Protein AF-A0A9N8EBB6-F1 (afdb_monomer_lite)

Organism: NCBI:txid568900

Secondary structure (DSSP, 8-state):
-HHHHHHHHHH--SEEEEEESS-TTS---EES-GGGS--SS-SSS-EEHHHHHHHHHHEETTEETTTT-BHHHHHHHHHHHHHTT-----EEEESS---TTSBP-SS-TT--S-EEEEEEE---TTSTT--SSHHHHHHHHHHHHHHTS---GGGEEEEE-SS-TTSBP--HHHHHHHHHHHHHH--TT-EEEEEEES-EEEPPPSSS--TTS--EEE--TTHHHH-PEEHHHHIIIIITTSPTT-EEEEEEESSS-SSTT--SEEEETTTT--S-EEPTT---------------------------------------------------------TT---S-PEEEEEETTTSHHHHHHHHHHHHHHTTTEEEEEEES-GGGSPP-TTEEEEE--TT-HHHHHHHHTT-SEEEEEPPTT-THHHHHHHHHHHHHS---EEEEEEETTTT-TTSHHHHHHHHHHHHHHHHSTTSEEEEEE-SBGGGGGGGHHHHHHHSEEEESS-TT--B--B-HHHHHHHHHHHHH-HHHHTTEEEE-----B-HHHHHHHHHHHTTS--EEEE--HHHHHHHHHHTT--HHHHHHHHHHHHHHHTT-TTTT-S--SHHHHHHSSPPPPHHHHHHHHGGG--

pLDDT: mean 81.13, std 21.45, range [20.55, 98.75]

Radius of gyration: 29.51 Å; chains: 1; bounding box: 85×69×76 Å

Foldseek 3Di:
DVVLLVLLCVQFQAKEKEKEQAAQPDFWDKFQALVVQVAPDFDDGIATLQLSLLCSCQPDPLEGNLQVPFQLRSQLSSVVSQVVPHPTWMKMFISHFDQSRDRDDLQDPQFDDAEAEEQEFEQLPPDPNGHDHRVRSSVSVVSSCCRYVVHDPVRYAAEYPDPDPVHHDFAPVVVLVVLLVNLVPDDARYGYEYEADDEKDWDADLPQLDPVRTFIWAQGSVCVPRNTQTLVSCLVRHRSSRHHNYHYYYYYRYHSDNCSVPGQWMDINPVPGNGIDGDPSHDSPPPDDDDDDDDDDDDDDDDDDDDDDYDDDDDDDDDYDDDDDDDDDDDDDDDDDDPPPDPQDQAEEEEAVLVDPLNVLQQQSLCVPQVVRHQAEYADCDQVPDDDDPSYHYDHADLVCLPVNLVVLLRHQEYEQEQDLQCNVSSLSNLVSNLSSVNHLAYEYEAALLLCVCVALRVVSRVVSVVSNCVSNVFHYEYEHFYAELCVCLVCLVVCQPPLEDEDQADQAQWWWHAHSNLSSQLVSLCRNCRNVRTPYYDYHTAAIDGNVVLQVLLCVQLVHRHYYDHDHLVVQLVVCVVVPRDNSSSRNVSVLRVCSNVCPCRGHPGDDCRSCVRRVDHTQDSNNVSNVCVVSND

Structure (mmCIF, N/CA/C/O backbone):
data_AF-A0A9N8EBB6-F1
#
_entry.id   AF-A0A9N8EBB6-F1
#
loop_
_atom_site.group_PDB
_atom_site.id
_atom_site.type_symbol
_atom_site.label_atom_id
_atom_site.label_alt_id
_atom_site.label_comp_id
_atom_site.label_asym_id
_atom_site.label_entity_id
_atom_site.label_seq_id
_atom_site.pdbx_PDB_ins_code
_atom_site.Cartn_x
_atom_site.Cartn_y
_atom_site.Cartn_z
_atom_site.occupancy
_atom_site.B_iso_or_equiv
_atom_site.auth_seq_id
_atom_site.auth_comp_id
_atom_site.auth_asym_id
_atom_site.auth_atom_id
_atom_site.pdbx_PDB_model_num
ATOM 1 N N . MET A 1 1 ? -6.264 -25.018 12.207 1.00 67.38 1 MET A N 1
ATOM 2 C CA . MET A 1 1 ? -7.532 -25.566 11.679 1.00 67.38 1 MET A CA 1
ATOM 3 C C . MET A 1 1 ? -8.693 -25.378 12.649 1.00 67.38 1 MET A C 1
ATOM 5 O O . MET A 1 1 ? -9.493 -24.514 12.360 1.00 67.38 1 MET A O 1
ATOM 9 N N . GLU A 1 2 ? -8.807 -26.095 13.779 1.00 69.69 2 GLU A N 1
ATOM 10 C CA . GLU A 1 2 ? -9.985 -25.969 14.680 1.00 69.69 2 GLU A CA 1
ATOM 11 C C . GLU A 1 2 ? -10.070 -24.595 15.379 1.00 69.69 2 GLU A C 1
ATOM 13 O O . GLU A 1 2 ? -11.097 -23.938 15.308 1.00 69.69 2 GLU A O 1
ATOM 18 N N . GLU A 1 3 ? -8.962 -24.091 15.930 1.00 70.25 3 GLU A N 1
ATOM 19 C CA . GLU A 1 3 ? -8.891 -22.738 16.522 1.00 70.25 3 GLU A CA 1
ATOM 20 C C . GLU A 1 3 ? -9.138 -21.622 15.487 1.00 70.25 3 GLU A C 1
ATOM 22 O O . GLU A 1 3 ? -9.873 -20.675 15.747 1.00 70.25 3 GLU A O 1
ATOM 27 N N . ALA A 1 4 ? -8.586 -21.777 14.279 1.00 66.44 4 ALA A N 1
ATOM 28 C CA . ALA A 1 4 ? -8.828 -20.866 13.158 1.00 66.44 4 ALA A CA 1
ATOM 29 C C . ALA A 1 4 ? -10.301 -20.880 12.710 1.00 66.44 4 ALA A C 1
ATOM 31 O O . ALA A 1 4 ? -10.851 -19.846 12.355 1.00 66.44 4 ALA A O 1
ATOM 32 N N . GLN A 1 5 ? -10.960 -22.042 12.754 1.00 77.75 5 GLN A N 1
ATOM 33 C CA . GLN A 1 5 ? -12.379 -22.177 12.425 1.00 77.75 5 GLN A CA 1
ATOM 34 C C . GLN A 1 5 ? -13.254 -21.426 13.435 1.00 77.75 5 GLN A C 1
ATOM 36 O O . GLN A 1 5 ? -14.114 -20.649 13.031 1.00 77.75 5 GLN A O 1
ATOM 41 N N . GLU A 1 6 ? -13.020 -21.622 14.735 1.00 77.69 6 GLU A N 1
ATOM 42 C CA . GLU A 1 6 ? -13.780 -20.943 15.795 1.00 77.69 6 GLU A CA 1
ATOM 43 C C . GLU A 1 6 ? -13.608 -19.418 15.731 1.00 77.69 6 GLU A C 1
ATOM 45 O O . GLU A 1 6 ? -14.570 -18.665 15.898 1.00 77.69 6 GLU A O 1
ATOM 50 N N . GLN A 1 7 ? -12.391 -18.945 15.449 1.00 74.19 7 GLN A N 1
ATOM 51 C CA . GLN A 1 7 ? -12.135 -17.519 15.260 1.00 74.19 7 GLN A CA 1
ATOM 52 C C . GLN A 1 7 ? -12.845 -16.997 14.001 1.00 74.19 7 GLN A C 1
ATOM 54 O O . GLN A 1 7 ? -13.557 -15.997 14.081 1.00 74.19 7 GLN A O 1
ATOM 59 N N . ALA A 1 8 ? -12.751 -17.697 12.868 1.00 76.06 8 ALA A N 1
ATOM 60 C CA . ALA A 1 8 ? -13.429 -17.314 11.628 1.00 76.06 8 ALA A CA 1
ATOM 61 C C . ALA A 1 8 ? -14.945 -17.193 11.784 1.00 76.06 8 ALA A C 1
ATOM 63 O O . ALA A 1 8 ? -15.533 -16.235 11.290 1.00 76.06 8 ALA A O 1
ATOM 64 N N . GLU A 1 9 ? -15.581 -18.115 12.503 1.00 83.00 9 GLU A N 1
ATOM 65 C CA . GLU A 1 9 ? -17.020 -18.068 12.779 1.00 83.00 9 GLU A CA 1
ATOM 66 C C . GLU A 1 9 ? -17.418 -16.864 13.644 1.00 83.00 9 GLU A C 1
ATOM 68 O O . GLU A 1 9 ? -18.507 -16.316 13.471 1.00 83.00 9 GLU A O 1
ATOM 73 N N . LYS A 1 10 ? -16.530 -16.406 14.536 1.00 82.00 10 LYS A N 1
ATOM 74 C CA . LYS A 1 10 ? -16.754 -15.210 15.358 1.00 82.00 10 LYS A CA 1
ATOM 75 C C . LYS A 1 10 ? -16.644 -13.911 14.552 1.00 82.00 10 LYS A C 1
ATOM 77 O O . LYS A 1 10 ? -17.393 -12.974 14.819 1.00 82.00 10 LYS A O 1
ATOM 82 N N . TYR A 1 11 ? -15.704 -13.836 13.607 1.00 83.81 11 TYR A N 1
ATOM 83 C CA . TYR A 1 11 ? -15.432 -12.616 12.831 1.00 83.81 11 TYR A CA 1
ATOM 84 C C . TYR A 1 11 ? -16.232 -12.518 11.525 1.00 83.81 11 TYR A C 1
ATOM 86 O O . TYR A 1 11 ? -16.528 -11.410 11.083 1.00 83.81 11 TYR A O 1
ATOM 94 N N . ILE A 1 12 ? -16.586 -13.651 10.913 1.00 91.69 12 ILE A N 1
ATOM 95 C CA . ILE A 1 12 ? -17.341 -13.744 9.659 1.00 91.69 12 ILE A CA 1
ATOM 96 C C . ILE A 1 12 ? -18.577 -14.617 9.923 1.00 91.69 12 ILE A C 1
ATOM 98 O O . ILE A 1 12 ? -18.466 -15.848 9.894 1.00 91.69 12 ILE A O 1
ATOM 102 N N . PRO A 1 13 ? -19.756 -14.019 10.187 1.00 91.62 13 PRO A N 1
ATOM 103 C CA . PRO A 1 13 ? -20.957 -14.772 10.560 1.00 91.62 13 PRO A CA 1
ATOM 104 C C . PRO A 1 13 ? -21.481 -15.695 9.448 1.00 91.62 13 PRO A C 1
ATOM 106 O O . PRO A 1 13 ? -21.939 -16.804 9.728 1.00 91.62 13 PRO A O 1
ATOM 109 N N . ALA A 1 14 ? -21.387 -15.264 8.188 1.00 94.94 14 ALA A N 1
ATOM 110 C CA . ALA A 1 14 ? -21.867 -16.007 7.022 1.00 94.94 14 ALA A CA 1
ATOM 111 C C . ALA A 1 14 ? -20.894 -17.106 6.540 1.00 94.94 14 ALA A C 1
ATOM 113 O O . ALA A 1 14 ? -19.681 -17.051 6.774 1.00 94.94 14 ALA A O 1
ATOM 114 N N . ASP A 1 15 ? -21.422 -18.091 5.807 1.00 94.88 15 ASP A N 1
ATOM 115 C CA . ASP A 1 15 ? -20.619 -19.012 4.990 1.00 94.88 15 ASP A CA 1
ATOM 116 C C . ASP A 1 15 ? -20.270 -18.300 3.678 1.00 94.88 15 ASP A C 1
ATOM 118 O O . ASP A 1 15 ? -21.136 -18.094 2.827 1.00 94.88 15 ASP A O 1
ATOM 122 N N . VAL A 1 16 ? -19.019 -17.858 3.553 1.00 96.44 16 VAL A N 1
ATOM 123 C CA . VAL A 1 16 ? -18.533 -17.053 2.430 1.00 96.44 16 VAL A CA 1
ATOM 124 C C . VAL A 1 16 ? -17.504 -17.852 1.659 1.00 96.44 16 VAL A C 1
ATOM 126 O O . VAL A 1 16 ? -16.552 -18.358 2.246 1.00 96.44 16 VAL A O 1
ATOM 129 N N . ARG A 1 17 ? -17.681 -17.939 0.342 1.00 95.75 17 ARG A N 1
ATOM 130 C CA . ARG A 1 17 ? -16.830 -18.714 -0.562 1.00 95.75 17 ARG A CA 1
ATOM 131 C C . ARG A 1 17 ? -16.427 -17.846 -1.741 1.00 95.75 17 ARG A C 1
ATOM 133 O O . ARG A 1 17 ? -17.272 -17.155 -2.300 1.00 95.75 17 ARG A O 1
ATOM 140 N N . LEU A 1 18 ? -15.169 -17.915 -2.148 1.00 94.31 18 LEU A N 1
ATOM 141 C CA . LEU A 1 18 ? -14.619 -17.191 -3.288 1.00 94.31 18 LEU A CA 1
ATOM 142 C C . LEU A 1 18 ? -13.993 -18.171 -4.268 1.00 94.31 18 LEU A C 1
ATOM 144 O O . LEU A 1 18 ? -13.132 -18.956 -3.888 1.00 94.31 18 LEU A O 1
ATOM 148 N N . ILE A 1 19 ? -14.399 -18.097 -5.531 1.00 91.56 19 ILE A N 1
ATOM 149 C CA . ILE A 1 19 ? -13.742 -18.793 -6.634 1.00 91.56 19 ILE A CA 1
ATOM 150 C C . ILE A 1 19 ? -13.000 -17.749 -7.460 1.00 91.56 19 ILE A C 1
ATOM 152 O O . ILE A 1 19 ? -13.619 -16.853 -8.039 1.00 91.56 19 ILE A O 1
ATOM 156 N N . SER A 1 20 ? -11.679 -17.892 -7.518 1.00 87.19 20 SER A N 1
ATOM 157 C CA . SER A 1 20 ? -10.785 -17.025 -8.282 1.00 87.19 20 SER A CA 1
ATOM 158 C C . SER A 1 20 ? -10.115 -17.790 -9.419 1.00 87.19 20 SER A C 1
ATOM 160 O O . SER A 1 20 ? -9.813 -18.983 -9.317 1.00 87.19 20 SER A O 1
ATOM 162 N N . GLY A 1 21 ? -9.874 -17.079 -10.521 1.00 69.31 21 GLY A N 1
ATOM 163 C CA . GLY A 1 21 ? -9.146 -17.591 -11.678 1.00 69.31 21 GLY A CA 1
ATOM 164 C C . GLY A 1 21 ? -7.635 -17.656 -11.505 1.00 69.31 21 GLY A C 1
ATOM 165 O O . GLY A 1 21 ? -6.983 -18.368 -12.263 1.00 69.31 21 GLY A O 1
ATOM 166 N N . CYS A 1 22 ? -7.076 -16.920 -10.549 1.00 66.88 22 CYS A N 1
ATOM 167 C CA . CYS A 1 22 ? -5.642 -16.697 -10.404 1.00 66.88 22 CYS A CA 1
ATOM 168 C C . CYS A 1 22 ? -5.214 -16.811 -8.946 1.00 66.88 22 CYS A C 1
ATOM 170 O O . CYS A 1 22 ? -5.909 -16.314 -8.068 1.00 66.88 22 CYS A O 1
ATOM 172 N N . ARG A 1 23 ? -4.006 -17.337 -8.717 1.00 63.84 23 ARG A N 1
ATOM 173 C CA . ARG A 1 23 ? -3.264 -17.041 -7.483 1.00 63.84 23 ARG A CA 1
ATOM 174 C C . ARG A 1 23 ? -2.829 -15.577 -7.479 1.00 63.84 23 ARG A C 1
ATOM 176 O O . ARG A 1 23 ? -2.701 -14.977 -8.552 1.00 63.84 23 ARG A O 1
ATOM 183 N N . ASP A 1 24 ? -2.483 -15.055 -6.315 1.00 51.66 24 ASP A N 1
ATOM 184 C CA . ASP A 1 24 ? -2.165 -13.638 -6.156 1.00 51.66 24 ASP A CA 1
ATOM 185 C C . ASP A 1 24 ? -0.941 -13.246 -6.984 1.00 51.66 24 ASP A C 1
ATOM 187 O O . ASP A 1 24 ? -0.964 -12.259 -7.697 1.00 51.66 24 ASP A O 1
ATOM 191 N N . GLU A 1 25 ? 0.075 -14.093 -7.136 1.00 46.03 25 GLU A N 1
ATOM 192 C CA . GLU A 1 25 ? 1.216 -13.837 -8.038 1.00 46.03 25 GLU A CA 1
ATOM 193 C C . GLU A 1 25 ? 0.896 -13.878 -9.558 1.00 46.03 25 GLU A C 1
ATOM 195 O O . GLU A 1 25 ? 1.777 -13.611 -10.381 1.00 46.03 25 GLU A O 1
ATOM 200 N N . GLN A 1 26 ? -0.334 -14.214 -9.974 1.00 47.66 26 GLN A N 1
ATOM 201 C CA . GLN A 1 26 ? -0.709 -14.421 -11.379 1.00 47.66 26 GLN A CA 1
ATOM 202 C C . GLN A 1 26 ? -1.587 -13.302 -11.957 1.00 47.66 26 GLN A C 1
ATOM 204 O O . GLN A 1 26 ? -2.461 -12.733 -11.306 1.00 47.66 26 GLN A O 1
ATOM 209 N N . THR A 1 27 ? -1.387 -13.028 -13.246 1.00 45.97 27 THR A N 1
ATOM 210 C CA . THR A 1 27 ? -2.251 -12.158 -14.047 1.00 45.97 27 THR A CA 1
ATOM 211 C C . THR A 1 27 ? -3.428 -12.938 -14.629 1.00 45.97 27 THR A C 1
ATOM 213 O O . THR A 1 27 ? -3.256 -14.046 -15.147 1.00 45.97 27 THR A O 1
ATOM 216 N N . SER A 1 28 ? -4.627 -12.349 -14.553 1.00 56.66 28 SER A N 1
ATOM 217 C CA . SER A 1 28 ? -5.797 -12.863 -15.267 1.00 56.66 28 SER A CA 1
ATOM 218 C C . SER A 1 28 ? -5.633 -12.698 -16.778 1.00 56.66 28 SER A C 1
ATOM 220 O O . SER A 1 28 ? -4.875 -11.843 -17.246 1.00 56.66 28 SER A O 1
ATOM 222 N N . ALA A 1 29 ? -6.296 -13.561 -17.543 1.00 50.38 29 ALA A N 1
ATOM 223 C CA . ALA A 1 29 ? -6.201 -13.596 -18.992 1.00 50.38 29 ALA A CA 1
ATOM 224 C C . ALA A 1 29 ? -7.581 -13.515 -19.651 1.00 50.38 29 ALA A C 1
ATOM 226 O O . ALA A 1 29 ? -8.527 -14.188 -19.244 1.00 50.38 29 ALA A O 1
ATOM 227 N N . ASP A 1 30 ? -7.651 -12.742 -20.733 1.00 55.06 30 ASP A N 1
ATOM 228 C CA . ASP A 1 30 ? -8.832 -12.663 -21.585 1.00 55.06 30 ASP A CA 1
ATOM 229 C C . ASP A 1 30 ? -8.863 -13.799 -22.611 1.00 55.06 30 ASP A C 1
ATOM 231 O O . ASP A 1 30 ? -7.848 -14.178 -23.213 1.00 55.06 30 ASP A O 1
ATOM 235 N N . VAL A 1 31 ? -10.070 -14.276 -22.910 1.00 50.22 31 VAL A N 1
ATOM 236 C CA . VAL A 1 31 ? -10.335 -15.164 -24.040 1.00 50.22 31 VAL A CA 1
ATOM 237 C C . VAL A 1 31 ? -10.842 -14.359 -25.231 1.00 50.22 31 VAL A C 1
ATOM 239 O O . VAL A 1 31 ? -11.765 -13.560 -25.131 1.00 50.22 31 VAL A O 1
ATOM 242 N N . SER A 1 32 ? -10.240 -14.579 -26.402 1.00 39.25 32 SER A N 1
ATOM 243 C CA . SER A 1 32 ? -10.612 -13.866 -27.640 1.00 39.25 32 SER A CA 1
ATOM 244 C C . SER A 1 32 ? -11.854 -14.431 -28.352 1.00 39.25 32 SER A C 1
ATOM 246 O O . SER A 1 32 ? -12.372 -13.799 -29.280 1.00 39.25 32 SER A O 1
ATOM 248 N N . ASN A 1 33 ? -12.300 -15.629 -27.951 1.00 55.31 33 ASN A N 1
ATOM 249 C CA . ASN A 1 33 ? -13.502 -16.289 -28.455 1.00 55.31 33 ASN A CA 1
ATOM 250 C C . ASN A 1 33 ? -14.160 -17.163 -27.370 1.00 55.31 33 ASN A C 1
ATOM 252 O O . ASN A 1 33 ? -13.828 -18.336 -27.235 1.00 55.31 33 ASN A O 1
ATOM 256 N N . VAL A 1 34 ? -15.140 -16.628 -26.641 1.00 54.84 34 VAL A N 1
ATOM 257 C CA . VAL A 1 34 ? -15.918 -17.374 -25.629 1.00 54.84 34 VAL A CA 1
ATOM 258 C C . VAL A 1 34 ? -16.654 -18.585 -26.206 1.00 54.84 34 VAL A C 1
ATOM 260 O O . VAL A 1 34 ? -16.919 -19.527 -25.480 1.00 54.84 34 VAL A O 1
ATOM 263 N N . ALA A 1 35 ? -16.913 -18.627 -27.519 1.00 56.75 35 ALA A N 1
ATOM 264 C CA . ALA A 1 35 ? -17.495 -19.800 -28.178 1.00 56.75 35 ALA A CA 1
ATOM 265 C C . ALA A 1 35 ? -16.535 -21.003 -28.281 1.00 56.75 35 ALA A C 1
ATOM 267 O O . ALA A 1 35 ? -16.967 -22.100 -28.643 1.00 56.75 35 ALA A O 1
ATOM 268 N N . ASP A 1 36 ? -15.239 -20.809 -28.010 1.00 62.66 36 ASP A N 1
ATOM 269 C CA . ASP A 1 36 ? -14.304 -21.926 -27.834 1.00 62.66 36 ASP A CA 1
ATOM 270 C C . ASP A 1 36 ? -14.617 -22.686 -26.530 1.00 62.66 36 ASP A C 1
ATOM 272 O O . ASP A 1 36 ? -14.405 -23.900 -26.454 1.00 62.66 36 ASP A O 1
ATOM 276 N N . PHE A 1 37 ? -15.221 -21.994 -25.556 1.00 56.03 37 PHE A N 1
ATOM 277 C CA . PHE A 1 37 ? -15.885 -22.594 -24.409 1.00 56.03 37 PHE A CA 1
ATOM 278 C C . PHE A 1 37 ? -17.285 -23.020 -24.850 1.00 56.03 37 PHE A C 1
ATOM 280 O O . PHE A 1 37 ? -18.003 -22.287 -25.528 1.00 56.03 37 PHE A O 1
ATOM 287 N N . LYS A 1 38 ? -17.677 -24.255 -24.536 1.00 66.12 38 LYS A N 1
ATOM 288 C CA . LYS A 1 38 ? -18.908 -24.883 -25.058 1.00 66.12 38 LYS A CA 1
ATOM 289 C C . LYS A 1 38 ? -20.179 -24.374 -24.362 1.00 66.12 38 LYS A C 1
ATOM 291 O O . LYS A 1 38 ? -20.986 -25.179 -23.907 1.00 66.12 38 LYS A O 1
ATOM 296 N N . LEU A 1 39 ? -20.336 -23.059 -24.270 1.00 64.38 39 LEU A N 1
ATOM 297 C CA . LEU A 1 39 ? -21.498 -22.403 -23.685 1.00 64.38 39 LEU A CA 1
ATOM 298 C C . LEU A 1 39 ? -22.713 -22.507 -24.630 1.00 64.38 39 LEU A C 1
ATOM 300 O O . LEU A 1 39 ? -22.521 -22.516 -25.852 1.00 64.38 39 LEU A O 1
ATOM 304 N N . PRO A 1 40 ? -23.952 -22.598 -24.107 1.00 54.91 40 PRO A N 1
ATOM 305 C CA . PRO A 1 40 ? -25.147 -22.795 -24.934 1.00 54.91 40 PRO A CA 1
ATOM 306 C C . PRO A 1 40 ? -25.451 -21.641 -25.910 1.00 54.91 40 PRO A C 1
ATOM 308 O O . PRO A 1 40 ? -25.701 -21.903 -27.090 1.00 54.91 40 PRO A O 1
ATOM 311 N N . ASP A 1 41 ? -25.383 -20.387 -25.445 1.00 64.31 41 ASP A N 1
ATOM 312 C CA . ASP A 1 41 ? -25.531 -19.166 -26.255 1.00 64.31 41 ASP A CA 1
ATOM 313 C C . ASP A 1 41 ? -24.607 -18.053 -25.719 1.00 64.31 41 ASP A C 1
ATOM 315 O O . ASP A 1 41 ? -25.037 -17.183 -24.968 1.00 64.31 41 ASP A O 1
ATOM 319 N N . PRO A 1 42 ? -23.296 -18.096 -26.017 1.00 68.25 42 PRO A N 1
ATOM 320 C CA . PRO A 1 42 ? -22.356 -17.161 -25.415 1.00 68.25 42 PRO A CA 1
ATOM 321 C C . PRO A 1 42 ? -22.613 -15.721 -25.875 1.00 68.25 42 PRO A C 1
ATOM 323 O O . PRO A 1 42 ? -22.614 -15.416 -27.073 1.00 68.25 42 PRO A O 1
ATOM 326 N N . SER A 1 43 ? -22.727 -14.813 -24.909 1.00 65.12 43 SER A N 1
ATOM 327 C CA . SER A 1 43 ? -22.728 -13.373 -25.144 1.00 65.12 43 SER A CA 1
ATOM 328 C C . SER A 1 43 ? -21.378 -12.930 -25.709 1.00 65.12 43 SER A C 1
ATOM 330 O O . SER A 1 43 ? -20.325 -13.175 -25.127 1.00 65.12 43 SER A O 1
ATOM 332 N N . GLY A 1 44 ? -21.398 -12.263 -26.863 1.00 64.12 44 GLY A N 1
ATOM 333 C CA . GLY A 1 44 ? -20.204 -11.670 -27.462 1.00 64.12 44 GLY A CA 1
ATOM 334 C C . GLY A 1 44 ? -19.137 -12.676 -27.917 1.00 64.12 44 GLY A C 1
ATOM 335 O O . GLY A 1 44 ? -19.410 -13.830 -28.236 1.00 64.12 44 GLY A O 1
ATOM 336 N N . LYS A 1 45 ? -17.902 -12.187 -28.073 1.00 67.50 45 LYS A N 1
ATOM 337 C CA . LYS A 1 45 ? -16.740 -13.006 -28.469 1.00 67.50 45 LYS A CA 1
ATOM 338 C C . LYS A 1 45 ? -15.613 -12.965 -27.448 1.00 67.50 45 LYS A C 1
ATOM 340 O O . LYS A 1 45 ? -14.859 -13.919 -27.392 1.00 67.50 45 LYS A O 1
ATOM 345 N N . ALA A 1 46 ? -15.485 -11.908 -26.661 1.00 68.56 46 ALA A N 1
ATOM 346 C CA . ALA A 1 46 ? -14.469 -11.827 -25.619 1.00 68.56 46 ALA A CA 1
ATOM 347 C C . ALA A 1 46 ? -15.079 -12.141 -24.248 1.00 68.56 46 ALA A C 1
ATOM 349 O O . ALA A 1 46 ? -16.280 -11.952 -24.074 1.00 68.56 46 ALA A O 1
ATOM 350 N N . GLY A 1 47 ? -14.270 -12.600 -23.302 1.00 73.81 47 GLY A N 1
ATOM 351 C CA . GLY A 1 47 ? -14.678 -12.901 -21.926 1.00 73.81 47 GLY A CA 1
ATOM 352 C C . GLY A 1 47 ? -13.459 -13.169 -21.052 1.00 73.81 47 GLY A C 1
ATOM 353 O O . GLY A 1 47 ? -12.353 -13.321 -21.578 1.00 73.81 47 GLY A O 1
ATOM 354 N N . GLY A 1 48 ? -13.654 -13.248 -19.746 1.00 78.75 48 GLY A N 1
ATOM 355 C CA . GLY A 1 48 ? -12.642 -13.681 -18.794 1.00 78.75 48 GLY A CA 1
ATOM 356 C C . GLY A 1 48 ? -12.449 -15.196 -18.857 1.00 78.75 48 GLY A C 1
ATOM 357 O O . GLY A 1 48 ? -13.407 -15.971 -19.011 1.00 78.75 48 GLY A O 1
ATOM 358 N N . ALA A 1 49 ? -11.191 -15.644 -18.806 1.00 78.19 49 ALA A N 1
ATOM 359 C CA . ALA A 1 49 ? -10.868 -17.063 -18.927 1.00 78.19 49 ALA A CA 1
ATOM 360 C C . ALA A 1 49 ? -11.462 -17.889 -17.777 1.00 78.19 49 ALA A C 1
ATOM 362 O O . ALA A 1 49 ? -11.935 -19.002 -18.018 1.00 78.19 49 ALA A O 1
ATOM 363 N N . CYS A 1 50 ? -11.482 -17.351 -16.552 1.00 83.31 50 CYS A N 1
ATOM 364 C CA . CYS A 1 50 ? -12.005 -18.055 -15.383 1.00 83.31 50 CYS A CA 1
ATOM 365 C C . CYS A 1 50 ? -13.522 -18.219 -15.454 1.00 83.31 50 CYS A C 1
ATOM 367 O O . CYS A 1 50 ? -14.020 -19.343 -15.375 1.00 83.31 50 CYS A O 1
ATOM 369 N N . THR A 1 51 ? -14.252 -17.126 -15.688 1.00 86.38 51 THR A N 1
ATOM 370 C CA . THR A 1 51 ? -15.715 -17.127 -15.793 1.00 86.38 51 THR A CA 1
ATOM 371 C C . THR A 1 51 ? -16.164 -18.066 -16.907 1.00 86.38 51 THR A C 1
ATOM 373 O O . THR A 1 51 ? -17.040 -18.908 -16.704 1.00 86.38 51 THR A O 1
ATOM 376 N N . SER A 1 52 ? -15.505 -17.996 -18.067 1.00 85.50 52 SER A N 1
ATOM 377 C CA . SER A 1 52 ? -15.804 -18.867 -19.207 1.00 85.50 52 SER A CA 1
ATOM 378 C C . SER A 1 52 ? -15.516 -20.343 -18.903 1.00 85.50 52 SER A C 1
ATOM 380 O O . SER A 1 52 ? -16.329 -21.215 -19.222 1.00 85.50 52 SER A O 1
ATOM 382 N N . ALA A 1 53 ? -14.383 -20.643 -18.258 1.00 85.81 53 ALA A N 1
ATOM 383 C CA . ALA A 1 53 ? -14.014 -22.003 -17.873 1.00 85.81 53 ALA A CA 1
ATOM 384 C C . ALA A 1 53 ? -14.963 -22.584 -16.816 1.00 85.81 53 ALA A C 1
ATOM 386 O O . ALA A 1 53 ? -15.344 -23.749 -16.932 1.00 85.81 53 ALA A O 1
ATOM 387 N N . MET A 1 54 ? -15.366 -21.783 -15.826 1.00 87.88 54 MET A N 1
ATOM 388 C CA . MET A 1 54 ? -16.332 -22.154 -14.792 1.00 87.88 54 MET A CA 1
ATOM 389 C C . MET A 1 54 ? -17.702 -22.430 -15.400 1.00 87.88 54 MET A C 1
ATOM 391 O O . MET A 1 54 ? -18.245 -23.514 -15.198 1.00 87.88 54 MET A O 1
ATOM 395 N N . LEU A 1 55 ? -18.230 -21.519 -16.218 1.00 86.69 55 LEU A N 1
ATOM 396 C CA . LEU A 1 55 ? -19.507 -21.733 -16.894 1.00 86.69 55 LEU A CA 1
ATOM 397 C C . LEU A 1 55 ? -19.464 -22.955 -17.819 1.00 86.69 55 LEU A C 1
ATOM 399 O O . LEU A 1 55 ? -20.424 -23.707 -17.864 1.00 86.69 55 LEU A O 1
ATOM 403 N N . GLN A 1 56 ? -18.343 -23.259 -18.478 1.00 85.69 56 GLN A N 1
ATOM 404 C CA . GLN A 1 56 ? -18.227 -24.506 -19.245 1.00 85.69 56 GLN A CA 1
ATOM 405 C C . GLN A 1 56 ? -18.346 -25.773 -18.372 1.00 85.69 56 GLN A C 1
ATOM 407 O O . GLN A 1 56 ? -18.781 -26.816 -18.865 1.00 85.69 56 GLN A O 1
ATOM 412 N N . VAL A 1 57 ? -17.920 -25.721 -17.107 1.00 85.31 57 VAL A N 1
ATOM 413 C CA . VAL A 1 57 ? -18.016 -26.850 -16.164 1.00 85.31 57 VAL A CA 1
ATOM 414 C C . VAL A 1 57 ? -19.405 -26.949 -15.545 1.00 85.31 57 VAL A C 1
ATOM 416 O O . VAL A 1 57 ? -19.913 -28.058 -15.369 1.00 85.31 57 VAL A O 1
ATOM 419 N N . LEU A 1 58 ? -19.996 -25.807 -15.202 1.00 83.00 58 LEU A N 1
ATOM 420 C CA . LEU A 1 58 ? -21.251 -25.725 -14.462 1.00 83.00 58 LEU A CA 1
ATOM 421 C C . LEU A 1 58 ? -22.488 -25.715 -15.365 1.00 83.00 58 LEU A C 1
ATOM 423 O O . LEU A 1 58 ? -23.552 -26.159 -14.947 1.00 83.00 58 LEU A O 1
ATOM 427 N N . TYR A 1 59 ? -22.347 -25.219 -16.593 1.00 75.06 59 TYR A N 1
ATOM 428 C CA . TYR A 1 59 ? -23.455 -24.877 -17.471 1.00 75.06 59 TYR A CA 1
ATOM 429 C C . TYR A 1 59 ? -23.316 -25.512 -18.857 1.00 75.06 59 TYR A C 1
ATOM 431 O O . TYR A 1 59 ? -22.897 -24.879 -19.829 1.00 75.06 59 TYR A O 1
ATOM 439 N N . ALA A 1 60 ? -23.719 -26.781 -18.967 1.00 63.66 60 ALA A N 1
ATOM 440 C CA . ALA A 1 60 ? -23.916 -27.435 -20.260 1.00 63.66 60 ALA A CA 1
ATOM 441 C C . ALA A 1 60 ? -25.410 -27.659 -20.540 1.00 63.66 60 ALA A C 1
ATOM 443 O O . ALA A 1 60 ? -26.167 -28.063 -19.657 1.00 63.66 60 ALA A O 1
ATOM 444 N N . ASP A 1 61 ? -25.832 -27.424 -21.787 1.00 59.12 61 ASP A N 1
ATOM 445 C CA . ASP A 1 61 ? -27.204 -27.657 -22.271 1.00 59.12 61 ASP A CA 1
ATOM 446 C C . ASP A 1 61 ? -28.318 -27.034 -21.393 1.00 59.12 61 ASP A C 1
ATOM 448 O O . ASP A 1 61 ? -29.404 -27.598 -21.262 1.00 59.12 61 ASP A O 1
ATOM 452 N N . HIS A 1 62 ? -28.066 -25.858 -20.810 1.00 58.88 62 HIS A N 1
ATOM 453 C CA . HIS A 1 62 ? -28.976 -25.157 -19.894 1.00 58.88 62 HIS A CA 1
ATOM 454 C C . HIS A 1 62 ? -29.320 -25.918 -18.596 1.00 58.88 62 HIS A C 1
ATOM 456 O O . HIS A 1 62 ? -30.400 -25.753 -18.029 1.00 58.88 62 HIS A O 1
ATOM 462 N N . THR A 1 63 ? -28.425 -26.790 -18.128 1.00 59.81 63 THR A N 1
ATOM 463 C CA . THR A 1 63 ? -28.595 -27.562 -16.887 1.00 59.81 63 THR A CA 1
ATOM 464 C C . THR A 1 63 ? -27.391 -27.394 -15.973 1.00 59.81 63 THR A C 1
ATOM 466 O O . THR A 1 63 ? -26.282 -27.192 -16.469 1.00 59.81 63 THR A O 1
ATOM 469 N N . ASP A 1 64 ? -27.606 -27.497 -14.656 1.00 63.28 64 ASP A N 1
ATOM 470 C CA . ASP A 1 64 ? -26.504 -27.575 -13.698 1.00 63.28 64 ASP A CA 1
ATOM 471 C C . ASP A 1 64 ? -25.780 -28.914 -13.882 1.00 63.28 64 ASP A C 1
ATOM 473 O O . ASP A 1 64 ? -26.257 -29.972 -13.464 1.00 63.28 64 ASP A O 1
ATOM 477 N N . THR A 1 65 ? -24.623 -28.895 -14.540 1.00 66.38 65 THR A N 1
ATOM 478 C CA . THR A 1 65 ? -23.811 -30.104 -14.718 1.00 66.38 65 THR A CA 1
ATOM 479 C C . THR A 1 65 ? -22.930 -30.421 -13.519 1.00 66.38 65 THR A C 1
ATOM 481 O O . THR A 1 65 ? -22.259 -31.457 -13.517 1.00 66.38 65 THR A O 1
ATOM 484 N N . SER A 1 66 ? -22.947 -29.571 -12.490 1.00 65.19 66 SER A N 1
ATOM 485 C CA . SER A 1 66 ? -22.253 -29.808 -11.227 1.00 65.19 66 SER A CA 1
ATOM 486 C C . SER A 1 66 ? -23.055 -30.641 -10.230 1.00 65.19 66 SER A C 1
ATOM 488 O O . SER A 1 66 ? -22.518 -30.999 -9.187 1.00 65.19 66 SER A O 1
ATOM 490 N N . GLU A 1 67 ? -24.290 -31.047 -10.559 1.00 66.00 67 GLU A N 1
ATOM 491 C CA . GLU A 1 67 ? -25.141 -31.842 -9.660 1.00 66.00 67 GLU A CA 1
ATOM 492 C C . GLU A 1 67 ? -24.489 -33.139 -9.139 1.00 66.00 67 GLU A C 1
ATOM 494 O O . GLU A 1 67 ? -24.885 -33.633 -8.081 1.00 66.00 67 GLU A O 1
ATOM 499 N N . ASP A 1 68 ? -23.500 -33.675 -9.854 1.00 77.50 68 ASP A N 1
ATOM 500 C CA . ASP A 1 68 ? -22.740 -34.868 -9.470 1.00 77.50 68 ASP A CA 1
ATOM 501 C C . ASP A 1 68 ? -21.256 -34.574 -9.175 1.00 77.50 68 ASP A C 1
ATOM 503 O O . ASP A 1 68 ? -20.493 -35.514 -8.953 1.00 77.50 68 ASP A O 1
ATOM 507 N N . LEU A 1 69 ? -20.833 -33.305 -9.207 1.00 89.12 69 LEU A N 1
ATOM 508 C CA . LEU A 1 69 ? -19.442 -32.906 -9.008 1.00 89.12 69 LEU A CA 1
ATOM 509 C C . LEU A 1 69 ? -19.190 -32.428 -7.582 1.00 89.12 69 LEU A C 1
ATOM 511 O O . LEU A 1 69 ? -20.028 -31.767 -6.965 1.00 89.12 69 LEU A O 1
ATOM 515 N N . THR A 1 70 ? -18.002 -32.721 -7.071 1.00 92.31 70 THR A N 1
ATOM 516 C CA . THR A 1 70 ? -17.511 -32.120 -5.827 1.00 92.31 70 THR A CA 1
ATOM 517 C C . THR A 1 70 ? -16.916 -30.728 -6.065 1.00 92.31 70 THR A C 1
ATOM 519 O O . THR A 1 70 ? -16.621 -30.359 -7.206 1.00 92.31 70 THR A O 1
ATOM 522 N N . PHE A 1 71 ? -16.706 -29.944 -5.001 1.00 91.81 71 PHE A N 1
ATOM 523 C CA . PHE A 1 71 ? -15.966 -28.675 -5.101 1.00 91.81 71 PHE A CA 1
ATOM 524 C C . PHE A 1 71 ? -14.572 -28.880 -5.710 1.00 91.81 71 PHE A C 1
ATOM 526 O O . PHE A 1 71 ? -14.193 -28.158 -6.630 1.00 91.81 71 PHE A O 1
ATOM 533 N N . GLU A 1 72 ? -13.847 -29.904 -5.259 1.00 92.81 72 GLU A N 1
ATOM 534 C CA . GLU A 1 72 ? -12.551 -30.303 -5.813 1.00 92.81 72 GLU A CA 1
ATOM 535 C C . GLU A 1 72 ? -12.645 -30.579 -7.320 1.00 92.81 72 GLU A C 1
ATOM 537 O O . GLU A 1 72 ? -11.881 -30.023 -8.109 1.00 92.81 72 GLU A O 1
ATOM 542 N N . GLU A 1 73 ? -13.614 -31.392 -7.749 1.00 90.94 73 GLU A N 1
ATOM 543 C CA . GLU A 1 73 ? -13.775 -31.746 -9.159 1.00 90.94 73 GLU A CA 1
ATOM 544 C C . GLU A 1 73 ? -14.117 -30.535 -10.030 1.00 90.94 73 GLU A C 1
ATOM 546 O O . GLU A 1 73 ? -13.628 -30.447 -11.158 1.00 90.94 73 GLU A O 1
ATOM 551 N N . VAL A 1 74 ? -14.933 -29.600 -9.532 1.00 91.25 74 VAL A N 1
ATOM 552 C CA . VAL A 1 74 ? -15.237 -28.351 -10.243 1.00 91.25 74 VAL A CA 1
ATOM 553 C C . VAL A 1 74 ? -13.965 -27.530 -10.440 1.00 91.25 74 VAL A C 1
ATOM 555 O O . VAL A 1 74 ? -13.644 -27.187 -11.579 1.00 91.25 74 VAL A O 1
ATOM 558 N N . ILE A 1 75 ? -13.204 -27.274 -9.374 1.00 90.81 75 ILE A N 1
ATOM 559 C CA . ILE A 1 75 ? -11.974 -26.473 -9.437 1.00 90.81 75 ILE A CA 1
ATOM 560 C C . ILE A 1 75 ? -10.922 -27.133 -10.348 1.00 90.81 75 ILE A C 1
ATOM 562 O O . ILE A 1 75 ? -10.324 -26.461 -11.192 1.00 90.81 75 ILE A O 1
ATOM 566 N N . LEU A 1 76 ? -10.742 -28.456 -10.270 1.00 88.62 76 LEU A N 1
ATOM 567 C CA . LEU A 1 76 ? -9.810 -29.185 -11.140 1.00 88.62 76 LEU A CA 1
ATOM 568 C C . LEU A 1 76 ? -10.252 -29.190 -12.611 1.00 88.62 76 LEU A C 1
ATOM 570 O O . LEU A 1 76 ? -9.418 -29.056 -13.503 1.00 88.62 76 LEU A O 1
ATOM 574 N N . LYS A 1 77 ? -11.556 -29.274 -12.902 1.00 89.12 77 LYS A N 1
ATOM 575 C CA . LYS A 1 77 ? -12.060 -29.161 -14.283 1.00 89.12 77 LYS A CA 1
ATOM 576 C C . LYS A 1 77 ? -11.905 -27.750 -14.845 1.00 89.12 77 LYS A C 1
ATOM 578 O O . LYS A 1 77 ? -11.640 -27.605 -16.039 1.00 89.12 77 LYS A O 1
ATOM 583 N N . ILE A 1 78 ? -12.053 -26.720 -14.009 1.00 88.31 78 ILE A N 1
ATOM 584 C CA . ILE A 1 78 ? -11.725 -25.339 -14.389 1.00 88.31 78 ILE A CA 1
ATOM 585 C C . ILE A 1 78 ? -10.240 -25.266 -14.749 1.00 88.31 78 ILE A C 1
ATOM 587 O O . ILE A 1 78 ? -9.901 -24.767 -15.822 1.00 88.31 78 ILE A O 1
ATOM 591 N N . ARG A 1 79 ? -9.357 -25.844 -13.920 1.00 87.81 79 ARG A N 1
ATOM 592 C CA . ARG A 1 79 ? -7.920 -25.910 -14.211 1.00 87.81 79 ARG A CA 1
ATOM 593 C C . ARG A 1 79 ? -7.636 -26.625 -15.527 1.00 87.81 79 ARG A C 1
ATOM 595 O O . ARG A 1 79 ? -6.850 -26.108 -16.317 1.00 87.81 79 ARG A O 1
ATOM 602 N N . ASP A 1 80 ? -8.266 -27.766 -15.782 1.00 85.00 80 ASP A N 1
ATOM 603 C CA . ASP A 1 80 ? -8.101 -28.509 -17.033 1.00 85.00 80 ASP A CA 1
ATOM 604 C C . ASP A 1 80 ? -8.472 -27.637 -18.242 1.00 85.00 80 ASP A C 1
ATOM 606 O O . ASP A 1 80 ? -7.670 -27.516 -19.171 1.00 85.00 80 ASP A O 1
ATOM 610 N N . ASN A 1 81 ? -9.630 -26.963 -18.191 1.00 82.75 81 ASN A N 1
ATOM 611 C CA . ASN A 1 81 ? -10.092 -26.057 -19.249 1.00 82.75 81 ASN A CA 1
ATOM 612 C C . ASN A 1 81 ? -9.134 -24.871 -19.465 1.00 82.75 81 ASN A C 1
ATOM 614 O O . ASN A 1 81 ? -8.897 -24.470 -20.604 1.00 82.75 81 ASN A O 1
ATOM 618 N N . LEU A 1 82 ? -8.561 -24.319 -18.391 1.00 80.50 82 LEU A N 1
ATOM 619 C CA . LEU A 1 82 ? -7.595 -23.222 -18.472 1.00 80.50 82 LEU A CA 1
ATOM 620 C C . LEU A 1 82 ? -6.236 -23.693 -19.006 1.00 80.50 82 LEU A C 1
ATOM 622 O O . LEU A 1 82 ? -5.645 -23.027 -19.853 1.00 80.50 82 LEU A O 1
ATOM 626 N N . SER A 1 83 ? -5.746 -24.850 -18.555 1.00 78.06 83 SER A N 1
ATOM 627 C CA . SER A 1 83 ? -4.377 -25.336 -18.791 1.00 78.06 83 SER A CA 1
ATOM 628 C C . SER A 1 83 ? -4.011 -25.545 -20.263 1.00 78.06 83 SER A C 1
ATOM 630 O O . SER A 1 83 ? -2.826 -25.555 -20.606 1.00 78.06 83 SER A O 1
ATOM 632 N N . GLU A 1 84 ? -5.006 -25.681 -21.147 1.00 69.75 84 GLU A N 1
ATOM 633 C CA . GLU A 1 84 ? -4.777 -25.785 -22.588 1.00 69.75 84 GLU A CA 1
ATOM 634 C C . GLU A 1 84 ? -4.167 -24.501 -23.174 1.00 69.75 84 GLU A C 1
ATOM 636 O O . GLU A 1 84 ? -3.374 -24.584 -24.115 1.00 69.75 84 GLU A O 1
ATOM 641 N N . ASN A 1 85 ? -4.504 -23.329 -22.618 1.00 70.25 85 ASN A N 1
ATOM 642 C CA . ASN A 1 85 ? -4.120 -22.024 -23.173 1.00 70.25 85 ASN A CA 1
ATOM 643 C C . ASN A 1 85 ? -3.595 -21.011 -22.135 1.00 70.25 85 ASN A C 1
ATOM 645 O O . ASN A 1 85 ? -3.005 -20.006 -22.531 1.00 70.25 85 ASN A O 1
ATOM 649 N N . PHE A 1 86 ? -3.756 -21.273 -20.835 1.00 76.00 86 PHE A N 1
ATOM 650 C CA . PHE A 1 86 ? -3.487 -20.329 -19.750 1.00 76.00 86 PHE A CA 1
ATOM 651 C C . PHE A 1 86 ? -2.686 -20.968 -18.605 1.00 76.00 86 PHE A C 1
ATOM 653 O O . PHE A 1 86 ? -2.883 -22.121 -18.213 1.00 76.00 86 PHE A O 1
ATOM 660 N N . SER A 1 87 ? -1.761 -20.198 -18.028 1.00 74.94 87 SER A N 1
ATOM 661 C CA . SER A 1 87 ? -0.950 -20.619 -16.872 1.00 74.94 87 SER A CA 1
ATOM 662 C C . SER A 1 87 ? -1.680 -20.502 -15.530 1.00 74.94 87 SER A C 1
ATOM 664 O O . SER A 1 87 ? -1.172 -21.003 -14.529 1.00 74.94 87 SER A O 1
ATOM 666 N N . GLN A 1 88 ? -2.846 -19.859 -15.522 1.00 76.50 88 GLN A N 1
ATOM 667 C CA . GLN A 1 88 ? -3.677 -19.558 -14.358 1.00 76.50 88 GLN A CA 1
ATOM 668 C C . GLN A 1 88 ? -4.100 -20.811 -13.580 1.00 76.50 88 GLN A C 1
ATOM 670 O O . GLN A 1 88 ? -4.604 -21.771 -14.171 1.00 76.50 88 GLN A O 1
ATOM 675 N N . ILE A 1 89 ? -3.894 -20.808 -12.265 1.00 83.12 89 ILE A N 1
ATOM 676 C CA . ILE A 1 89 ? -4.323 -21.884 -11.368 1.00 83.12 89 ILE A CA 1
ATOM 677 C C . ILE A 1 89 ? -5.524 -21.369 -10.565 1.00 83.12 89 ILE A C 1
ATOM 679 O O . ILE A 1 89 ? -5.343 -20.418 -9.807 1.00 83.12 89 ILE A O 1
ATOM 683 N N . PRO A 1 90 ? -6.719 -21.973 -10.714 1.00 87.06 90 PRO A N 1
ATOM 684 C CA . PRO A 1 90 ? -7.896 -21.543 -9.980 1.00 87.06 90 PRO A CA 1
ATOM 685 C C . PRO A 1 90 ? -7.785 -21.906 -8.499 1.00 87.06 90 PRO A C 1
ATOM 687 O O . PRO A 1 90 ? -7.127 -22.884 -8.121 1.00 87.06 90 PRO A O 1
ATOM 690 N N . GLN A 1 91 ? -8.475 -21.130 -7.677 1.00 89.19 91 GLN A N 1
ATOM 691 C CA . GLN A 1 91 ? -8.437 -21.224 -6.224 1.00 89.19 91 GLN A CA 1
ATOM 692 C C . GLN A 1 91 ? -9.849 -21.097 -5.655 1.00 89.19 91 GLN A C 1
ATOM 694 O O . GLN A 1 91 ? -10.687 -20.378 -6.205 1.00 89.19 91 GLN A O 1
ATOM 699 N N . LEU A 1 92 ? -10.102 -21.822 -4.567 1.00 92.69 92 LEU A N 1
ATOM 700 C CA . LEU A 1 92 ? -11.310 -21.718 -3.758 1.00 92.69 92 LEU A CA 1
ATOM 701 C C . LEU A 1 92 ? -10.913 -21.255 -2.358 1.00 92.69 92 LEU A C 1
ATOM 703 O O . LEU A 1 92 ? -10.271 -22.013 -1.636 1.00 92.69 92 LEU A O 1
ATOM 707 N N . SER A 1 93 ? -11.329 -20.057 -1.971 1.00 92.56 93 SER A N 1
ATOM 708 C CA . SER A 1 93 ? -11.131 -19.520 -0.623 1.00 92.56 93 SER A CA 1
ATOM 709 C C . SER A 1 93 ? -12.462 -19.533 0.141 1.00 92.56 93 SER A C 1
ATOM 711 O O . SER A 1 93 ? -13.529 -19.442 -0.469 1.00 92.56 93 SER A O 1
ATOM 713 N N . SER A 1 94 ? -12.446 -19.710 1.463 1.00 94.06 94 SER A N 1
ATOM 714 C CA . SER A 1 94 ? -13.665 -19.871 2.268 1.00 94.06 94 SER A CA 1
ATOM 715 C C . SER A 1 94 ? -13.528 -19.356 3.699 1.00 94.06 94 SER A C 1
ATOM 717 O O . SER A 1 94 ? -12.469 -19.468 4.315 1.00 94.06 94 SER A O 1
ATOM 719 N N . SER A 1 95 ? -14.635 -18.865 4.267 1.00 93.25 95 SER A N 1
ATOM 720 C CA . SER A 1 95 ? -14.759 -18.537 5.694 1.00 93.25 95 SER A CA 1
ATOM 721 C C . SER A 1 95 ? -14.851 -19.773 6.593 1.00 93.25 95 SER A C 1
ATOM 723 O O . SER A 1 95 ? -14.814 -19.647 7.820 1.00 93.25 95 SER A O 1
ATOM 725 N N . ARG A 1 96 ? -14.988 -20.969 6.006 1.00 91.69 96 ARG A N 1
ATOM 726 C CA . ARG A 1 96 ? -15.099 -22.253 6.708 1.00 91.69 96 ARG A CA 1
ATOM 727 C C . ARG A 1 96 ? -14.108 -23.267 6.137 1.00 91.69 96 ARG A C 1
ATOM 729 O O . ARG A 1 96 ? -13.936 -23.376 4.924 1.00 91.69 96 ARG A O 1
ATOM 736 N N . ASN A 1 97 ? -13.523 -24.083 7.008 1.00 91.56 97 ASN A N 1
ATOM 737 C CA . ASN A 1 97 ? -12.745 -25.261 6.642 1.00 91.56 97 ASN A CA 1
ATOM 738 C C . ASN A 1 97 ? -13.677 -26.352 6.090 1.00 91.56 97 ASN A C 1
ATOM 740 O O . ASN A 1 97 ? -14.072 -27.282 6.797 1.00 91.56 97 ASN A O 1
ATOM 744 N N . MET A 1 98 ? -14.080 -26.188 4.834 1.00 91.12 98 MET A N 1
ATOM 745 C CA . MET A 1 98 ? -15.025 -27.071 4.164 1.00 91.12 98 MET A CA 1
ATOM 746 C C . MET A 1 98 ? -14.356 -28.340 3.634 1.00 91.12 98 MET A C 1
ATOM 748 O O . MET A 1 98 ? -13.183 -28.364 3.256 1.00 91.12 98 MET A O 1
ATOM 752 N N . ASN A 1 99 ? -15.141 -29.407 3.542 1.00 91.94 99 ASN A N 1
ATOM 753 C CA . ASN A 1 99 ? -14.713 -30.614 2.862 1.00 91.94 99 ASN A CA 1
ATOM 754 C C . ASN A 1 99 ? -14.883 -30.440 1.346 1.00 91.94 99 ASN A C 1
ATOM 756 O O . ASN A 1 99 ? -15.993 -30.504 0.828 1.00 91.94 99 ASN A O 1
ATOM 760 N N . VAL A 1 100 ? -13.776 -30.283 0.620 1.00 92.06 100 VAL A N 1
ATOM 761 C CA . VAL A 1 100 ? -13.781 -30.090 -0.845 1.00 92.06 100 VAL A CA 1
ATOM 762 C C . VAL A 1 100 ? -14.342 -31.285 -1.630 1.00 92.06 100 VAL A C 1
ATOM 764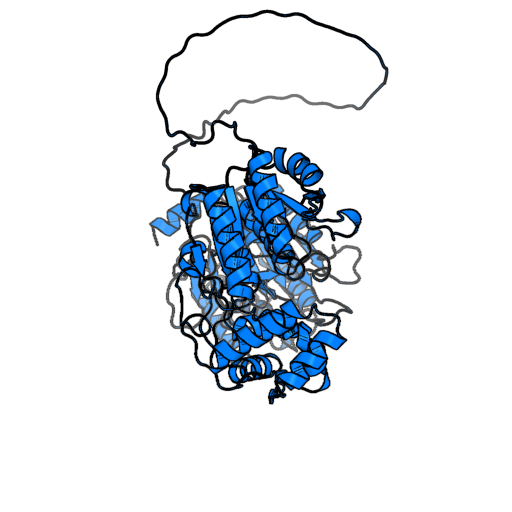 O O . VAL A 1 100 ? -14.694 -31.146 -2.798 1.00 92.06 100 VAL A O 1
ATOM 767 N N . ASN A 1 101 ? -14.494 -32.449 -0.988 1.00 92.12 101 ASN A N 1
ATOM 768 C CA . ASN A 1 101 ? -15.159 -33.621 -1.561 1.00 92.12 101 ASN A CA 1
ATOM 769 C C . ASN A 1 101 ? -16.691 -33.593 -1.408 1.00 92.12 101 ASN A C 1
ATOM 771 O O . ASN A 1 101 ? -17.373 -34.536 -1.815 1.00 92.12 101 ASN A O 1
ATOM 775 N N . GLU A 1 102 ? -17.254 -32.556 -0.791 1.00 91.19 102 GLU A N 1
ATOM 776 C CA . GLU A 1 102 ? -18.698 -32.339 -0.783 1.00 91.19 102 GLU A CA 1
ATOM 777 C C . GLU A 1 102 ? -19.191 -31.865 -2.143 1.00 91.19 102 GLU A C 1
ATOM 779 O O . GLU A 1 102 ? -18.443 -31.298 -2.942 1.00 91.19 102 GLU A O 1
ATOM 784 N N . LYS A 1 103 ? -20.475 -32.120 -2.401 1.00 91.44 103 LYS A N 1
ATOM 785 C CA . LYS A 1 103 ? -21.133 -31.737 -3.644 1.00 91.44 103 LYS A CA 1
ATOM 786 C C . LYS A 1 103 ? -21.086 -30.217 -3.814 1.00 91.44 103 LYS A C 1
ATOM 788 O O . LYS A 1 103 ? -21.504 -29.479 -2.917 1.00 91.44 103 LYS A O 1
ATOM 793 N N . PHE A 1 104 ? -20.621 -29.778 -4.981 1.00 90.88 104 PHE A N 1
ATOM 794 C CA . PHE A 1 104 ? -20.620 -28.373 -5.352 1.00 90.88 104 PHE A CA 1
ATOM 795 C C . PHE A 1 104 ? -22.052 -27.840 -5.401 1.00 90.88 104 PHE A C 1
ATOM 797 O O . PHE A 1 104 ? -22.962 -28.495 -5.911 1.00 90.88 104 PHE A O 1
ATOM 804 N N . HIS A 1 105 ? -22.247 -26.641 -4.867 1.00 89.44 105 HIS A N 1
ATOM 805 C CA . HIS A 1 105 ? -23.520 -25.944 -4.932 1.00 89.44 105 HIS A CA 1
ATOM 806 C C . HIS A 1 105 ? -23.300 -24.436 -4.815 1.00 89.44 105 HIS A C 1
ATOM 808 O O . HIS A 1 105 ? -22.549 -23.975 -3.955 1.00 89.44 105 HIS A O 1
ATOM 814 N N . ILE A 1 106 ? -23.996 -23.674 -5.662 1.00 90.06 106 ILE A N 1
ATOM 815 C CA . ILE A 1 106 ? -24.166 -22.221 -5.495 1.00 90.06 106 ILE A CA 1
ATOM 816 C C . ILE A 1 106 ? -25.340 -21.947 -4.552 1.00 90.06 106 ILE A C 1
ATOM 818 O O . ILE A 1 106 ? -25.256 -21.095 -3.675 1.00 90.06 106 ILE A O 1
ATOM 822 N N . VAL A 1 107 ? -26.424 -22.710 -4.711 1.00 91.69 107 VAL A N 1
ATOM 823 C CA . VAL A 1 107 ? -27.596 -22.695 -3.834 1.00 91.69 107 VAL A CA 1
ATOM 824 C C . VAL A 1 107 ? -27.607 -24.007 -3.043 1.00 91.69 107 VAL A C 1
ATOM 826 O O . VAL A 1 107 ? -27.755 -25.061 -3.663 1.00 91.69 107 VAL A O 1
ATOM 829 N N . PRO A 1 108 ? -27.442 -23.986 -1.708 1.00 88.75 108 PRO A N 1
ATOM 830 C CA . PRO A 1 108 ? -27.542 -25.190 -0.886 1.00 88.75 108 PRO A CA 1
ATOM 831 C C . PRO A 1 108 ? -28.916 -25.865 -1.002 1.00 88.75 108 PRO A C 1
ATOM 833 O O . PRO A 1 108 ? -29.936 -25.192 -1.157 1.00 88.75 108 PRO A O 1
ATOM 836 N N . ASP A 1 109 ? -28.958 -27.192 -0.848 1.00 85.75 109 ASP A N 1
ATOM 837 C CA . ASP A 1 109 ? -30.209 -27.971 -0.893 1.00 85.75 109 ASP A CA 1
ATOM 838 C C . ASP A 1 109 ? -31.223 -27.537 0.189 1.00 85.75 109 ASP A C 1
ATOM 840 O O . ASP A 1 109 ? -32.433 -27.661 -0.005 1.00 85.75 109 ASP A O 1
ATOM 844 N N . GLU A 1 110 ? -30.734 -27.028 1.325 1.00 84.44 110 GLU A N 1
ATOM 845 C CA . GLU A 1 110 ? -31.530 -26.587 2.483 1.00 84.44 110 GLU A CA 1
ATOM 846 C C . GLU A 1 110 ? -31.881 -25.084 2.446 1.00 84.44 110 GLU A C 1
ATOM 848 O O . GLU A 1 110 ? -32.224 -24.502 3.467 1.00 84.44 110 GLU A O 1
ATOM 853 N N . PHE A 1 111 ? -31.801 -24.436 1.280 1.00 89.00 111 PHE A N 1
ATOM 854 C CA . PHE A 1 111 ? -32.145 -23.021 1.107 1.00 89.00 111 PHE A CA 1
ATOM 855 C C . PHE A 1 111 ? -33.628 -22.711 1.407 1.00 89.00 111 PHE A C 1
ATOM 857 O O . PHE A 1 111 ? -34.527 -23.363 0.866 1.00 89.00 111 PHE A O 1
ATOM 864 N N . GLU A 1 112 ? -33.886 -21.661 2.200 1.00 89.88 112 GLU A N 1
ATOM 865 C CA . GLU A 1 112 ? -35.243 -21.265 2.629 1.00 89.88 112 GLU A CA 1
ATOM 866 C C . GLU A 1 112 ? -35.629 -19.804 2.307 1.00 89.88 112 GLU A C 1
ATOM 868 O O . GLU A 1 112 ? -36.818 -19.476 2.359 1.00 89.88 112 GLU A O 1
ATOM 873 N N . GLY A 1 113 ? -34.667 -18.937 1.965 1.00 94.69 113 GLY A N 1
ATOM 874 C CA . GLY A 1 113 ? -34.868 -17.491 1.811 1.00 94.69 113 GLY A CA 1
ATOM 875 C C . GLY A 1 113 ? -34.995 -16.988 0.367 1.00 94.69 113 GLY A C 1
ATOM 876 O O . GLY A 1 113 ? -35.708 -17.548 -0.471 1.00 94.69 113 GLY A O 1
ATOM 877 N N . THR A 1 114 ? -34.302 -15.887 0.083 1.00 97.19 114 THR A N 1
ATOM 878 C CA . THR A 1 114 ? -34.235 -15.172 -1.199 1.00 97.19 114 THR A CA 1
ATOM 879 C C . THR A 1 114 ? -32.867 -15.356 -1.854 1.00 97.19 114 THR A C 1
ATOM 881 O O . THR A 1 114 ? -31.836 -15.390 -1.188 1.00 97.19 114 THR A O 1
ATOM 884 N N . LYS A 1 115 ? -32.853 -15.473 -3.186 1.00 98.12 115 LYS A N 1
ATOM 885 C CA . LYS A 1 115 ? -31.627 -15.535 -3.992 1.00 98.12 115 LYS A CA 1
ATOM 886 C C . LYS A 1 115 ? -31.296 -14.138 -4.491 1.00 98.12 115 LYS A C 1
ATOM 888 O O . LYS A 1 115 ? -32.060 -13.587 -5.285 1.00 98.12 115 LYS A O 1
ATOM 893 N N . ARG A 1 116 ? -30.196 -13.566 -4.013 1.00 98.06 116 ARG A N 1
ATOM 894 C CA . ARG A 1 116 ? -29.786 -12.185 -4.296 1.00 98.06 116 ARG A CA 1
ATOM 895 C C . ARG A 1 116 ? -28.451 -12.167 -5.008 1.00 98.06 116 ARG A C 1
ATOM 897 O O . ARG A 1 116 ? -27.587 -12.982 -4.695 1.00 98.06 116 ARG A O 1
ATOM 904 N N . ALA A 1 117 ? -28.263 -11.236 -5.935 1.00 97.88 117 ALA A N 1
ATOM 905 C CA . ALA A 1 117 ? -26.976 -11.091 -6.595 1.00 97.88 117 ALA A CA 1
ATOM 906 C C . ALA A 1 117 ? -26.557 -9.641 -6.829 1.00 97.88 117 ALA A C 1
ATOM 908 O O . ALA A 1 117 ? -27.387 -8.763 -7.069 1.00 97.88 117 ALA A O 1
ATOM 909 N N . VAL A 1 118 ? -25.247 -9.415 -6.808 1.00 98.12 118 VAL A N 1
ATOM 910 C CA . VAL A 1 118 ? -24.603 -8.196 -7.311 1.00 98.12 118 VAL A CA 1
ATOM 911 C C . VAL A 1 118 ? -23.637 -8.620 -8.412 1.00 98.12 118 VAL A C 1
ATOM 913 O O . VAL A 1 118 ? -22.743 -9.428 -8.170 1.00 98.12 118 VAL A O 1
ATOM 916 N N . MET A 1 119 ? -23.830 -8.093 -9.620 1.00 96.94 119 MET A N 1
ATOM 917 C CA . MET A 1 119 ? -23.018 -8.425 -10.792 1.00 96.94 119 MET A CA 1
ATOM 918 C C . MET A 1 119 ? -22.347 -7.163 -11.325 1.00 96.94 119 MET A C 1
ATOM 920 O O . MET A 1 119 ? -23.027 -6.180 -11.632 1.00 96.94 119 MET A O 1
ATOM 924 N N . ILE A 1 120 ? -21.022 -7.192 -11.435 1.00 97.50 120 ILE A N 1
ATOM 925 C CA . ILE A 1 120 ? -20.204 -6.040 -11.811 1.00 97.50 120 ILE A CA 1
ATOM 926 C C . ILE A 1 120 ? -19.329 -6.416 -13.005 1.00 97.50 120 ILE A C 1
ATOM 928 O O . ILE A 1 120 ? -18.544 -7.359 -12.929 1.00 97.50 120 ILE A O 1
ATOM 932 N N . GLY A 1 121 ? -19.443 -5.665 -14.100 1.00 95.94 121 GLY A N 1
ATOM 933 C CA . GLY A 1 121 ? -18.662 -5.880 -15.318 1.00 95.94 121 GLY A CA 1
ATOM 934 C C . GLY A 1 121 ? -18.120 -4.564 -15.851 1.00 95.94 121 GLY A C 1
ATOM 935 O O . GLY A 1 121 ? -18.905 -3.702 -16.238 1.00 95.94 121 GLY A O 1
ATOM 936 N N . ILE A 1 122 ? -16.797 -4.401 -15.890 1.00 94.75 122 ILE A N 1
ATOM 937 C CA . ILE A 1 122 ? -16.167 -3.131 -16.281 1.00 94.75 122 ILE A CA 1
ATOM 938 C C . ILE A 1 122 ? -15.255 -3.334 -17.491 1.00 94.75 122 ILE A C 1
ATOM 940 O O . ILE A 1 122 ? -14.235 -4.011 -17.404 1.00 94.75 122 ILE A O 1
ATOM 944 N N . ASN A 1 123 ? -15.605 -2.721 -18.620 1.00 90.25 123 ASN A N 1
ATOM 945 C CA . ASN A 1 123 ? -14.801 -2.712 -19.840 1.00 90.25 123 ASN A CA 1
ATOM 946 C C . ASN A 1 123 ? -13.872 -1.489 -19.940 1.00 90.25 123 ASN A C 1
ATOM 948 O O . ASN A 1 123 ? -12.996 -1.464 -20.796 1.00 90.25 123 ASN A O 1
ATOM 952 N N . TYR A 1 124 ? -14.009 -0.492 -19.067 1.00 88.81 124 TYR A N 1
ATOM 953 C CA . TYR A 1 124 ? -13.232 0.753 -19.063 1.00 88.81 124 TYR A CA 1
ATOM 954 C C . TYR A 1 124 ? -13.309 1.491 -20.407 1.00 88.81 124 TYR A C 1
ATOM 956 O O . TYR A 1 124 ? -12.298 1.975 -20.926 1.00 88.81 124 TYR A O 1
ATOM 964 N N . VAL A 1 125 ? -14.513 1.562 -20.985 1.00 84.38 125 VAL A N 1
ATOM 965 C CA . VAL A 1 125 ? -14.735 2.061 -22.352 1.00 84.38 125 VAL A CA 1
ATOM 966 C C . VAL A 1 125 ? -14.152 3.467 -22.525 1.00 84.38 125 VAL A C 1
ATOM 968 O O . VAL A 1 125 ? -14.524 4.418 -21.834 1.00 84.38 125 VAL A O 1
ATOM 971 N N . GLY A 1 126 ? -13.230 3.623 -23.477 1.00 78.12 126 GLY A N 1
ATOM 972 C CA . GLY A 1 126 ? -12.580 4.897 -23.776 1.00 78.12 126 GLY A CA 1
ATOM 973 C C . GLY A 1 126 ? -11.472 5.318 -22.802 1.00 78.12 126 GLY A C 1
ATOM 974 O O . GLY A 1 126 ? -11.006 6.458 -22.902 1.00 78.12 126 GLY A O 1
ATOM 975 N N . GLN A 1 127 ? -11.038 4.439 -21.893 1.00 82.38 127 GLN A N 1
ATOM 976 C CA . GLN A 1 127 ? -9.883 4.640 -21.011 1.00 82.38 127 GLN A CA 1
ATOM 977 C C . GLN A 1 127 ? -8.670 3.802 -21.465 1.00 82.38 127 GLN A C 1
ATOM 979 O O . GLN A 1 127 ? -8.790 2.868 -22.260 1.00 82.38 127 GLN A O 1
ATOM 984 N N . ASP A 1 128 ? -7.473 4.135 -20.971 1.00 68.38 128 ASP A N 1
ATOM 985 C CA . ASP A 1 128 ? -6.296 3.280 -21.165 1.00 68.38 128 ASP A CA 1
ATOM 986 C C . ASP A 1 128 ? -6.492 1.968 -20.383 1.00 68.38 128 ASP A C 1
ATOM 988 O O . ASP A 1 128 ? -6.781 2.001 -19.189 1.00 68.38 128 ASP A O 1
ATOM 992 N N . GLY A 1 129 ? -6.328 0.819 -21.047 1.00 68.00 129 GLY A N 1
ATOM 993 C CA . GLY A 1 129 ? -6.615 -0.496 -20.457 1.00 68.00 129 GLY A CA 1
ATOM 994 C C . GLY A 1 129 ? -8.014 -1.044 -20.759 1.00 68.00 129 GLY A C 1
ATOM 995 O O . GLY A 1 129 ? -8.424 -1.991 -20.104 1.00 68.00 129 GLY A O 1
ATOM 996 N N . GLU A 1 130 ? -8.734 -0.489 -21.738 1.00 81.19 130 GLU A N 1
ATOM 997 C CA . GLU A 1 130 ? -10.048 -0.986 -22.179 1.00 81.19 130 GLU A CA 1
ATOM 998 C C . GLU A 1 130 ? -10.075 -2.516 -22.407 1.00 81.19 130 GLU A C 1
ATOM 1000 O O . GLU A 1 130 ? -9.251 -3.071 -23.144 1.00 81.19 130 GLU A O 1
ATOM 1005 N N . LEU A 1 131 ? -11.049 -3.179 -21.781 1.00 82.06 131 LEU A N 1
ATOM 1006 C CA . LEU A 1 131 ? -11.389 -4.592 -21.929 1.00 82.06 131 LEU A CA 1
ATOM 1007 C C . LEU A 1 131 ? -12.632 -4.739 -22.819 1.00 82.06 131 LEU A C 1
ATOM 1009 O O . LEU A 1 131 ? -13.322 -3.777 -23.144 1.00 82.06 131 LEU A O 1
ATOM 1013 N N . SER A 1 132 ? -12.919 -5.964 -23.260 1.00 80.88 132 SER A N 1
ATOM 1014 C CA . SER A 1 132 ? -14.083 -6.231 -24.129 1.00 80.88 132 SER A CA 1
ATOM 1015 C C . SER A 1 132 ? -14.917 -7.443 -23.715 1.00 80.88 132 SER A C 1
ATOM 1017 O O . SER A 1 132 ? -15.881 -7.794 -24.403 1.00 80.88 132 SER A O 1
ATOM 1019 N N . GLY A 1 133 ? -14.534 -8.098 -22.616 1.00 83.00 133 GLY A N 1
ATOM 1020 C CA . GLY A 1 133 ? -15.119 -9.351 -22.150 1.00 83.00 133 GLY A CA 1
ATOM 1021 C C . GLY A 1 133 ? -16.030 -9.221 -20.934 1.00 83.00 133 GLY A C 1
ATOM 1022 O O . GLY A 1 133 ? -16.948 -10.021 -20.792 1.00 83.00 133 GLY A O 1
ATOM 1023 N N . CYS A 1 134 ? -15.858 -8.190 -20.109 1.00 88.81 134 CYS A N 1
ATOM 1024 C CA . CYS A 1 134 ? -16.435 -8.162 -18.767 1.00 88.81 134 CYS A CA 1
ATOM 1025 C C . CYS A 1 134 ? -17.963 -8.059 -18.765 1.00 88.81 134 CYS A C 1
ATOM 1027 O O . CYS A 1 134 ? -18.639 -8.738 -17.995 1.00 88.81 134 CYS A O 1
ATOM 1029 N N . HIS A 1 135 ? -18.533 -7.283 -19.693 1.00 88.50 135 HIS A N 1
ATOM 1030 C CA . HIS A 1 135 ? -19.988 -7.255 -19.899 1.00 88.50 135 HIS A CA 1
ATOM 1031 C C . HIS A 1 135 ? -20.527 -8.616 -20.359 1.00 88.50 135 HIS A C 1
ATOM 1033 O O . HIS A 1 135 ? -21.620 -9.018 -19.971 1.00 88.50 135 HIS A O 1
ATOM 1039 N N . ASN A 1 136 ? -19.776 -9.350 -21.186 1.00 84.81 136 ASN A N 1
ATOM 1040 C CA . ASN A 1 136 ? -20.201 -10.674 -21.643 1.00 84.81 136 ASN A CA 1
ATOM 1041 C C . ASN A 1 136 ? -20.177 -11.684 -20.492 1.00 84.81 136 ASN A C 1
ATOM 1043 O O . ASN A 1 136 ? -21.099 -12.487 -20.385 1.00 84.81 136 ASN A O 1
ATOM 1047 N N . ASP A 1 137 ? -19.169 -11.618 -19.620 1.00 89.00 137 ASP A N 1
ATOM 1048 C CA . ASP A 1 137 ? -19.071 -12.466 -18.430 1.00 89.00 137 ASP A CA 1
ATOM 1049 C C . ASP A 1 137 ? -20.269 -12.267 -17.497 1.00 89.00 137 ASP A C 1
ATOM 1051 O O . ASP A 1 137 ? -20.907 -13.247 -17.109 1.00 89.00 137 ASP A O 1
ATOM 1055 N N . VAL A 1 138 ? -20.616 -11.006 -17.202 1.00 91.62 138 VAL A N 1
ATOM 1056 C CA . VAL A 1 138 ? -21.796 -10.660 -16.393 1.00 91.62 138 VAL A CA 1
ATOM 1057 C C . VAL A 1 138 ? -23.069 -11.216 -17.019 1.00 91.62 138 VAL A C 1
ATOM 1059 O O . VAL A 1 138 ? -23.856 -11.863 -16.330 1.00 91.62 138 VAL A O 1
ATOM 1062 N N . ASN A 1 139 ? -23.260 -11.016 -18.325 1.00 86.88 139 ASN A N 1
ATOM 1063 C CA . ASN A 1 139 ? -24.451 -11.493 -19.025 1.00 86.88 139 ASN A CA 1
ATOM 1064 C C . ASN A 1 139 ? -24.558 -13.026 -19.009 1.00 86.88 139 ASN A C 1
ATOM 1066 O O . ASN A 1 139 ? -25.616 -13.557 -18.678 1.00 86.88 139 ASN A O 1
ATOM 1070 N N . ASN A 1 140 ? -23.464 -13.739 -19.298 1.00 86.38 140 ASN A N 1
ATOM 1071 C CA . ASN A 1 140 ? -23.442 -15.204 -19.309 1.00 86.38 140 ASN A CA 1
ATOM 1072 C C . ASN A 1 140 ? -23.679 -15.793 -17.906 1.00 86.38 140 ASN A C 1
ATOM 1074 O O . ASN A 1 140 ? -24.415 -16.769 -17.757 1.00 86.38 140 ASN A O 1
ATOM 1078 N N . MET A 1 141 ? -23.079 -15.204 -16.866 1.00 90.69 141 MET A N 1
ATOM 1079 C CA . MET A 1 141 ? -23.281 -15.646 -15.485 1.00 90.69 141 MET A CA 1
ATOM 1080 C C . MET A 1 141 ? -24.697 -15.320 -14.994 1.00 90.69 141 MET A C 1
ATOM 1082 O O . MET A 1 141 ? -25.330 -16.152 -14.349 1.00 90.69 141 MET A O 1
ATOM 1086 N N . MET A 1 142 ? -25.235 -14.148 -15.340 1.00 89.62 142 MET A N 1
ATOM 1087 C CA . MET A 1 142 ? -26.616 -13.784 -15.021 1.00 89.62 142 MET A CA 1
ATOM 1088 C C . MET A 1 142 ? -27.607 -14.760 -15.664 1.00 89.62 142 MET A C 1
ATOM 1090 O O . MET A 1 142 ? -28.506 -15.242 -14.980 1.00 89.62 142 MET A O 1
ATOM 1094 N N . GLU A 1 143 ? -27.434 -15.093 -16.946 1.00 85.88 143 GLU A N 1
ATOM 1095 C CA . GLU A 1 143 ? -28.269 -16.087 -17.630 1.00 85.88 143 GLU A CA 1
ATOM 1096 C C . GLU A 1 143 ? -28.227 -17.438 -16.906 1.00 85.88 143 GLU A C 1
ATOM 1098 O O . GLU A 1 143 ? -29.274 -18.004 -16.601 1.00 85.88 143 GLU A O 1
ATOM 1103 N N . TYR A 1 144 ? -27.035 -17.910 -16.533 1.00 87.88 144 TYR A N 1
ATOM 1104 C CA . TYR A 1 144 ? -26.879 -19.142 -15.763 1.00 87.88 144 TYR A CA 1
ATOM 1105 C C . TYR A 1 144 ? -27.644 -19.112 -14.427 1.00 87.88 144 TYR A C 1
ATOM 1107 O O . TYR A 1 144 ? -28.392 -20.043 -14.118 1.00 87.88 144 TYR A O 1
ATOM 1115 N N . LEU A 1 145 ? -27.522 -18.038 -13.642 1.00 91.25 145 LEU A N 1
ATOM 1116 C CA . LEU A 1 145 ? -28.224 -17.913 -12.357 1.00 91.25 145 LEU A CA 1
ATOM 1117 C C . LEU A 1 145 ? -29.749 -17.878 -12.518 1.00 91.25 145 LEU A C 1
ATOM 1119 O O . LEU A 1 145 ? -30.471 -18.469 -11.712 1.00 91.25 145 LEU A O 1
ATOM 1123 N N . LEU A 1 146 ? -30.246 -17.195 -13.549 1.00 87.44 146 LEU A N 1
ATOM 1124 C CA . LEU A 1 146 ? -31.676 -17.086 -13.834 1.00 87.44 146 LEU A CA 1
ATOM 1125 C C . LEU A 1 146 ? -32.253 -18.417 -14.329 1.00 87.44 146 LEU A C 1
ATOM 1127 O O . LEU A 1 146 ? -33.287 -18.865 -13.835 1.00 87.44 146 LEU A O 1
ATOM 1131 N N . GLU A 1 147 ? -31.597 -19.055 -15.299 1.00 85.56 147 GLU A N 1
ATOM 1132 C CA . GLU A 1 147 ? -32.132 -20.238 -15.976 1.00 85.56 147 GLU A CA 1
ATOM 1133 C C . GLU A 1 147 ? -31.950 -21.525 -15.169 1.00 85.56 147 GLU A C 1
ATOM 1135 O O . GLU A 1 147 ? -32.842 -22.376 -15.164 1.00 85.56 147 GLU A O 1
ATOM 1140 N N . VAL A 1 148 ? -30.823 -21.661 -14.467 1.00 86.62 148 VAL A N 1
ATOM 1141 C CA . VAL A 1 148 ? -30.472 -22.886 -13.735 1.00 86.62 148 VAL A CA 1
ATOM 1142 C C . VAL A 1 148 ? -30.843 -22.783 -12.270 1.00 86.62 148 VAL A C 1
ATOM 1144 O O . VAL A 1 148 ? -31.511 -23.664 -11.729 1.00 86.62 148 VAL A O 1
ATOM 1147 N N . HIS A 1 149 ? -30.438 -21.688 -11.630 1.00 88.56 149 HIS A N 1
ATOM 1148 C CA . HIS A 1 149 ? -30.632 -21.506 -10.194 1.00 88.56 149 HIS A CA 1
ATOM 1149 C C . HIS A 1 149 ? -31.912 -20.747 -9.857 1.00 88.56 149 HIS A C 1
ATOM 1151 O O . HIS A 1 149 ? -32.254 -20.649 -8.681 1.00 88.56 149 HIS A O 1
ATOM 1157 N N . GLY A 1 150 ? -32.668 -20.262 -10.845 1.00 90.12 150 GLY A N 1
ATOM 1158 C CA . GLY A 1 150 ? -33.961 -19.613 -10.630 1.00 90.12 150 GLY A CA 1
ATOM 1159 C C . GLY A 1 150 ? -33.869 -18.345 -9.784 1.00 90.12 150 GLY A C 1
ATOM 1160 O O . GLY A 1 150 ? -34.751 -18.106 -8.959 1.00 90.12 150 GLY A O 1
ATOM 1161 N N . PHE A 1 151 ? -32.790 -17.573 -9.932 1.00 93.81 151 PHE A N 1
ATOM 1162 C CA . PHE A 1 151 ? -32.730 -16.216 -9.394 1.00 93.81 151 PHE A CA 1
ATOM 1163 C C . PHE A 1 151 ? -33.814 -15.357 -10.063 1.00 93.81 151 PHE A C 1
ATOM 1165 O O . PHE A 1 151 ? -34.220 -15.607 -11.199 1.00 93.81 151 PHE A O 1
ATOM 1172 N N . GLU A 1 152 ? -34.296 -14.335 -9.363 1.00 91.75 152 GLU A N 1
ATOM 1173 C CA . GLU A 1 152 ? -35.270 -13.393 -9.915 1.00 91.75 152 GLU A CA 1
ATOM 1174 C C . GLU A 1 152 ? -34.566 -12.085 -10.263 1.00 91.75 152 GLU A C 1
ATOM 1176 O O . GLU A 1 152 ? -33.820 -11.554 -9.445 1.00 91.75 152 GLU A O 1
ATOM 1181 N N . HIS A 1 153 ? -34.835 -11.533 -11.451 1.00 86.88 153 HIS A N 1
ATOM 1182 C CA . HIS A 1 153 ? -34.218 -10.281 -11.910 1.00 86.88 153 HIS A CA 1
ATOM 1183 C C . HIS A 1 153 ? -34.334 -9.130 -10.901 1.00 86.88 153 HIS A C 1
ATOM 1185 O O . HIS A 1 153 ? -33.426 -8.315 -10.807 1.00 86.88 153 HIS A O 1
ATOM 1191 N N . GLU A 1 154 ? -35.435 -9.049 -10.145 1.00 91.44 154 GLU A N 1
ATOM 1192 C CA . GLU A 1 154 ? -35.647 -7.985 -9.154 1.00 91.44 154 GLU A CA 1
ATOM 1193 C C . GLU A 1 154 ? -34.695 -8.053 -7.952 1.00 91.44 154 GLU A C 1
ATOM 1195 O O . GLU A 1 154 ? -34.499 -7.045 -7.278 1.00 91.44 154 GLU A O 1
ATOM 1200 N N . ASN A 1 155 ? -34.066 -9.210 -7.735 1.00 94.62 155 ASN A N 1
ATOM 1201 C CA . ASN A 1 155 ? -33.088 -9.448 -6.678 1.00 94.62 155 ASN A CA 1
ATOM 1202 C C . ASN A 1 155 ? -31.640 -9.418 -7.204 1.00 94.62 155 ASN A C 1
ATOM 1204 O O . ASN A 1 155 ? -30.717 -9.775 -6.472 1.00 94.62 155 ASN A O 1
ATOM 1208 N N . ILE A 1 156 ? -31.430 -9.004 -8.461 1.00 93.75 156 ILE A N 1
ATOM 1209 C CA . ILE A 1 156 ? -30.108 -8.848 -9.075 1.00 93.75 156 ILE A CA 1
ATOM 1210 C C . ILE A 1 156 ? -29.822 -7.357 -9.274 1.00 93.75 156 ILE A C 1
ATOM 1212 O O . ILE A 1 156 ? -30.555 -6.655 -9.967 1.00 93.75 156 ILE A O 1
ATOM 1216 N N . THR A 1 157 ? -28.728 -6.873 -8.690 1.00 95.81 157 THR A N 1
ATOM 1217 C CA . THR A 1 157 ? -28.201 -5.526 -8.941 1.00 95.81 157 THR A CA 1
ATOM 1218 C C . THR A 1 157 ? -27.087 -5.607 -9.982 1.00 95.81 157 THR A C 1
ATOM 1220 O O . THR A 1 157 ? -26.133 -6.362 -9.800 1.00 95.81 157 THR A O 1
ATOM 1223 N N . LEU A 1 158 ? -27.203 -4.830 -11.063 1.00 95.25 158 LEU A N 1
ATOM 1224 C CA . LEU A 1 158 ? -26.245 -4.807 -12.173 1.00 95.25 158 LEU A CA 1
ATOM 1225 C C . LEU A 1 158 ? -25.471 -3.488 -12.203 1.00 95.25 158 LEU A C 1
ATOM 1227 O O . LEU A 1 158 ? -26.074 -2.410 -12.175 1.00 95.25 158 LEU A O 1
ATOM 1231 N N . LEU A 1 159 ? -24.144 -3.584 -12.291 1.00 97.38 159 LEU A N 1
ATOM 1232 C CA . LEU A 1 159 ? -23.257 -2.445 -12.489 1.00 97.38 159 LEU A CA 1
ATOM 1233 C C . LEU A 1 159 ? -22.360 -2.686 -13.708 1.00 97.38 159 LEU A C 1
ATOM 1235 O O . LEU A 1 159 ? -21.503 -3.571 -13.681 1.00 97.38 159 LEU A O 1
ATOM 1239 N N . MET A 1 160 ? -22.543 -1.902 -14.770 1.00 94.38 160 MET A N 1
ATOM 1240 C CA . MET A 1 160 ? -21.759 -1.997 -16.006 1.00 94.38 160 MET A CA 1
ATOM 1241 C C . MET A 1 160 ? -21.497 -0.608 -16.590 1.00 94.38 160 MET A C 1
ATOM 1243 O O . MET A 1 160 ? -22.310 0.298 -16.442 1.00 94.38 160 MET A O 1
ATOM 1247 N N . ASP A 1 161 ? -20.334 -0.420 -17.215 1.00 93.25 161 ASP A N 1
ATOM 1248 C CA . ASP A 1 161 ? -19.972 0.802 -17.950 1.00 93.25 161 ASP A CA 1
ATOM 1249 C C . ASP A 1 161 ? -20.385 0.717 -19.431 1.00 93.25 161 ASP A C 1
ATOM 1251 O O . ASP A 1 161 ? -19.596 0.983 -20.341 1.00 93.25 161 ASP A O 1
ATOM 1255 N N . ASP A 1 162 ? -21.622 0.286 -19.677 1.00 85.06 162 ASP A N 1
ATOM 1256 C CA . ASP A 1 162 ? -22.238 0.295 -21.000 1.00 85.06 162 ASP A CA 1
ATOM 1257 C C . ASP A 1 162 ? -23.119 1.538 -21.214 1.00 85.06 162 ASP A C 1
ATOM 1259 O O . ASP A 1 162 ? -23.313 2.371 -20.332 1.00 85.06 162 ASP A O 1
ATOM 1263 N N . ASP A 1 163 ? -23.616 1.706 -22.440 1.00 76.75 163 ASP A N 1
ATOM 1264 C CA . ASP A 1 163 ? -24.500 2.821 -22.802 1.00 76.75 163 ASP A CA 1
ATOM 1265 C C . ASP A 1 163 ? -25.976 2.558 -22.392 1.00 76.75 163 ASP A C 1
ATOM 1267 O O . ASP A 1 163 ? -26.883 3.195 -22.943 1.00 76.75 163 ASP A O 1
ATOM 1271 N N . ASP A 1 164 ? -26.252 1.594 -21.502 1.00 78.06 164 ASP A N 1
ATOM 1272 C CA . ASP A 1 164 ? -27.612 1.263 -21.061 1.00 78.06 164 ASP A CA 1
ATOM 1273 C C . ASP A 1 164 ? -28.006 2.078 -19.816 1.00 78.06 164 ASP A C 1
ATOM 1275 O O . ASP A 1 164 ? -27.433 1.933 -18.739 1.00 78.06 164 ASP A O 1
ATOM 1279 N N . ASP A 1 165 ? -29.023 2.934 -19.959 1.00 72.94 165 ASP A N 1
ATOM 1280 C CA . ASP A 1 165 ? -29.521 3.806 -18.885 1.00 72.94 165 ASP A CA 1
ATOM 1281 C C . ASP A 1 165 ? -30.101 3.019 -17.684 1.00 72.94 165 ASP A C 1
ATOM 1283 O O . ASP A 1 165 ? -30.313 3.607 -16.617 1.00 72.94 165 ASP A O 1
ATOM 1287 N N . ASP A 1 166 ? -30.405 1.724 -17.849 1.00 75.69 166 ASP A N 1
ATOM 1288 C CA . ASP A 1 166 ? -30.917 0.860 -16.779 1.00 75.69 166 ASP A CA 1
ATOM 1289 C C . ASP A 1 166 ? -29.794 0.283 -15.886 1.00 75.69 166 ASP A C 1
ATOM 1291 O O . ASP A 1 166 ? -30.081 -0.208 -14.787 1.00 75.69 166 ASP A O 1
ATOM 1295 N N . HIS A 1 167 ? -28.524 0.371 -16.302 1.00 84.88 167 HIS A N 1
ATOM 1296 C CA . HIS A 1 167 ? -27.378 -0.074 -15.507 1.00 84.88 167 HIS A CA 1
ATOM 1297 C C . HIS A 1 167 ? -26.767 1.055 -14.674 1.00 84.88 167 HIS A C 1
ATOM 1299 O O . HIS A 1 167 ? -26.780 2.235 -15.024 1.00 84.88 167 HIS A O 1
ATOM 1305 N N . ILE A 1 168 ? -26.223 0.683 -13.515 1.00 93.25 168 ILE A N 1
ATOM 1306 C CA . ILE A 1 168 ? -25.537 1.619 -12.625 1.00 93.25 168 ILE A CA 1
ATOM 1307 C C . ILE A 1 168 ? -24.060 1.672 -13.025 1.00 93.25 168 ILE A C 1
ATOM 1309 O O . ILE A 1 168 ? -23.397 0.640 -13.084 1.00 93.25 168 ILE A O 1
ATOM 1313 N N . GLU A 1 169 ? -23.510 2.870 -13.231 1.00 94.31 169 GLU A N 1
ATOM 1314 C CA . GLU A 1 169 ? -22.079 3.010 -13.528 1.00 94.31 169 GLU A CA 1
ATOM 1315 C C . GLU A 1 169 ? -21.214 2.439 -12.379 1.00 94.31 169 GLU A C 1
ATOM 1317 O O . GLU A 1 169 ? -21.415 2.822 -11.219 1.00 94.31 169 GLU A O 1
ATOM 1322 N N . PRO A 1 170 ? -20.217 1.580 -12.662 1.00 96.25 170 PRO A N 1
ATOM 1323 C CA . PRO A 1 170 ? -19.424 0.882 -11.648 1.00 96.25 170 PRO A CA 1
ATOM 1324 C C . PRO A 1 170 ? -18.306 1.764 -11.056 1.00 96.25 170 PRO A C 1
ATOM 1326 O O . PRO A 1 170 ? -17.117 1.457 -11.145 1.00 96.25 170 PRO A O 1
ATOM 1329 N N . THR A 1 171 ? -18.679 2.892 -10.450 1.00 95.94 171 THR A N 1
ATOM 1330 C CA . THR A 1 171 ? -17.766 3.742 -9.663 1.00 95.94 171 THR A CA 1
ATOM 1331 C C . THR A 1 171 ? -17.493 3.136 -8.285 1.00 95.94 171 THR A C 1
ATOM 1333 O O . THR A 1 171 ? -18.283 2.323 -7.799 1.00 95.94 171 THR A O 1
ATOM 1336 N N . LYS A 1 172 ? -16.415 3.559 -7.604 1.00 94.44 172 LYS A N 1
ATOM 1337 C CA . LYS A 1 172 ? -16.094 3.101 -6.240 1.00 94.44 172 LYS A CA 1
ATOM 1338 C C . LYS A 1 172 ? -17.280 3.288 -5.294 1.00 94.44 172 LYS A C 1
ATOM 1340 O O . LYS A 1 172 ? -17.625 2.384 -4.540 1.00 94.44 172 LYS A O 1
ATOM 1345 N N . GLU A 1 173 ? -17.902 4.465 -5.343 1.00 96.00 173 GLU A N 1
ATOM 1346 C CA . GLU A 1 173 ? -19.059 4.806 -4.511 1.00 96.00 173 GLU A CA 1
ATOM 1347 C C . GLU A 1 173 ? -20.254 3.894 -4.808 1.00 96.00 173 GLU A C 1
ATOM 1349 O O . GLU A 1 173 ? -20.855 3.359 -3.879 1.00 96.00 173 GLU A O 1
ATOM 1354 N N . ASN A 1 174 ? -20.565 3.662 -6.087 1.00 97.19 174 ASN A N 1
ATOM 1355 C CA . ASN A 1 174 ? -21.713 2.845 -6.480 1.00 97.19 174 ASN A CA 1
ATOM 1356 C C . ASN A 1 174 ? -21.520 1.359 -6.160 1.00 97.19 174 ASN A C 1
ATOM 1358 O O . ASN A 1 174 ? -22.469 0.715 -5.721 1.00 97.19 174 ASN A O 1
ATOM 1362 N N . ILE A 1 175 ? -20.310 0.819 -6.341 1.00 97.69 175 ILE A N 1
ATOM 1363 C CA . ILE A 1 175 ? -20.002 -0.576 -5.995 1.00 97.69 175 ILE A CA 1
ATOM 1364 C C . ILE A 1 175 ? -20.153 -0.793 -4.485 1.00 97.69 175 ILE A C 1
ATOM 1366 O O . ILE A 1 175 ? -20.853 -1.712 -4.065 1.00 97.69 175 ILE A O 1
ATOM 1370 N N . LEU A 1 176 ? -19.562 0.078 -3.660 1.00 95.75 176 LEU A N 1
ATOM 1371 C CA . LEU A 1 176 ? -19.681 -0.035 -2.203 1.00 95.75 176 LEU A CA 1
ATOM 1372 C C . LEU A 1 176 ? -21.130 0.150 -1.730 1.00 95.75 176 LEU A C 1
ATOM 1374 O O . LEU A 1 176 ? -21.577 -0.584 -0.854 1.00 95.75 176 LEU A O 1
ATOM 1378 N N . ALA A 1 177 ? -21.884 1.066 -2.343 1.00 96.19 177 ALA A N 1
ATOM 1379 C CA . ALA A 1 177 ? -23.304 1.242 -2.049 1.00 96.19 177 ALA A CA 1
ATOM 1380 C C . ALA A 1 177 ? -24.148 0.019 -2.453 1.00 96.19 177 ALA A C 1
ATOM 1382 O O . ALA A 1 177 ? -25.113 -0.313 -1.765 1.00 96.19 177 ALA A O 1
ATOM 1383 N N . ALA A 1 178 ? -23.799 -0.665 -3.547 1.00 97.25 178 ALA A N 1
ATOM 1384 C CA . ALA A 1 178 ? -24.467 -1.897 -3.957 1.00 97.25 178 ALA A CA 1
ATOM 1385 C C . ALA A 1 178 ? -24.220 -3.034 -2.954 1.00 97.25 178 ALA A C 1
ATOM 1387 O O . ALA A 1 178 ? -25.167 -3.734 -2.600 1.00 97.25 178 ALA A O 1
ATOM 1388 N N . TYR A 1 179 ? -22.990 -3.182 -2.450 1.00 97.44 179 TYR A N 1
ATOM 1389 C CA . TYR A 1 179 ? -22.683 -4.153 -1.395 1.00 97.44 179 TYR A CA 1
ATOM 1390 C C . TYR A 1 179 ? -23.349 -3.812 -0.062 1.00 97.44 179 TYR A C 1
ATOM 1392 O O . TYR A 1 179 ? -23.912 -4.699 0.573 1.00 97.44 179 TYR A O 1
ATOM 1400 N N . GLU A 1 180 ? -23.351 -2.541 0.343 1.00 95.75 180 GLU A N 1
ATOM 1401 C CA . GLU A 1 180 ? -24.042 -2.103 1.560 1.00 95.75 180 GLU A CA 1
ATOM 1402 C C . GLU A 1 180 ? -25.543 -2.405 1.475 1.00 95.75 180 GLU A C 1
ATOM 1404 O O . GLU A 1 180 ? -26.096 -3.036 2.372 1.00 95.75 180 GLU A O 1
ATOM 1409 N N . LYS A 1 181 ? -26.184 -2.059 0.353 1.00 96.69 181 LYS A N 1
ATOM 1410 C CA . LYS A 1 181 ? -27.593 -2.381 0.106 1.00 96.69 181 LYS A CA 1
ATOM 1411 C C . LYS A 1 181 ? -27.848 -3.892 0.115 1.00 96.69 181 LYS A C 1
ATOM 1413 O O . LYS A 1 181 ? -28.830 -4.334 0.700 1.00 96.69 181 LYS A O 1
ATOM 1418 N N . LEU A 1 182 ? -26.984 -4.677 -0.532 1.00 97.75 182 LEU A N 1
ATOM 1419 C CA . LEU A 1 182 ? -27.092 -6.136 -0.550 1.00 97.75 182 LEU A CA 1
ATOM 1420 C C . LEU A 1 182 ? -27.093 -6.691 0.879 1.00 97.75 182 LEU A C 1
ATOM 1422 O O . LEU A 1 182 ? -27.982 -7.461 1.225 1.00 97.75 182 LEU A O 1
ATOM 1426 N N . VAL A 1 183 ? -26.142 -6.267 1.711 1.00 96.81 183 VAL A N 1
ATOM 1427 C CA . VAL A 1 183 ? -26.052 -6.671 3.120 1.00 96.81 183 VAL A CA 1
ATOM 1428 C C . VAL A 1 183 ? -27.289 -6.240 3.912 1.00 96.81 183 VAL A C 1
ATOM 1430 O O . VAL A 1 183 ? -27.827 -7.041 4.668 1.00 96.81 183 VAL A O 1
ATOM 1433 N N . GLU A 1 184 ? -27.765 -5.004 3.732 1.00 96.12 184 GLU A N 1
ATOM 1434 C CA . GLU A 1 184 ? -28.954 -4.484 4.424 1.00 96.12 184 GLU A CA 1
ATOM 1435 C C . GLU A 1 184 ? -30.244 -5.240 4.073 1.00 96.12 184 GLU A C 1
ATOM 1437 O O . GLU A 1 184 ? -31.146 -5.339 4.905 1.00 96.12 184 GLU A O 1
ATOM 1442 N N . GLU A 1 185 ? -30.355 -5.737 2.841 1.00 96.31 185 GLU A N 1
ATOM 1443 C CA . GLU A 1 185 ? -31.538 -6.450 2.353 1.00 96.31 185 GLU A CA 1
ATOM 1444 C C . GLU A 1 185 ? -31.481 -7.965 2.589 1.00 96.31 185 GLU A C 1
ATOM 1446 O O . GLU A 1 185 ? -32.505 -8.630 2.427 1.00 96.31 185 GLU A O 1
ATOM 1451 N N . THR A 1 186 ? -30.312 -8.511 2.929 1.00 97.62 186 THR A N 1
ATOM 1452 C CA . THR A 1 186 ? -30.113 -9.953 3.118 1.00 97.62 186 THR A CA 1
ATOM 1453 C C . THR A 1 186 ? -30.545 -10.380 4.520 1.00 97.62 186 THR A C 1
ATOM 1455 O O . THR A 1 186 ? -30.229 -9.723 5.510 1.00 97.62 186 THR A O 1
ATOM 1458 N N . GLU A 1 187 ? -31.253 -11.504 4.613 1.00 95.75 187 GLU A N 1
ATOM 1459 C CA . GLU A 1 187 ? -31.712 -12.099 5.875 1.00 95.75 187 GLU A CA 1
ATOM 1460 C C . GLU A 1 187 ? -31.184 -13.538 6.046 1.00 95.75 187 GLU A C 1
ATOM 1462 O O . GLU A 1 187 ? -30.673 -14.149 5.108 1.00 95.75 187 GLU A O 1
ATOM 1467 N N . GLU A 1 188 ? -31.293 -14.096 7.255 1.00 95.44 188 GLU A N 1
ATOM 1468 C CA . GLU A 1 188 ? -30.946 -15.500 7.528 1.00 95.44 188 GLU A CA 1
ATOM 1469 C C . GLU A 1 188 ? -31.693 -16.452 6.571 1.00 95.44 188 GLU A C 1
ATOM 1471 O O . GLU A 1 188 ? -32.902 -16.326 6.371 1.00 95.44 188 GLU A O 1
ATOM 1476 N N . GLY A 1 189 ? -30.977 -17.418 5.984 1.00 93.69 189 GLY A N 1
ATOM 1477 C CA . GLY A 1 189 ? -31.523 -18.365 5.006 1.00 93.69 189 GLY A CA 1
ATOM 1478 C C . GLY A 1 189 ? -31.490 -17.883 3.551 1.00 93.69 189 GLY A C 1
ATOM 1479 O O . GLY A 1 189 ? -31.787 -18.679 2.652 1.00 93.69 189 GLY A O 1
ATOM 1480 N N . ASP A 1 190 ? -31.113 -16.624 3.296 1.00 97.19 190 ASP A N 1
ATOM 1481 C CA . ASP A 1 190 ? -30.848 -16.119 1.947 1.00 97.19 190 ASP A CA 1
ATOM 1482 C C . ASP A 1 190 ? -29.573 -16.745 1.343 1.00 97.19 190 ASP A C 1
ATOM 1484 O O . ASP A 1 190 ? -28.655 -17.196 2.036 1.00 97.19 190 ASP A O 1
ATOM 1488 N N . VAL A 1 191 ? -29.506 -16.738 0.010 1.00 97.69 191 VAL A N 1
ATOM 1489 C CA . VAL A 1 191 ? -28.311 -17.094 -0.765 1.00 97.69 191 VAL A CA 1
ATOM 1490 C C . VAL A 1 191 ? -27.886 -15.883 -1.567 1.00 97.69 191 VAL A C 1
ATOM 1492 O O . VAL A 1 191 ? -28.689 -15.282 -2.285 1.00 97.69 191 VAL A O 1
ATOM 1495 N N . VAL A 1 192 ? -26.606 -15.554 -1.465 1.00 98.19 192 VAL A N 1
ATOM 1496 C CA . VAL A 1 192 ? -26.009 -14.389 -2.105 1.00 98.19 192 VAL A CA 1
ATOM 1497 C C . VAL A 1 192 ? -24.995 -14.839 -3.150 1.00 98.19 192 VAL A C 1
ATOM 1499 O O . VAL A 1 192 ? -24.159 -15.704 -2.891 1.00 98.19 192 VAL A O 1
ATOM 1502 N N . PHE A 1 193 ? -25.051 -14.232 -4.332 1.00 97.94 193 PHE A N 1
ATOM 1503 C CA . PHE A 1 193 ? -24.056 -14.422 -5.378 1.00 97.94 193 PHE A CA 1
ATOM 1504 C C . PHE A 1 193 ? -23.423 -13.090 -5.785 1.00 97.94 193 PHE A C 1
ATOM 1506 O O . PHE A 1 193 ? -24.123 -12.162 -6.185 1.00 97.94 193 PHE A O 1
ATOM 1513 N N . CYS A 1 194 ? -22.099 -12.991 -5.720 1.00 97.50 194 CYS A N 1
ATOM 1514 C CA . CYS A 1 194 ? -21.372 -11.793 -6.138 1.00 97.50 194 CYS A CA 1
ATOM 1515 C C . CYS A 1 194 ? -20.459 -12.125 -7.316 1.00 97.50 194 CYS A C 1
ATOM 1517 O O . CYS A 1 194 ? -19.642 -13.041 -7.238 1.00 97.50 194 CYS A O 1
ATOM 1519 N N . HIS A 1 195 ? -20.564 -11.368 -8.403 1.00 96.69 195 HIS A N 1
ATOM 1520 C CA . HIS A 1 195 ? -19.702 -11.527 -9.572 1.00 96.69 195 HIS A CA 1
ATOM 1521 C C . HIS A 1 195 ? -18.985 -10.224 -9.884 1.00 96.69 195 HIS A C 1
ATOM 1523 O O . HIS A 1 195 ? -19.611 -9.164 -9.922 1.00 96.69 195 HIS A O 1
ATOM 1529 N N . PHE A 1 196 ? -17.682 -10.320 -10.127 1.00 95.25 196 PHE A N 1
ATOM 1530 C CA . PHE A 1 196 ? -16.873 -9.211 -10.612 1.00 95.25 196 PHE A CA 1
ATOM 1531 C C . PHE A 1 196 ? -16.049 -9.677 -11.810 1.00 95.25 196 PHE A C 1
ATOM 1533 O O . PHE A 1 196 ? -15.319 -10.659 -11.707 1.00 95.25 196 PHE A O 1
ATOM 1540 N N . SER A 1 197 ? -16.139 -8.959 -12.928 1.00 93.12 197 SER A N 1
ATOM 1541 C CA . SER A 1 197 ? -15.228 -9.092 -14.068 1.00 93.12 197 SER A CA 1
ATOM 1542 C C . SER A 1 197 ? -14.697 -7.709 -14.447 1.00 93.12 197 SER A C 1
ATOM 1544 O O . SER A 1 197 ? -15.467 -6.768 -14.666 1.00 93.12 197 SER A O 1
ATOM 1546 N N . GLY A 1 198 ? -13.373 -7.567 -14.484 1.00 89.88 198 GLY A N 1
ATOM 1547 C CA . GLY A 1 198 ? -12.700 -6.288 -14.700 1.00 89.88 198 GLY A CA 1
ATOM 1548 C C . GLY A 1 198 ? -11.207 -6.356 -14.385 1.00 89.88 198 GLY A C 1
ATOM 1549 O O . GLY A 1 198 ? -10.635 -7.433 -14.210 1.00 89.88 198 GLY A O 1
ATOM 1550 N N . HIS A 1 199 ? -10.561 -5.195 -14.272 1.00 85.69 199 HIS A N 1
ATOM 1551 C CA . HIS A 1 199 ? -9.182 -5.141 -13.796 1.00 85.69 199 HIS A CA 1
ATOM 1552 C C . HIS A 1 199 ? -9.120 -5.394 -12.298 1.00 85.69 199 HIS A C 1
ATOM 1554 O O . HIS A 1 199 ? -9.871 -4.815 -11.508 1.00 85.69 199 HIS A O 1
ATOM 1560 N N . GLY A 1 200 ? -8.157 -6.227 -11.932 1.00 76.75 200 GLY A N 1
ATOM 1561 C CA . GLY A 1 200 ? -7.679 -6.355 -10.569 1.00 76.75 200 GLY A CA 1
ATOM 1562 C C . GLY A 1 200 ? -6.355 -5.622 -10.458 1.00 76.75 200 GLY A C 1
ATOM 1563 O O . GLY A 1 200 ? -5.549 -5.619 -11.395 1.00 76.75 200 GLY A O 1
ATOM 1564 N N . GLY A 1 201 ? -6.162 -4.935 -9.349 1.00 70.44 201 GLY A N 1
ATOM 1565 C CA . GLY A 1 201 ? -4.944 -4.223 -9.036 1.00 70.44 201 GLY A CA 1
ATOM 1566 C C . GLY A 1 201 ? -4.339 -4.746 -7.750 1.00 70.44 201 GLY A C 1
ATOM 1567 O O . GLY A 1 201 ? -4.962 -5.483 -6.995 1.00 70.44 201 GLY A O 1
ATOM 1568 N N . ARG A 1 202 ? -3.108 -4.321 -7.507 1.00 62.22 202 ARG A N 1
ATOM 1569 C CA . ARG A 1 202 ? -2.455 -4.463 -6.216 1.00 62.22 202 ARG A CA 1
ATOM 1570 C C . ARG A 1 202 ? -2.169 -3.079 -5.680 1.00 62.22 202 ARG A C 1
ATOM 1572 O O . ARG A 1 202 ? -1.521 -2.264 -6.353 1.00 62.22 202 ARG A O 1
ATOM 1579 N N . LEU A 1 203 ? -2.694 -2.791 -4.502 1.00 54.34 203 LEU A N 1
ATOM 1580 C CA . LEU A 1 203 ? -2.257 -1.657 -3.708 1.00 54.34 203 LEU A CA 1
ATOM 1581 C C . LEU A 1 203 ? -1.271 -2.167 -2.669 1.00 54.34 203 LEU A C 1
ATOM 1583 O O . LEU A 1 203 ? -1.068 -3.354 -2.515 1.00 54.34 203 LEU A O 1
ATOM 1587 N N . LYS A 1 204 ? -0.529 -1.265 -2.044 1.00 45.56 204 LYS A N 1
ATOM 1588 C CA . LYS A 1 204 ? 0.364 -1.680 -0.970 1.00 45.56 204 LYS A CA 1
ATOM 1589 C C . LYS A 1 204 ? -0.510 -2.064 0.224 1.00 45.56 204 LYS A C 1
ATOM 1591 O O . LYS A 1 204 ? -1.308 -1.211 0.615 1.00 45.56 204 LYS A O 1
ATOM 1596 N N . ASP A 1 205 ? -0.260 -3.235 0.796 1.00 41.94 205 ASP A N 1
ATOM 1597 C CA . ASP A 1 205 ? -0.850 -3.625 2.069 1.00 41.94 205 ASP A CA 1
ATOM 1598 C C . ASP A 1 205 ? -0.457 -2.608 3.150 1.00 41.94 205 ASP A C 1
ATOM 1600 O O . ASP A 1 205 ? 0.717 -2.220 3.326 1.00 41.94 205 ASP A O 1
ATOM 1604 N N . ASP A 1 206 ? -1.490 -2.058 3.781 1.00 41.00 206 ASP A N 1
ATOM 1605 C CA . ASP A 1 206 ? -1.373 -1.013 4.781 1.00 41.00 206 ASP A CA 1
ATOM 1606 C C . ASP A 1 206 ? -1.685 -1.508 6.211 1.00 41.00 206 ASP A C 1
ATOM 1608 O O . ASP A 1 206 ? -1.499 -0.714 7.154 1.00 41.00 206 ASP A O 1
ATOM 1612 N N . ASP A 1 207 ? -2.067 -2.775 6.404 1.00 44.31 207 ASP A N 1
ATOM 1613 C CA . ASP A 1 207 ? -2.511 -3.357 7.676 1.00 44.31 207 ASP A CA 1
ATOM 1614 C C . ASP A 1 207 ? -1.653 -4.563 8.151 1.00 44.31 207 ASP A C 1
ATOM 1616 O O . ASP A 1 207 ? -1.397 -4.667 9.362 1.00 44.31 207 ASP A O 1
ATOM 1620 N N . GLY A 1 208 ? -1.000 -5.279 7.229 1.00 46.88 208 GLY A N 1
ATOM 1621 C CA . GLY A 1 208 ? -0.035 -6.344 7.501 1.00 46.88 208 GLY A CA 1
ATOM 1622 C C . GLY A 1 208 ? -0.625 -7.751 7.583 1.00 46.88 208 GLY A C 1
ATOM 1623 O O . GLY A 1 208 ? 0.016 -8.598 8.216 1.00 46.88 208 GLY A O 1
ATOM 1624 N N . ASP A 1 209 ? -1.826 -7.982 7.060 1.00 44.69 209 ASP A N 1
ATOM 1625 C CA . ASP A 1 209 ? -2.456 -9.300 6.981 1.00 44.69 209 ASP A CA 1
ATOM 1626 C C . ASP A 1 209 ? -2.030 -10.130 5.756 1.00 44.69 209 ASP A C 1
ATOM 1628 O O . ASP A 1 209 ? -2.102 -11.360 5.824 1.00 44.69 209 ASP A O 1
ATOM 1632 N N . GLU A 1 210 ? -1.468 -9.495 4.723 1.00 42.25 210 GLU A N 1
ATOM 1633 C CA . GLU A 1 210 ? -0.961 -10.158 3.518 1.00 42.25 210 GLU A CA 1
ATOM 1634 C C . GLU A 1 210 ? 0.568 -10.391 3.542 1.00 42.25 210 GLU A C 1
ATOM 1636 O O . GLU A 1 210 ? 1.397 -9.478 3.659 1.00 42.25 210 GLU A O 1
ATOM 1641 N N . ASP A 1 211 ? 0.984 -11.653 3.379 1.00 41.03 211 ASP A N 1
ATOM 1642 C CA . ASP A 1 211 ? 2.391 -12.086 3.468 1.00 41.03 211 ASP A CA 1
ATOM 1643 C C . ASP A 1 211 ? 3.277 -11.545 2.319 1.00 41.03 211 ASP A C 1
ATOM 1645 O O . ASP A 1 211 ? 4.512 -11.505 2.442 1.00 41.03 211 ASP A O 1
ATOM 1649 N N . ASP A 1 212 ? 2.677 -11.118 1.201 1.00 44.41 212 ASP A N 1
ATOM 1650 C CA . ASP A 1 212 ? 3.386 -10.577 0.034 1.00 44.41 212 ASP A CA 1
ATOM 1651 C C . ASP A 1 212 ? 3.510 -9.035 0.024 1.00 44.41 212 ASP A C 1
ATOM 1653 O O . ASP A 1 212 ? 4.285 -8.472 -0.765 1.00 44.41 212 ASP A O 1
ATOM 1657 N N . GLY A 1 213 ? 2.826 -8.357 0.954 1.00 46.31 213 GLY A N 1
ATOM 1658 C CA . GLY A 1 213 ? 2.877 -6.912 1.160 1.00 46.31 213 GLY A CA 1
ATOM 1659 C C . GLY A 1 213 ? 2.037 -6.068 0.191 1.00 46.31 213 GLY A C 1
ATOM 1660 O O . GLY A 1 213 ? 2.316 -4.859 0.059 1.00 46.31 213 GLY A O 1
ATOM 1661 N N . PHE A 1 214 ? 1.040 -6.655 -0.479 1.00 46.84 214 PHE A N 1
ATOM 1662 C CA . PHE A 1 214 ? 0.105 -5.957 -1.358 1.00 46.84 214 PHE A CA 1
ATOM 1663 C C . PHE A 1 214 ? -1.360 -6.363 -1.138 1.00 46.84 214 PHE A C 1
ATOM 1665 O O . PHE A 1 214 ? -1.695 -7.496 -1.427 1.00 46.84 214 PHE A O 1
ATOM 1672 N N . ASP A 1 215 ? -2.233 -5.400 -0.809 1.00 44.00 215 ASP A N 1
ATOM 1673 C CA . ASP A 1 215 ? -3.687 -5.593 -0.889 1.00 44.00 215 ASP A CA 1
ATOM 1674 C C . ASP A 1 215 ? -4.109 -5.909 -2.329 1.00 44.00 215 ASP A C 1
ATOM 1676 O O . ASP A 1 215 ? -3.835 -5.136 -3.274 1.00 44.00 215 ASP A O 1
ATOM 1680 N N . GLU A 1 216 ? -4.878 -6.972 -2.494 1.00 70.06 216 GLU A N 1
ATOM 1681 C CA . GLU A 1 216 ? -5.670 -7.207 -3.683 1.00 70.06 216 GLU A CA 1
ATOM 1682 C C . GLU A 1 216 ? -6.763 -6.144 -3.792 1.00 70.06 216 GLU A C 1
ATOM 1684 O O . GLU A 1 216 ? -7.381 -5.697 -2.825 1.00 70.06 216 GLU A O 1
ATOM 1689 N N . SER A 1 217 ? -7.033 -5.676 -5.009 1.00 80.38 217 SER A N 1
ATOM 1690 C CA . SER A 1 217 ? -8.038 -4.633 -5.182 1.00 80.38 217 SER A CA 1
ATOM 1691 C C . SER A 1 217 ? -8.808 -4.739 -6.481 1.00 80.38 217 SER A C 1
ATOM 1693 O O . SER A 1 217 ? -8.287 -5.098 -7.535 1.00 80.38 217 SER A O 1
ATOM 1695 N N . LEU A 1 218 ? -10.081 -4.367 -6.415 1.00 89.81 218 LEU A N 1
ATOM 1696 C CA . LEU A 1 218 ? -10.931 -4.196 -7.582 1.00 89.81 218 LEU A CA 1
ATOM 1697 C C . LEU A 1 218 ? -10.731 -2.781 -8.122 1.00 89.81 218 LEU A C 1
ATOM 1699 O O . LEU A 1 218 ? -10.776 -1.803 -7.367 1.00 89.81 218 LEU A O 1
ATOM 1703 N N . VAL A 1 219 ? -10.532 -2.649 -9.433 1.00 89.31 219 VAL A N 1
ATOM 1704 C CA . VAL A 1 219 ? -10.343 -1.350 -10.089 1.00 89.31 219 VAL A CA 1
ATOM 1705 C C . VAL A 1 219 ? -11.706 -0.822 -10.565 1.00 89.31 219 VAL A C 1
ATOM 1707 O O . VAL A 1 219 ? -12.204 -1.284 -11.589 1.00 89.31 219 VAL A O 1
ATOM 1710 N N . PRO A 1 220 ? -12.345 0.143 -9.879 1.00 93.62 220 PRO A N 1
ATOM 1711 C CA . PRO A 1 220 ? -13.614 0.715 -10.324 1.00 93.62 220 PRO A CA 1
ATOM 1712 C C . PRO A 1 220 ? -13.423 1.615 -11.552 1.00 93.62 220 PRO A C 1
ATOM 1714 O O . PRO A 1 220 ? -12.311 2.048 -11.861 1.00 93.62 220 PRO A O 1
ATOM 1717 N N . LEU A 1 221 ? -14.516 1.976 -12.225 1.00 93.50 221 LEU A N 1
ATOM 1718 C CA . LEU A 1 221 ? -14.484 2.820 -13.426 1.00 93.50 221 LEU A CA 1
ATOM 1719 C C . LEU A 1 221 ? -13.793 4.174 -13.194 1.00 93.50 221 LEU A C 1
ATOM 1721 O O . LEU A 1 221 ? -13.133 4.708 -14.086 1.00 93.50 221 LEU A O 1
ATOM 1725 N N . ASP A 1 222 ? -13.938 4.734 -11.992 1.00 92.38 222 ASP A N 1
ATOM 1726 C CA . ASP A 1 222 ? -13.390 6.027 -11.591 1.00 92.38 222 ASP A CA 1
ATOM 1727 C C . ASP A 1 222 ? -12.082 5.908 -10.795 1.00 92.38 222 ASP A C 1
ATOM 1729 O O . ASP A 1 222 ? -11.699 6.868 -10.126 1.00 92.38 222 ASP A O 1
ATOM 1733 N N . TYR A 1 223 ? -11.363 4.777 -10.876 1.00 85.94 223 TYR A N 1
ATOM 1734 C CA . TYR A 1 223 ? -10.161 4.498 -10.071 1.00 85.94 223 TYR A CA 1
ATOM 1735 C C . TYR A 1 223 ? -9.115 5.624 -10.084 1.00 85.94 223 TYR A C 1
ATOM 1737 O O . TYR A 1 223 ? -8.444 5.865 -9.080 1.00 85.94 223 TYR A O 1
ATOM 1745 N N . SER A 1 224 ? -8.993 6.355 -11.198 1.00 77.38 224 SER A N 1
ATOM 1746 C CA . SER A 1 224 ? -8.069 7.488 -11.338 1.00 77.38 224 SER A CA 1
ATOM 1747 C C . SER A 1 224 ? -8.372 8.659 -10.390 1.00 77.38 224 SER A C 1
ATOM 1749 O O . SER A 1 224 ? -7.467 9.417 -10.036 1.00 77.38 224 SER A O 1
ATOM 1751 N N . THR A 1 225 ? -9.626 8.806 -9.953 1.00 82.19 225 THR A N 1
ATOM 1752 C CA . THR A 1 225 ? -10.090 9.860 -9.037 1.00 82.19 225 THR A CA 1
ATOM 1753 C C . THR A 1 225 ? -10.620 9.323 -7.708 1.00 82.19 225 THR A C 1
ATOM 1755 O O . THR A 1 225 ? -10.390 9.953 -6.675 1.00 82.19 225 THR A O 1
ATOM 1758 N N . GLY A 1 226 ? -11.321 8.188 -7.726 1.00 73.25 226 GLY A N 1
ATOM 1759 C CA . GLY A 1 226 ? -11.936 7.534 -6.569 1.00 73.25 226 GLY A CA 1
ATOM 1760 C C . GLY A 1 226 ? -11.015 6.549 -5.843 1.00 73.25 226 GLY A C 1
ATOM 1761 O O . GLY A 1 226 ? -11.264 6.231 -4.681 1.00 73.25 226 GLY A O 1
ATOM 1762 N N . GLY A 1 227 ? -9.917 6.124 -6.479 1.00 85.12 227 GLY A N 1
ATOM 1763 C CA . GLY A 1 227 ? -9.044 5.056 -5.985 1.00 85.12 227 GLY A CA 1
ATOM 1764 C C . GLY A 1 227 ? -9.615 3.656 -6.240 1.00 85.12 227 GLY A C 1
ATOM 1765 O O . GLY A 1 227 ? -10.730 3.514 -6.732 1.00 85.12 227 GLY A O 1
ATOM 1766 N N . GLN A 1 228 ? -8.841 2.619 -5.911 1.00 89.88 228 GLN A N 1
ATOM 1767 C CA . GLN A 1 228 ? -9.263 1.213 -6.034 1.00 89.88 228 GLN A CA 1
ATOM 1768 C C . GLN A 1 228 ? -10.029 0.765 -4.778 1.00 89.88 228 GLN A C 1
ATOM 1770 O O . GLN A 1 228 ? -9.951 1.437 -3.744 1.00 89.88 228 GLN A O 1
ATOM 1775 N N . ILE A 1 229 ? -10.803 -0.315 -4.870 1.00 88.81 229 ILE A N 1
ATOM 1776 C CA . ILE A 1 229 ? -11.490 -0.954 -3.735 1.00 88.81 229 ILE A CA 1
ATOM 1777 C C . ILE A 1 229 ? -10.585 -2.071 -3.234 1.00 88.81 229 ILE A C 1
ATOM 1779 O O . ILE A 1 229 ? -10.306 -2.973 -4.010 1.00 88.81 229 ILE A O 1
ATOM 1783 N N . ARG A 1 230 ? -10.120 -1.991 -1.991 1.00 86.75 230 ARG A N 1
ATOM 1784 C CA . ARG A 1 230 ? -9.226 -2.998 -1.398 1.00 86.75 230 ARG A CA 1
ATOM 1785 C C . ARG A 1 230 ? -10.013 -4.191 -0.858 1.00 86.75 230 ARG A C 1
ATOM 1787 O O . ARG A 1 230 ? -11.197 -4.032 -0.556 1.00 86.75 230 ARG A O 1
ATOM 1794 N N . ASP A 1 231 ? -9.366 -5.335 -0.741 1.00 79.25 231 ASP A N 1
ATOM 1795 C CA . ASP A 1 231 ? -9.768 -6.456 0.118 1.00 79.25 231 ASP A CA 1
ATOM 1796 C C . ASP A 1 231 ? -10.348 -6.004 1.462 1.00 79.25 231 ASP A C 1
ATOM 1798 O O . ASP A 1 231 ? -11.492 -6.314 1.764 1.00 79.25 231 ASP A O 1
ATOM 1802 N N . ASP A 1 232 ? -9.681 -5.096 2.158 1.00 76.31 232 ASP A N 1
ATOM 1803 C CA . ASP A 1 232 ? -10.039 -4.552 3.462 1.00 76.31 232 ASP A CA 1
ATOM 1804 C C . ASP A 1 232 ? -11.400 -3.801 3.437 1.00 76.31 232 ASP A C 1
ATOM 1806 O O . ASP A 1 232 ? -12.260 -3.904 4.332 1.00 76.31 232 ASP A O 1
ATOM 1810 N N . ASP A 1 233 ? -11.660 -3.082 2.328 1.00 85.25 233 ASP A N 1
ATOM 1811 C CA . ASP A 1 233 ? -12.957 -2.451 2.045 1.00 85.25 233 ASP A CA 1
ATOM 1812 C C . ASP A 1 233 ? -14.042 -3.534 1.838 1.00 85.25 233 ASP A C 1
ATOM 1814 O O . ASP A 1 233 ? -15.179 -3.354 2.291 1.00 85.25 233 ASP A O 1
ATOM 1818 N N . LEU A 1 234 ? -13.728 -4.648 1.167 1.00 89.06 234 LEU A N 1
ATOM 1819 C CA . LEU A 1 234 ? -14.649 -5.763 0.904 1.00 89.06 234 LEU A CA 1
ATOM 1820 C C . LEU A 1 234 ? -14.893 -6.606 2.163 1.00 89.06 234 LEU A C 1
ATOM 1822 O O . LEU A 1 234 ? -16.046 -6.910 2.483 1.00 89.06 234 LEU A O 1
ATOM 1826 N N . LEU A 1 235 ? -13.850 -6.908 2.932 1.00 84.12 235 LEU A N 1
ATOM 1827 C CA . LEU A 1 235 ? -13.910 -7.600 4.208 1.00 84.12 235 LEU A CA 1
ATOM 1828 C C . LEU A 1 235 ? -14.824 -6.838 5.170 1.00 84.12 235 LEU A C 1
ATOM 1830 O O . LEU A 1 235 ? -15.743 -7.407 5.765 1.00 84.12 235 LEU A O 1
ATOM 1834 N N . THR A 1 236 ? -14.632 -5.522 5.278 1.00 82.88 236 THR A N 1
ATOM 1835 C CA . THR A 1 236 ? -15.381 -4.675 6.212 1.00 82.88 236 THR A CA 1
ATOM 1836 C C . THR A 1 236 ? -16.811 -4.379 5.757 1.00 82.88 236 THR A C 1
ATOM 1838 O O . THR A 1 236 ? -17.716 -4.312 6.596 1.00 82.88 236 THR A O 1
ATOM 1841 N N . ASN A 1 237 ? -17.051 -4.156 4.461 1.00 87.19 237 ASN A N 1
ATOM 1842 C CA . ASN A 1 237 ? -18.366 -3.713 3.980 1.00 87.19 237 ASN A CA 1
ATOM 1843 C C . ASN A 1 237 ? -19.262 -4.835 3.459 1.00 87.19 237 ASN A C 1
ATOM 1845 O O . ASN A 1 237 ? -20.477 -4.650 3.465 1.00 87.19 237 ASN A O 1
ATOM 1849 N N . LEU A 1 238 ? -18.695 -5.974 3.059 1.00 94.06 238 LEU A N 1
ATOM 1850 C CA . LEU A 1 238 ? -19.435 -7.112 2.522 1.00 94.06 238 LEU A CA 1
ATOM 1851 C C . LEU A 1 238 ? -19.313 -8.340 3.434 1.00 94.06 238 LEU A C 1
ATOM 1853 O O . LEU A 1 238 ? -20.321 -8.811 3.951 1.00 94.06 238 LEU A O 1
ATOM 1857 N N . VAL A 1 239 ? -18.097 -8.838 3.678 1.00 94.00 239 VAL A N 1
ATOM 1858 C CA . VAL A 1 239 ? -17.873 -10.156 4.309 1.00 94.00 239 VAL A CA 1
ATOM 1859 C C . VAL A 1 239 ? -18.272 -10.172 5.790 1.00 94.00 239 VAL A C 1
ATOM 1861 O O . VAL A 1 239 ? -19.113 -10.974 6.191 1.00 94.00 239 VAL A O 1
ATOM 1864 N N . ARG A 1 240 ? -17.727 -9.264 6.613 1.00 91.31 240 ARG 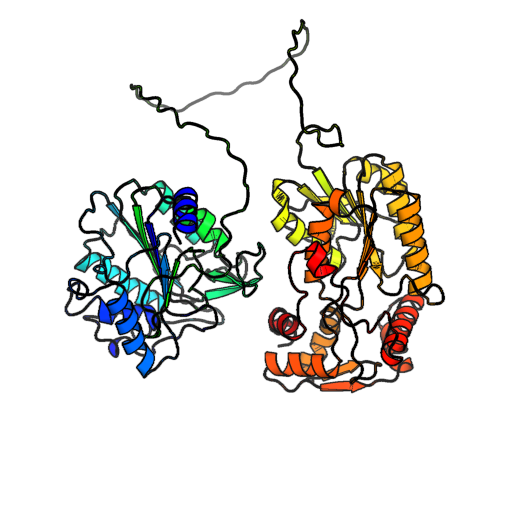A N 1
ATOM 1865 C CA . ARG A 1 240 ? -17.983 -9.216 8.070 1.00 91.31 240 ARG A CA 1
ATOM 1866 C C . ARG A 1 240 ? -19.411 -8.816 8.427 1.00 91.31 240 ARG A C 1
ATOM 1868 O O . ARG A 1 240 ? -19.896 -9.163 9.500 1.00 91.31 240 ARG A O 1
ATOM 1875 N N . LYS A 1 241 ? -20.073 -8.049 7.557 1.00 93.88 241 LYS A N 1
ATOM 1876 C CA . LYS A 1 241 ? -21.444 -7.577 7.792 1.00 93.88 241 LYS A CA 1
ATOM 1877 C C . LYS A 1 241 ? -22.507 -8.540 7.267 1.00 93.88 241 LYS A C 1
ATOM 1879 O O . LYS A 1 241 ? -23.672 -8.361 7.614 1.00 93.88 241 LYS A O 1
ATOM 1884 N N . MET A 1 242 ? -22.134 -9.533 6.457 1.00 96.62 242 MET A N 1
ATOM 1885 C CA . MET A 1 242 ? -23.092 -10.496 5.924 1.00 96.62 242 MET A CA 1
ATOM 1886 C C . MET A 1 242 ? -23.732 -11.305 7.072 1.00 96.62 242 MET A C 1
ATOM 1888 O O . MET A 1 242 ? -22.996 -11.831 7.916 1.00 96.62 242 MET A O 1
ATOM 1892 N N . PRO A 1 243 ? -25.075 -11.410 7.143 1.00 94.62 243 PRO A N 1
ATOM 1893 C CA . PRO A 1 243 ? -25.753 -12.057 8.264 1.00 94.62 243 PRO A CA 1
ATOM 1894 C C . PRO A 1 243 ? -25.401 -13.537 8.446 1.00 94.62 243 PRO A C 1
ATOM 1896 O O . PRO A 1 243 ? -25.098 -14.258 7.496 1.00 94.62 243 PRO A O 1
ATOM 1899 N N . SER A 1 244 ? -25.503 -14.011 9.689 1.00 94.06 244 SER A N 1
ATOM 1900 C CA . SER A 1 244 ? -25.405 -15.442 9.998 1.00 94.06 244 SER A CA 1
ATOM 1901 C C . SER A 1 244 ? -26.495 -16.242 9.273 1.00 94.06 244 SER A C 1
ATOM 1903 O O . SER A 1 244 ? -27.593 -15.741 9.038 1.00 94.06 244 SER A O 1
ATOM 1905 N N . GLY A 1 245 ? -26.183 -17.489 8.916 1.00 92.69 245 GLY A N 1
ATOM 1906 C CA . GLY A 1 245 ? -27.089 -18.385 8.188 1.00 92.69 245 GLY A CA 1
ATOM 1907 C C . GLY A 1 245 ? -27.270 -18.050 6.702 1.00 92.69 245 GLY A C 1
ATOM 1908 O O . GLY A 1 245 ? -28.099 -18.670 6.041 1.00 92.69 245 GLY A O 1
ATOM 1909 N N . VAL A 1 246 ? -26.491 -17.106 6.168 1.00 96.31 246 VAL A N 1
ATOM 1910 C CA . VAL A 1 246 ? -26.391 -16.824 4.730 1.00 96.31 246 VAL A CA 1
ATOM 1911 C C . VAL A 1 246 ? -25.261 -17.647 4.117 1.00 96.31 246 VAL A C 1
ATOM 1913 O O . VAL A 1 246 ? -24.182 -17.772 4.702 1.00 96.31 246 VAL A O 1
ATOM 1916 N N . THR A 1 247 ? -25.490 -18.166 2.909 1.00 95.69 247 THR A N 1
ATOM 1917 C CA . THR A 1 247 ? -24.421 -18.683 2.042 1.00 95.69 247 THR A CA 1
ATOM 1918 C C . THR A 1 247 ? -24.137 -17.677 0.933 1.00 95.69 247 THR A C 1
ATOM 1920 O O . THR A 1 247 ? -25.003 -17.410 0.099 1.00 95.69 247 THR A O 1
ATOM 1923 N N . MET A 1 248 ? -22.922 -17.130 0.911 1.00 97.31 248 MET A N 1
ATOM 1924 C CA . MET A 1 248 ? -22.444 -16.205 -0.112 1.00 97.31 248 MET A CA 1
ATOM 1925 C C . MET A 1 248 ? -21.379 -16.874 -0.983 1.00 97.31 248 MET A C 1
ATOM 1927 O O . MET A 1 248 ? -20.344 -17.307 -0.482 1.00 97.31 248 MET A O 1
ATOM 1931 N N . THR A 1 249 ? -21.614 -16.926 -2.295 1.00 96.06 249 THR A N 1
ATOM 1932 C CA . THR A 1 249 ? -20.620 -17.377 -3.281 1.00 96.06 249 THR A CA 1
ATOM 1933 C C . THR A 1 249 ? -20.184 -16.208 -4.156 1.00 96.06 249 THR A C 1
ATOM 1935 O O . THR A 1 249 ? -21.002 -15.584 -4.829 1.00 96.06 249 THR A O 1
ATOM 1938 N N . CYS A 1 250 ? -18.886 -15.934 -4.169 1.00 95.56 250 CYS A N 1
ATOM 1939 C CA . CYS A 1 250 ? -18.252 -14.903 -4.973 1.00 95.56 250 CYS A CA 1
ATOM 1940 C C . CYS A 1 250 ? -17.454 -15.544 -6.116 1.00 95.56 250 CYS A C 1
ATOM 1942 O O . CYS A 1 250 ? -16.745 -16.529 -5.907 1.00 95.56 250 CYS A O 1
ATOM 1944 N N . VAL A 1 251 ? -17.544 -14.978 -7.318 1.00 92.94 251 VAL A N 1
ATOM 1945 C CA . VAL A 1 251 ? -16.724 -15.359 -8.478 1.00 92.94 251 VAL A CA 1
ATOM 1946 C C . VAL A 1 251 ? -16.078 -14.103 -9.031 1.00 92.94 251 VAL A C 1
ATOM 1948 O O . VAL A 1 251 ? -16.759 -13.288 -9.658 1.00 92.94 251 VAL A O 1
ATOM 1951 N N . PHE A 1 252 ? -14.787 -13.919 -8.766 1.00 91.31 252 PHE A N 1
ATOM 1952 C CA . PHE A 1 252 ? -14.052 -12.734 -9.205 1.00 91.31 252 PHE A CA 1
ATOM 1953 C C . PHE A 1 252 ? -13.058 -13.126 -10.302 1.00 91.31 252 PHE A C 1
ATOM 1955 O O . PHE A 1 252 ? -12.180 -13.968 -10.116 1.00 91.31 252 PHE A O 1
ATOM 1962 N N . ASP A 1 253 ? -13.240 -12.530 -11.476 1.00 83.50 253 ASP A N 1
ATOM 1963 C CA . ASP A 1 253 ? -12.421 -12.735 -12.666 1.00 83.50 253 ASP A CA 1
ATOM 1964 C C . ASP A 1 253 ? -11.570 -11.493 -12.919 1.00 83.50 253 ASP A C 1
ATOM 1966 O O . ASP A 1 253 ? -11.872 -10.640 -13.755 1.00 83.50 253 ASP A O 1
ATOM 1970 N N . CYS A 1 254 ? -10.522 -11.364 -12.109 1.00 78.38 254 CYS A N 1
ATOM 1971 C CA . CYS A 1 254 ? -9.568 -10.268 -12.172 1.00 78.38 254 CYS A CA 1
ATOM 1972 C C . CYS A 1 254 ? -8.183 -10.718 -11.673 1.00 78.38 254 CYS A C 1
ATOM 1974 O O . CYS A 1 254 ? -8.049 -11.741 -10.997 1.00 78.38 254 CYS A O 1
ATOM 1976 N N . CYS A 1 255 ? -7.122 -9.997 -12.052 1.00 71.62 255 CYS A N 1
ATOM 1977 C CA . CYS A 1 255 ? -5.765 -10.260 -11.549 1.00 71.62 255 CYS A CA 1
ATOM 1978 C C . CYS A 1 255 ? -5.732 -10.125 -10.022 1.00 71.62 255 CYS A C 1
ATOM 1980 O O . CYS A 1 255 ? -6.386 -9.220 -9.519 1.00 71.62 255 CYS A O 1
ATOM 1982 N N . HIS A 1 256 ? -4.935 -10.943 -9.324 1.00 66.50 256 HIS A N 1
ATOM 1983 C CA . HIS A 1 256 ? -4.739 -10.802 -7.871 1.00 66.50 256 HIS A CA 1
ATOM 1984 C C . HIS A 1 256 ? -6.086 -10.871 -7.127 1.00 66.50 256 HIS A C 1
ATOM 1986 O O . HIS A 1 256 ? -6.620 -9.870 -6.671 1.00 66.50 256 HIS A O 1
ATOM 1992 N N . SER A 1 257 ? -6.746 -12.027 -7.170 1.00 66.25 257 SER A N 1
ATOM 1993 C CA . SER A 1 257 ? -8.072 -12.202 -6.559 1.00 66.25 257 SER A CA 1
ATOM 1994 C C . SER A 1 257 ? -8.193 -13.475 -5.734 1.00 66.25 257 SER A C 1
ATOM 1996 O O . SER A 1 257 ? -9.298 -13.848 -5.357 1.00 66.25 257 SER A O 1
ATOM 1998 N N . GLY A 1 258 ? -7.083 -14.170 -5.473 1.00 60.00 258 GLY A N 1
ATOM 1999 C CA . GLY A 1 258 ? -7.068 -15.376 -4.649 1.00 60.00 258 GLY A CA 1
ATOM 2000 C C . GLY A 1 258 ? -7.410 -15.086 -3.189 1.00 60.00 258 GLY A C 1
ATOM 2001 O O . GLY A 1 258 ? -8.153 -15.854 -2.562 1.00 60.00 258 GLY A O 1
ATOM 2002 N N . THR A 1 259 ? -6.942 -13.940 -2.702 1.00 69.56 259 THR A N 1
ATOM 2003 C CA . THR A 1 259 ? -7.082 -13.449 -1.322 1.00 69.56 259 THR A CA 1
ATOM 2004 C C . THR A 1 259 ? -8.004 -12.245 -1.158 1.00 69.56 259 THR A C 1
ATOM 2006 O O . THR A 1 259 ? -8.395 -11.987 -0.041 1.00 69.56 259 THR A O 1
ATOM 2009 N N . VAL A 1 260 ? -8.518 -11.620 -2.227 1.00 77.50 260 VAL A N 1
ATOM 2010 C CA . VAL A 1 260 ? -9.289 -10.340 -2.224 1.00 77.50 260 VAL A CA 1
ATOM 2011 C C . VAL A 1 260 ? -10.538 -10.215 -1.316 1.00 77.50 260 VAL A C 1
ATOM 2013 O O . VAL A 1 260 ? -11.218 -9.191 -1.334 1.00 77.50 260 VAL A O 1
ATOM 2016 N N . LEU A 1 261 ? -10.926 -11.256 -0.580 1.00 84.19 261 LEU A N 1
ATOM 2017 C CA . LEU A 1 261 ? -11.978 -11.206 0.447 1.00 84.19 261 LEU A CA 1
ATOM 2018 C C . LEU A 1 261 ? -11.464 -11.543 1.857 1.00 84.19 261 LEU A C 1
ATOM 2020 O O . LEU A 1 261 ? -12.291 -11.735 2.751 1.00 84.19 261 LEU A O 1
ATOM 2024 N N . ASP A 1 262 ? -10.153 -11.700 2.023 1.00 80.38 262 ASP A N 1
ATOM 2025 C CA . ASP A 1 262 ? -9.433 -12.137 3.215 1.00 80.38 262 ASP A CA 1
ATOM 2026 C C . ASP A 1 262 ? -10.143 -13.321 3.856 1.00 80.38 262 ASP A C 1
ATOM 2028 O O . ASP A 1 262 ? -10.754 -13.220 4.924 1.00 80.38 262 ASP A O 1
ATOM 2032 N N . LEU A 1 263 ? -10.120 -14.470 3.181 1.00 87.81 263 LEU A N 1
ATOM 2033 C CA . LEU A 1 263 ? -10.767 -15.680 3.678 1.00 87.81 263 LEU A CA 1
ATOM 2034 C C . LEU A 1 263 ? -9.739 -16.650 4.295 1.00 87.81 263 LEU A C 1
ATOM 2036 O O . LEU A 1 263 ? -8.729 -16.960 3.669 1.00 87.81 263 LEU A O 1
ATOM 2040 N N . PRO A 1 264 ? -10.011 -17.200 5.494 1.00 86.44 264 PRO A N 1
ATOM 2041 C CA . PRO A 1 264 ? -9.038 -17.947 6.299 1.00 86.44 264 PRO A CA 1
ATOM 2042 C C . PRO A 1 264 ? -8.647 -19.324 5.755 1.00 86.44 264 PRO A C 1
ATOM 2044 O O . PRO A 1 264 ? -7.676 -19.917 6.237 1.00 86.44 264 PRO A O 1
ATOM 2047 N N . PHE A 1 265 ? -9.423 -19.887 4.827 1.00 89.94 265 PHE A N 1
ATOM 2048 C CA . PHE A 1 265 ? -9.195 -21.227 4.292 1.00 89.94 265 PHE A CA 1
ATOM 2049 C C . PHE A 1 265 ? -9.104 -21.210 2.784 1.00 89.94 265 PHE A C 1
ATOM 2051 O O . PHE A 1 265 ? -9.881 -20.520 2.130 1.00 89.94 265 PHE A O 1
ATOM 2058 N N . VAL A 1 266 ? -8.204 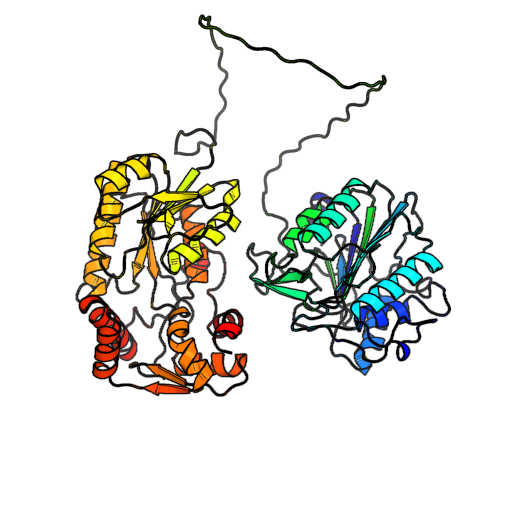-22.023 2.241 1.00 91.00 266 VAL A N 1
ATOM 2059 C CA . VAL A 1 266 ? -7.889 -22.008 0.824 1.00 91.00 266 VAL A CA 1
ATOM 2060 C C . VAL A 1 266 ? -7.628 -23.401 0.268 1.00 91.00 266 VAL A C 1
ATOM 2062 O O . VAL A 1 266 ? -6.959 -24.228 0.883 1.00 91.00 266 VAL A O 1
ATOM 2065 N N . PHE A 1 267 ? -8.163 -23.668 -0.917 1.00 90.38 267 PHE A N 1
ATOM 2066 C CA . PHE A 1 267 ? -7.919 -24.870 -1.700 1.00 90.38 267 PHE A CA 1
ATOM 2067 C C . PHE A 1 267 ? -7.403 -24.474 -3.075 1.00 90.38 267 PHE A C 1
ATOM 2069 O O . PHE A 1 267 ? -8.034 -23.696 -3.797 1.00 90.38 267 PHE A O 1
ATOM 2076 N N . ILE A 1 268 ? -6.259 -25.038 -3.451 1.00 88.12 268 ILE A N 1
ATOM 2077 C CA . ILE A 1 268 ? -5.584 -24.687 -4.691 1.00 88.12 268 ILE A CA 1
ATOM 2078 C C . ILE A 1 268 ? -5.765 -25.789 -5.735 1.00 88.12 268 ILE A C 1
ATOM 2080 O O . ILE A 1 268 ? -5.361 -26.933 -5.544 1.00 88.12 268 ILE A O 1
ATOM 2084 N N . GLY A 1 269 ? -6.314 -25.425 -6.894 1.00 85.50 269 GLY A N 1
ATOM 2085 C CA . GLY A 1 269 ? -6.607 -26.335 -8.000 1.00 85.50 269 GLY A CA 1
ATOM 2086 C C . GLY A 1 269 ? -5.402 -26.753 -8.840 1.00 85.50 269 GLY A C 1
ATOM 2087 O O . GLY A 1 269 ? -5.495 -26.740 -10.066 1.00 85.50 269 GLY A O 1
ATOM 2088 N N . ASP A 1 270 ? -4.256 -27.073 -8.239 1.00 82.69 270 ASP A N 1
ATOM 2089 C CA . ASP A 1 270 ? -3.051 -27.501 -8.973 1.00 82.69 270 ASP A CA 1
ATOM 2090 C C . ASP A 1 270 ? -2.944 -29.019 -9.192 1.00 82.69 270 ASP A C 1
ATOM 2092 O O . ASP A 1 270 ? -2.084 -29.470 -9.952 1.00 82.69 270 ASP A O 1
ATOM 2096 N N . GLY A 1 271 ? -3.844 -29.796 -8.583 1.00 82.62 271 GLY A N 1
ATOM 2097 C CA . GLY A 1 271 ? -3.847 -31.258 -8.635 1.00 82.62 271 GLY A CA 1
ATOM 2098 C C . GLY A 1 271 ? -2.866 -31.921 -7.663 1.00 82.62 271 GLY A C 1
ATOM 2099 O O . GLY A 1 271 ? -2.715 -33.143 -7.709 1.00 82.62 271 GLY A O 1
ATOM 2100 N N . GLU A 1 272 ? -2.198 -31.142 -6.809 1.00 83.25 272 GLU A N 1
ATOM 2101 C CA . GLU A 1 272 ? -1.358 -31.637 -5.714 1.00 83.25 272 GLU A CA 1
ATOM 2102 C C . GLU A 1 272 ? -2.059 -31.511 -4.352 1.00 83.25 272 GLU A C 1
ATOM 2104 O O . GLU A 1 272 ? -1.844 -32.359 -3.484 1.00 83.25 272 GLU A O 1
ATOM 2109 N N . HIS A 1 273 ? -2.918 -30.501 -4.177 1.00 84.19 273 HIS A N 1
ATOM 2110 C CA . HIS A 1 273 ? -3.692 -30.299 -2.950 1.00 84.19 273 HIS A CA 1
ATOM 2111 C C . HIS A 1 273 ? -4.953 -31.178 -2.932 1.00 84.19 273 HIS A C 1
ATOM 2113 O O . HIS A 1 273 ? -5.680 -31.258 -3.920 1.00 84.19 273 HIS A O 1
ATOM 2119 N N . GLU A 1 274 ? -5.226 -31.817 -1.788 1.00 85.06 274 GLU A N 1
ATOM 2120 C CA . GLU A 1 274 ? -6.367 -32.737 -1.590 1.00 85.06 274 GLU A CA 1
ATOM 2121 C C . GLU A 1 274 ? -7.401 -32.210 -0.563 1.00 85.06 274 GLU A C 1
ATOM 2123 O O . GLU A 1 274 ? -8.428 -32.848 -0.326 1.00 85.06 274 GLU A O 1
ATOM 2128 N N . ALA A 1 275 ? -7.136 -31.076 0.099 1.00 88.62 275 ALA A N 1
ATOM 2129 C CA . ALA A 1 275 ? -7.992 -30.497 1.139 1.00 88.62 275 ALA A CA 1
ATOM 2130 C C . ALA A 1 275 ? -7.769 -28.982 1.294 1.00 88.62 275 ALA A C 1
ATOM 2132 O O . ALA A 1 275 ? -6.773 -28.455 0.804 1.00 88.62 275 ALA A O 1
ATOM 2133 N N . MET A 1 276 ? -8.685 -28.308 2.001 1.00 88.44 276 MET A N 1
ATOM 2134 C CA . MET A 1 276 ? -8.497 -26.923 2.443 1.00 88.44 276 MET A CA 1
ATOM 2135 C C . MET A 1 276 ? -7.300 -26.810 3.394 1.00 88.44 276 MET A C 1
ATOM 2137 O O . MET A 1 276 ? -7.141 -27.617 4.316 1.00 88.44 276 MET A O 1
ATOM 2141 N N . GLU A 1 277 ? -6.518 -25.757 3.219 1.00 87.44 277 GLU A N 1
ATOM 2142 C CA . GLU A 1 277 ? -5.438 -25.347 4.110 1.00 87.44 277 GLU A CA 1
ATOM 2143 C C . GLU A 1 277 ? -5.784 -23.994 4.739 1.00 87.44 277 GLU A C 1
ATOM 2145 O O . GLU A 1 277 ? -6.638 -23.268 4.236 1.00 87.44 277 GLU A O 1
ATOM 2150 N N . SER A 1 278 ? -5.176 -23.664 5.879 1.00 80.06 278 SER A N 1
ATOM 2151 C CA . SER A 1 278 ? -5.249 -22.287 6.379 1.00 80.06 278 SER A CA 1
ATOM 2152 C C . SER A 1 278 ? -4.445 -21.393 5.443 1.00 80.06 278 SER A C 1
ATOM 2154 O O . SER A 1 278 ? -3.320 -21.757 5.108 1.00 80.06 278 SER A O 1
ATOM 2156 N N . ALA A 1 279 ? -5.005 -20.249 5.052 1.00 69.06 279 ALA A N 1
ATOM 2157 C CA . ALA A 1 279 ? -4.241 -19.228 4.347 1.00 69.06 279 ALA A CA 1
ATOM 2158 C C . ALA A 1 279 ? -3.029 -18.822 5.212 1.00 69.06 279 ALA A C 1
ATOM 2160 O O . ALA A 1 279 ? -3.169 -18.624 6.426 1.00 69.06 279 ALA A O 1
ATOM 2161 N N . GLU A 1 280 ? -1.829 -18.798 4.621 1.00 52.09 280 GLU A N 1
ATOM 2162 C CA . GLU A 1 280 ? -0.630 -18.259 5.281 1.00 52.09 280 GLU A CA 1
ATOM 2163 C C . GLU A 1 280 ? -0.856 -16.750 5.541 1.00 52.09 280 GLU A C 1
ATOM 2165 O O . GLU A 1 280 ? -1.631 -16.126 4.826 1.00 52.09 280 GLU A O 1
ATOM 2170 N N . GLY A 1 281 ? -0.318 -16.190 6.629 1.00 45.59 281 GLY A N 1
ATOM 2171 C CA . GLY A 1 281 ? -0.516 -14.769 6.981 1.00 45.59 281 GLY A CA 1
ATOM 2172 C C . GLY A 1 281 ? -1.806 -14.420 7.743 1.00 45.59 281 GLY A C 1
ATOM 2173 O O . GLY A 1 281 ? -1.800 -13.478 8.534 1.00 45.59 281 GLY A O 1
ATOM 2174 N N . TYR A 1 282 ? -2.868 -15.233 7.645 1.00 44.22 282 TYR A N 1
ATOM 2175 C CA . TYR A 1 282 ? -4.184 -14.884 8.200 1.00 44.22 282 TYR A CA 1
ATOM 2176 C C . TYR A 1 282 ? -4.182 -14.685 9.729 1.00 44.22 282 TYR A C 1
ATOM 2178 O O . TYR A 1 282 ? -4.160 -15.640 10.519 1.00 44.22 282 TYR A O 1
ATOM 2186 N N . ASN A 1 283 ? -4.231 -13.425 10.166 1.00 45.00 283 ASN A N 1
ATOM 2187 C CA . ASN A 1 283 ? -4.201 -13.047 11.573 1.00 45.00 283 ASN A CA 1
ATOM 2188 C C . ASN A 1 283 ? -5.613 -12.681 12.043 1.00 45.00 283 ASN A C 1
ATOM 2190 O O . ASN A 1 283 ? -6.123 -11.597 11.767 1.00 45.00 283 ASN A O 1
ATOM 2194 N N . PHE A 1 284 ? -6.257 -13.568 12.805 1.00 50.34 284 PHE A N 1
ATOM 2195 C CA . PHE A 1 284 ? -7.508 -13.250 13.496 1.00 50.34 284 PHE A CA 1
ATOM 2196 C C . PHE A 1 284 ? -7.235 -12.185 14.558 1.00 50.34 284 PHE A C 1
ATOM 2198 O O . PHE A 1 284 ? -6.918 -12.531 15.694 1.00 50.34 284 PHE A O 1
ATOM 2205 N N . GLY A 1 285 ? -7.300 -10.907 14.165 1.00 35.53 285 GLY A N 1
ATOM 2206 C CA . GLY A 1 285 ? -7.041 -9.710 14.968 1.00 35.53 285 GLY A CA 1
ATOM 2207 C C . GLY A 1 285 ? -6.823 -9.983 16.456 1.00 35.53 285 GLY A C 1
ATOM 2208 O O . GLY A 1 285 ? -7.778 -10.081 17.229 1.00 35.53 285 GLY A O 1
ATOM 2209 N N . GLY A 1 286 ? -5.555 -10.134 16.849 1.00 28.16 286 GLY A N 1
ATOM 2210 C CA . GLY A 1 286 ? -5.145 -10.486 18.204 1.00 28.16 286 GLY A CA 1
ATOM 2211 C C . GLY A 1 286 ? -5.486 -9.406 19.233 1.00 28.16 286 GLY A C 1
ATOM 2212 O O . GLY A 1 286 ? -4.641 -8.593 19.601 1.00 28.16 286 GLY A O 1
ATOM 2213 N N . GLY A 1 287 ? -6.714 -9.448 19.746 1.00 26.52 287 GLY A N 1
ATOM 2214 C CA . GLY A 1 287 ? -7.156 -8.836 20.995 1.00 26.52 287 GLY A CA 1
ATOM 2215 C C . GLY A 1 287 ? -7.606 -9.929 21.960 1.00 26.52 287 GLY A C 1
ATOM 2216 O O . GLY A 1 287 ? -8.798 -10.153 22.137 1.00 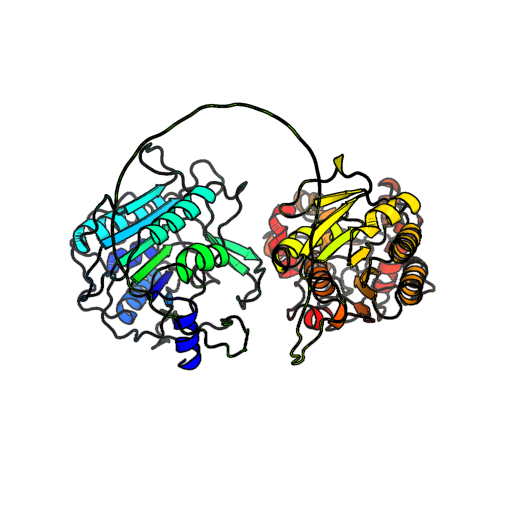26.52 287 GLY A O 1
ATOM 2217 N N . GLY A 1 288 ? -6.651 -10.645 22.557 1.00 25.73 288 GLY A N 1
ATOM 2218 C CA . GLY A 1 288 ? -6.927 -11.607 23.622 1.00 25.73 288 GLY A CA 1
ATOM 2219 C C . GLY A 1 288 ? -7.338 -10.894 24.911 1.00 25.73 288 GLY A C 1
ATOM 2220 O O . GLY A 1 288 ? -6.498 -10.301 25.587 1.00 25.73 288 GLY A O 1
ATOM 2221 N N . GLY A 1 289 ? -8.621 -10.983 25.244 1.00 26.34 289 GLY A N 1
ATOM 2222 C CA . GLY A 1 289 ? -9.209 -10.594 26.520 1.00 26.34 289 GLY A CA 1
ATOM 2223 C C . GLY A 1 289 ? -10.629 -11.140 26.589 1.00 26.34 289 GLY A C 1
ATOM 2224 O O . GLY A 1 289 ? -11.496 -10.682 25.852 1.00 26.34 289 GLY A O 1
ATOM 2225 N N . ASP A 1 290 ? -10.824 -12.161 27.421 1.00 33.53 290 ASP A N 1
ATOM 2226 C CA . ASP A 1 290 ? -12.124 -12.737 27.755 1.00 33.53 290 ASP A CA 1
ATOM 2227 C C . ASP A 1 290 ? -13.026 -11.656 28.372 1.00 33.53 290 ASP A C 1
ATOM 2229 O O . ASP A 1 290 ? -12.865 -11.328 29.545 1.00 33.53 290 ASP A O 1
ATOM 2233 N N . ASP A 1 291 ? -13.978 -11.136 27.603 1.00 28.70 291 ASP A N 1
ATOM 2234 C CA . ASP A 1 291 ? -15.177 -10.488 28.130 1.00 28.70 291 ASP A CA 1
ATOM 2235 C C . ASP A 1 291 ? -16.389 -11.142 27.449 1.00 28.70 291 ASP A C 1
ATOM 2237 O O . ASP A 1 291 ? -16.775 -10.816 26.324 1.00 28.70 291 ASP A O 1
ATOM 2241 N N . ASP A 1 292 ? -16.949 -12.136 28.140 1.00 29.75 292 ASP A N 1
ATOM 2242 C CA . ASP A 1 292 ? -18.261 -12.711 27.860 1.00 29.75 292 ASP A CA 1
ATOM 2243 C C . ASP A 1 292 ? -19.335 -11.629 28.094 1.00 29.75 292 ASP A C 1
ATOM 2245 O O . ASP A 1 292 ? -19.817 -11.452 29.216 1.00 29.75 292 ASP A O 1
ATOM 2249 N N . GLU A 1 293 ? -19.744 -10.902 27.052 1.00 28.95 293 GLU A N 1
ATOM 2250 C CA . GLU A 1 293 ? -21.035 -10.207 27.070 1.00 28.95 293 GLU A CA 1
ATOM 2251 C C . GLU A 1 293 ? -22.117 -11.141 26.511 1.00 28.95 293 GLU A C 1
ATOM 2253 O O . GLU A 1 293 ? -22.285 -11.313 25.303 1.00 28.95 293 GLU A O 1
ATOM 2258 N N . GLU A 1 294 ? -22.848 -11.775 27.434 1.00 25.14 294 GLU A N 1
ATOM 2259 C CA . GLU A 1 294 ? -24.104 -12.480 27.171 1.00 25.14 294 GLU A CA 1
ATOM 2260 C C . GLU A 1 294 ? -25.073 -11.567 26.397 1.00 25.14 294 GLU A C 1
ATOM 2262 O O . GLU A 1 294 ? -25.562 -10.560 26.917 1.00 25.14 294 GLU A O 1
ATOM 2267 N N . PHE A 1 295 ? -25.414 -11.970 25.171 1.00 22.75 295 PHE A N 1
ATOM 2268 C CA . PHE A 1 295 ? -26.604 -11.497 24.470 1.00 22.75 295 PHE A CA 1
ATOM 2269 C C . PHE A 1 295 ? -27.842 -11.850 25.306 1.00 22.75 295 PHE A C 1
ATOM 2271 O O . PHE A 1 295 ? -28.215 -13.017 25.436 1.00 22.75 295 PHE A O 1
ATOM 2278 N N . VAL A 1 296 ? -28.483 -10.837 25.887 1.00 25.95 296 VAL A N 1
ATOM 2279 C CA . VAL A 1 296 ? -29.810 -10.978 26.486 1.00 25.95 296 VAL A CA 1
ATOM 2280 C C . VAL A 1 296 ? -30.846 -10.656 25.417 1.00 25.95 296 VAL A C 1
ATOM 2282 O O . VAL A 1 296 ? -31.010 -9.500 25.028 1.00 25.95 296 VAL A O 1
ATOM 2285 N N . ASP A 1 297 ? -31.552 -11.697 24.977 1.00 24.73 297 ASP A N 1
ATOM 2286 C CA . ASP A 1 297 ? -32.803 -11.600 24.231 1.00 24.73 297 ASP A CA 1
ATOM 2287 C C . ASP A 1 297 ? -33.827 -10.779 25.023 1.00 24.73 297 ASP A C 1
ATOM 2289 O O . ASP A 1 297 ? -34.229 -11.166 26.124 1.00 24.73 297 ASP A O 1
ATOM 2293 N N . ASP A 1 298 ? -34.302 -9.676 24.444 1.00 25.53 298 ASP A N 1
ATOM 2294 C CA . ASP A 1 298 ? -35.494 -8.982 24.930 1.00 25.53 298 ASP A CA 1
ATOM 2295 C C . ASP A 1 298 ? -36.586 -9.053 23.852 1.00 25.53 298 ASP A C 1
ATOM 2297 O O . ASP A 1 298 ? -36.816 -8.142 23.054 1.00 25.53 298 ASP A O 1
ATOM 2301 N N . GLU A 1 299 ? -37.284 -10.190 23.830 1.00 27.59 299 GLU A N 1
ATOM 2302 C CA . GLU A 1 299 ? -38.617 -10.282 23.247 1.00 27.59 299 GLU A CA 1
ATOM 2303 C C . GLU A 1 299 ? -39.607 -9.466 24.101 1.00 27.59 299 GLU A C 1
ATOM 2305 O O . GLU A 1 299 ? -39.946 -9.854 25.223 1.00 27.59 299 GLU A O 1
ATOM 2310 N N . ASN A 1 300 ? -40.180 -8.391 23.546 1.00 27.64 300 ASN A N 1
ATOM 2311 C CA . ASN A 1 300 ? -41.631 -8.170 23.637 1.00 27.64 300 ASN A CA 1
ATOM 2312 C C . ASN A 1 300 ? -42.156 -7.048 22.727 1.00 27.64 300 ASN A C 1
ATOM 2314 O O . ASN A 1 300 ? -42.003 -5.857 22.983 1.00 27.64 300 ASN A O 1
ATOM 2318 N N . GLU A 1 301 ? -42.868 -7.499 21.699 1.00 28.97 301 GLU A N 1
ATOM 2319 C CA . GLU A 1 301 ? -44.194 -7.071 21.251 1.00 28.97 301 GLU A CA 1
ATOM 2320 C C . GLU A 1 301 ? -44.692 -5.609 21.398 1.00 28.97 301 GLU A C 1
ATOM 2322 O O . GLU A 1 301 ? -44.872 -5.049 22.479 1.00 28.97 301 GLU A O 1
ATOM 2327 N N . ASN A 1 302 ? -45.248 -5.180 20.254 1.00 28.22 302 ASN A N 1
ATOM 2328 C CA . ASN A 1 302 ? -46.546 -4.515 20.043 1.00 28.22 302 ASN A CA 1
ATOM 2329 C C . ASN A 1 302 ? -46.580 -3.012 19.684 1.00 28.22 302 ASN A C 1
ATOM 2331 O O . ASN A 1 302 ? -46.647 -2.127 20.529 1.00 28.22 302 ASN A O 1
ATOM 2335 N N . ASN A 1 303 ? -46.792 -2.797 18.375 1.00 28.14 303 ASN A N 1
ATOM 2336 C CA . ASN A 1 303 ? -47.916 -2.058 17.774 1.00 28.14 303 ASN A CA 1
ATOM 2337 C C . ASN A 1 303 ? -48.179 -0.607 18.235 1.00 28.14 303 ASN A C 1
ATOM 2339 O O . ASN A 1 303 ? -48.817 -0.392 19.261 1.00 28.14 303 ASN A O 1
ATOM 2343 N N . ASN A 1 304 ? -47.950 0.381 17.353 1.00 28.36 304 ASN A N 1
ATOM 2344 C CA . ASN A 1 304 ? -49.036 0.979 16.549 1.00 28.36 304 ASN A CA 1
ATOM 2345 C C . ASN A 1 304 ? -48.552 2.047 15.550 1.00 28.36 304 ASN A C 1
ATOM 2347 O O . ASN A 1 304 ? -47.602 2.786 15.784 1.00 28.36 304 ASN A O 1
ATOM 2351 N N . ALA A 1 305 ? -49.306 2.150 14.461 1.00 25.69 305 ALA A N 1
ATOM 2352 C CA . ALA A 1 305 ? -49.079 2.972 13.284 1.00 25.69 305 ALA A CA 1
ATOM 2353 C C . ALA A 1 305 ? -49.332 4.489 13.449 1.00 25.69 305 ALA A C 1
ATOM 2355 O O . ALA A 1 305 ? -50.138 4.922 14.273 1.00 25.69 305 ALA A O 1
ATOM 2356 N N . ALA A 1 306 ? -48.762 5.238 12.490 1.00 25.67 306 ALA A N 1
ATOM 2357 C CA . ALA A 1 306 ? -49.414 6.260 11.647 1.00 25.67 306 ALA A CA 1
ATOM 2358 C C . ALA A 1 306 ? -48.867 7.707 11.705 1.00 25.67 306 ALA A C 1
ATOM 2360 O O . ALA A 1 306 ? -49.127 8.468 12.628 1.00 25.67 306 ALA A O 1
ATOM 2361 N N . ALA A 1 307 ? -48.232 8.076 10.584 1.00 23.59 307 ALA A N 1
ATOM 2362 C CA . ALA A 1 307 ? -48.482 9.238 9.719 1.00 23.59 307 ALA A CA 1
ATOM 2363 C C . ALA A 1 307 ? -48.487 10.689 10.267 1.00 23.59 307 ALA A C 1
ATOM 2365 O O . ALA A 1 307 ? -49.321 11.079 11.078 1.00 23.59 307 ALA A O 1
ATOM 2366 N N . ALA A 1 308 ? -47.702 11.518 9.556 1.00 24.83 308 ALA A N 1
ATOM 2367 C CA . ALA A 1 308 ? -48.033 12.838 8.982 1.00 24.83 308 ALA A CA 1
ATOM 2368 C C . ALA A 1 308 ? -47.117 14.015 9.388 1.00 24.83 308 ALA A C 1
ATOM 2370 O O . ALA A 1 308 ? -46.864 14.296 10.555 1.00 24.83 308 ALA A O 1
ATOM 2371 N N . SER A 1 309 ? -46.651 14.719 8.351 1.00 23.56 309 SER A N 1
ATOM 2372 C CA . SER A 1 309 ? -45.731 15.869 8.326 1.00 23.56 309 SER A CA 1
ATOM 2373 C C . SER A 1 309 ? -46.409 17.227 8.720 1.00 23.56 309 SER A C 1
ATOM 2375 O O . SER A 1 309 ? -47.532 17.214 9.214 1.00 23.56 309 SER A O 1
ATOM 2377 N N . PRO A 1 310 ? -45.783 18.425 8.550 1.00 32.78 310 PRO A N 1
ATOM 2378 C CA . PRO A 1 310 ? -45.435 19.399 9.613 1.00 32.78 310 PRO A CA 1
ATOM 2379 C C . PRO A 1 310 ? -46.181 20.764 9.414 1.00 32.78 310 PRO A C 1
ATOM 2381 O O . PRO A 1 310 ? -47.227 20.749 8.765 1.00 32.78 310 PRO A O 1
ATOM 2384 N N . PRO A 1 311 ? -45.682 21.996 9.742 1.00 37.34 311 PRO A N 1
ATOM 2385 C CA . PRO A 1 311 ? -44.872 22.607 10.833 1.00 37.34 311 PRO A CA 1
ATOM 2386 C C . PRO A 1 311 ? -45.728 23.722 11.579 1.00 37.34 311 PRO A C 1
ATOM 2388 O O . PRO A 1 311 ? -46.946 23.644 11.417 1.00 37.34 311 PRO A O 1
ATOM 2391 N N . PRO A 1 312 ? -45.262 24.767 12.359 1.00 30.70 312 PRO A N 1
ATOM 2392 C CA . PRO A 1 312 ? -44.278 25.820 11.993 1.00 30.70 312 PRO A CA 1
ATOM 2393 C C . PRO A 1 312 ? -43.416 26.493 13.120 1.00 30.70 312 PRO A C 1
ATOM 2395 O O . PRO A 1 312 ? -43.615 26.363 14.321 1.00 30.70 312 PRO A O 1
ATOM 2398 N N . LYS A 1 313 ? -42.467 27.316 12.642 1.00 24.62 313 LYS A N 1
ATOM 2399 C CA . LYS A 1 313 ? -41.529 28.275 13.283 1.00 24.62 313 LYS A CA 1
ATOM 2400 C C . LYS A 1 313 ? -42.082 29.168 14.426 1.00 24.62 313 LYS A C 1
ATOM 2402 O O . LYS A 1 313 ? -43.111 29.807 14.218 1.00 24.62 313 LYS A O 1
ATOM 2407 N N . LYS A 1 314 ? -41.259 29.460 15.463 1.00 25.08 314 LYS A N 1
ATOM 2408 C CA . LYS A 1 314 ? -40.763 30.827 15.836 1.00 25.08 314 LYS A CA 1
ATOM 2409 C C . LYS A 1 314 ? -39.912 30.904 17.133 1.00 25.08 314 LYS A C 1
ATOM 2411 O O . LYS A 1 314 ? -40.286 30.387 18.171 1.00 25.08 314 LYS A O 1
ATOM 2416 N N . LYS A 1 315 ? -38.818 31.675 17.010 1.00 23.92 315 LYS A N 1
ATOM 2417 C CA . LYS A 1 315 ? -38.004 32.472 17.968 1.00 23.92 315 LYS A CA 1
ATOM 2418 C C . LYS A 1 315 ? -38.505 32.629 19.425 1.00 23.92 315 LYS A C 1
ATOM 2420 O O . LYS A 1 315 ? -39.616 33.108 19.595 1.00 23.92 315 LYS A O 1
ATOM 2425 N N . SER A 1 316 ? -37.603 32.509 20.417 1.00 24.41 316 SER A N 1
ATOM 2426 C CA . SER A 1 316 ? -36.917 33.631 21.121 1.00 24.41 316 SER A CA 1
ATOM 2427 C C . SER A 1 316 ? -36.469 33.294 22.563 1.00 24.41 316 SER A C 1
ATOM 2429 O O . SER A 1 316 ? -37.314 32.944 23.372 1.00 24.41 316 SER A O 1
ATOM 2431 N N . GLY A 1 317 ? -35.196 33.573 22.889 1.00 23.06 317 GLY A N 1
ATOM 2432 C CA . GLY A 1 317 ? -34.763 34.284 24.109 1.00 23.06 317 GLY A CA 1
ATOM 2433 C C . GLY A 1 317 ? -34.664 33.555 25.465 1.00 23.06 317 GLY A C 1
ATOM 2434 O O . GLY A 1 317 ? -35.662 33.104 26.000 1.00 23.06 317 GLY A O 1
ATOM 2435 N N . GLY A 1 318 ? -33.489 33.678 26.106 1.00 22.45 318 GLY A N 1
ATOM 2436 C CA . GLY A 1 318 ? -33.417 34.143 27.503 1.00 22.45 318 GLY A CA 1
ATOM 2437 C C . GLY A 1 318 ? -32.915 33.180 28.593 1.00 22.45 318 GLY A C 1
ATOM 2438 O O . GLY A 1 318 ? -33.701 32.472 29.194 1.00 22.45 318 GLY A O 1
ATOM 2439 N N . PHE A 1 319 ? -31.625 33.307 28.923 1.00 20.97 319 PHE A N 1
ATOM 2440 C CA . PHE A 1 319 ? -31.092 33.632 30.265 1.00 20.97 319 PHE A CA 1
ATOM 2441 C C . PHE A 1 319 ? -31.387 32.725 31.499 1.00 20.97 319 PHE A C 1
ATOM 2443 O O . PHE A 1 319 ? -32.454 32.787 32.091 1.00 20.97 319 PHE A O 1
ATOM 2450 N N . CYS A 1 320 ? -30.296 32.107 31.988 1.00 20.55 320 CYS A N 1
ATOM 2451 C CA . CYS A 1 320 ? -29.783 32.087 33.380 1.00 20.55 320 CYS A CA 1
ATOM 2452 C C . CYS A 1 320 ? -30.357 31.136 34.462 1.00 20.55 320 CYS A C 1
ATOM 2454 O O . CYS A 1 320 ? -31.424 31.364 35.015 1.00 20.55 320 CYS A O 1
ATOM 2456 N N . CYS A 1 321 ? -29.455 30.239 34.891 1.00 20.62 321 CYS A N 1
ATOM 2457 C CA . CYS A 1 321 ? -28.883 30.123 36.247 1.00 20.62 321 CYS A CA 1
ATOM 2458 C C . CYS A 1 321 ? -29.608 29.351 37.372 1.00 20.62 321 CYS A C 1
ATOM 2460 O O . CYS A 1 321 ? -30.784 29.558 37.644 1.00 20.62 321 CYS A O 1
ATOM 2462 N N . PHE A 1 322 ? -28.751 28.633 38.125 1.00 22.33 322 PHE A N 1
ATOM 2463 C CA . PHE A 1 322 ? -28.912 27.933 39.416 1.00 22.33 322 PHE A CA 1
ATOM 2464 C C . PHE A 1 322 ? -29.650 26.582 39.358 1.00 22.33 322 PHE A C 1
ATOM 2466 O O . PHE A 1 322 ? -30.740 26.501 38.820 1.00 22.33 322 PHE A O 1
ATOM 2473 N N . GLY A 1 323 ? -29.143 25.468 39.893 1.00 21.14 323 GLY A N 1
ATOM 2474 C CA . GLY A 1 323 ? -28.034 25.236 40.823 1.00 21.14 323 GLY A CA 1
ATOM 2475 C C . GLY A 1 323 ? -28.506 24.333 41.974 1.00 21.14 323 GLY A C 1
ATOM 2476 O O . GLY A 1 323 ? -29.463 24.688 42.653 1.00 21.14 323 GLY A O 1
ATOM 2477 N N . GLY A 1 324 ? -27.813 23.211 42.195 1.00 22.78 324 GLY A N 1
ATOM 2478 C CA . GLY A 1 324 ? -27.904 22.333 43.377 1.00 22.78 324 GLY A CA 1
ATOM 2479 C C . GLY A 1 324 ? -27.520 20.891 42.999 1.00 22.78 324 GLY A C 1
ATOM 2480 O O . GLY A 1 324 ? -28.239 20.313 42.195 1.00 22.78 324 GLY A O 1
ATOM 2481 N N . LYS A 1 325 ? -26.311 20.373 43.299 1.00 21.70 325 LYS A N 1
ATOM 2482 C CA . LYS A 1 325 ? -25.778 19.895 44.610 1.00 21.70 325 LYS A CA 1
ATOM 2483 C C . LYS A 1 325 ? -26.622 18.724 45.153 1.00 21.70 325 LYS A C 1
ATOM 2485 O O . LYS A 1 325 ? -27.832 18.881 45.209 1.00 21.70 325 LYS A O 1
ATOM 2490 N N . GLU A 1 326 ? -26.104 17.563 45.558 1.00 22.73 326 GLU A N 1
ATOM 2491 C CA . GLU A 1 326 ? -24.796 17.188 46.129 1.00 22.73 326 GLU A CA 1
ATOM 2492 C C . GLU A 1 326 ? -24.678 15.640 46.200 1.00 22.73 326 GLU A C 1
ATOM 2494 O O . GLU A 1 326 ? -25.690 14.989 46.451 1.00 22.73 326 GLU A O 1
ATOM 2499 N N . GLU A 1 327 ? -23.442 15.144 46.020 1.00 22.62 327 GLU A N 1
ATOM 2500 C CA . GLU A 1 327 ? -22.727 14.084 46.791 1.00 22.62 327 GLU A CA 1
ATOM 2501 C C . GLU A 1 327 ? -23.230 12.618 46.767 1.00 22.62 327 GLU A C 1
ATOM 2503 O O . GLU A 1 327 ? -24.360 12.318 47.137 1.00 22.62 327 GLU A O 1
ATOM 2508 N N . GLU A 1 328 ? -22.475 11.682 46.168 1.00 26.02 328 GLU A N 1
ATOM 2509 C CA . GLU A 1 328 ? -21.241 10.983 46.634 1.00 26.02 328 GLU A CA 1
ATOM 2510 C C . GLU A 1 328 ? -21.506 9.826 47.616 1.00 26.02 328 GLU A C 1
ATOM 2512 O O . GLU A 1 328 ? -21.946 10.029 48.747 1.00 26.02 328 GLU A O 1
ATOM 2517 N N . SER A 1 329 ? -21.143 8.612 47.188 1.00 23.89 329 SER A N 1
ATOM 2518 C CA . SER A 1 329 ? -20.517 7.600 48.044 1.00 23.89 329 SER A CA 1
ATOM 2519 C C . SER A 1 329 ? -19.746 6.603 47.175 1.00 23.89 329 SER A C 1
ATOM 2521 O O . SER A 1 329 ? -20.351 5.905 46.359 1.00 23.89 329 SER A O 1
ATOM 2523 N N . ASP A 1 330 ? -18.432 6.598 47.369 1.00 24.14 330 ASP A N 1
ATOM 2524 C CA . ASP A 1 330 ? -17.429 5.699 46.805 1.00 24.14 330 ASP A CA 1
ATOM 2525 C C . ASP A 1 330 ? -17.663 4.228 47.179 1.00 24.14 330 ASP A C 1
ATOM 2527 O O . ASP A 1 330 ? -18.101 3.940 48.291 1.00 24.14 330 ASP A O 1
ATOM 2531 N N . ASP A 1 331 ? -17.272 3.324 46.281 1.00 25.92 331 ASP A N 1
ATOM 2532 C CA . ASP A 1 331 ? -16.570 2.086 46.633 1.00 25.92 331 ASP A CA 1
ATOM 2533 C C . ASP A 1 331 ? -15.578 1.770 45.492 1.00 25.92 331 ASP A C 1
ATOM 2535 O O . ASP A 1 331 ? -15.960 1.572 44.338 1.00 25.92 331 ASP A O 1
ATOM 2539 N N . GLU A 1 332 ? -14.291 1.820 45.838 1.00 26.42 332 GLU A N 1
ATOM 2540 C CA . GLU A 1 332 ? -13.108 1.560 45.009 1.00 26.42 332 GLU A CA 1
ATOM 2541 C C . GLU A 1 332 ? -12.988 0.077 44.608 1.00 26.42 332 GLU A C 1
ATOM 2543 O O . GLU A 1 332 ? -13.131 -0.804 45.460 1.00 26.42 332 GLU A O 1
ATOM 2548 N N . PHE A 1 333 ? -12.578 -0.195 43.360 1.00 23.64 333 PHE A N 1
ATOM 2549 C CA . PHE A 1 333 ? -11.567 -1.227 43.087 1.00 23.64 333 PHE A CA 1
ATOM 2550 C C . PHE A 1 333 ? -10.778 -0.949 41.788 1.00 23.64 333 PHE A C 1
ATOM 2552 O O . PHE A 1 333 ? -11.344 -0.894 40.697 1.00 23.64 333 PHE A O 1
ATOM 2559 N N . ASP A 1 334 ? -9.472 -0.753 41.987 1.00 27.23 334 ASP A N 1
ATOM 2560 C CA . ASP A 1 334 ? -8.304 -0.649 41.090 1.00 27.23 334 ASP A CA 1
ATOM 2561 C C . ASP A 1 334 ? -8.319 -1.618 39.879 1.00 27.23 334 ASP A C 1
ATOM 2563 O O . ASP A 1 334 ? -8.771 -2.750 40.016 1.00 27.23 334 ASP A O 1
ATOM 2567 N N . GLY A 1 335 ? -7.789 -1.349 38.678 1.00 26.95 335 GLY A N 1
ATOM 2568 C CA . GLY A 1 335 ? -6.924 -0.286 38.167 1.00 26.95 335 GLY A CA 1
ATOM 2569 C C . GLY A 1 335 ? -5.878 -0.883 37.203 1.00 26.95 335 GLY A C 1
ATOM 2570 O O . GLY A 1 335 ? -5.087 -1.717 37.623 1.00 26.95 335 GLY A O 1
ATOM 2571 N N . GLU A 1 336 ? -5.822 -0.412 35.952 1.00 28.20 336 GLU A N 1
ATOM 2572 C CA . GLU A 1 336 ? -4.543 -0.133 35.279 1.00 28.20 336 GLU A CA 1
ATOM 2573 C C . GLU A 1 336 ? -4.625 1.268 34.656 1.00 28.20 336 GLU A C 1
ATOM 2575 O O . GLU A 1 336 ? -5.419 1.563 33.762 1.00 28.20 336 GLU A O 1
ATOM 2580 N N . GLU A 1 337 ? -3.848 2.172 35.248 1.00 30.61 337 GLU A N 1
ATOM 2581 C CA . GLU A 1 337 ? -3.803 3.596 34.960 1.00 30.61 337 GLU A CA 1
ATOM 2582 C C . GLU A 1 337 ? -3.017 3.869 33.672 1.00 30.61 337 GLU A C 1
ATOM 2584 O O . GLU A 1 337 ? -1.840 3.533 33.550 1.00 30.61 337 GLU A O 1
ATOM 2589 N N . GLY A 1 338 ? -3.630 4.587 32.730 1.00 32.38 338 GLY A N 1
ATOM 2590 C CA . GLY A 1 338 ? -2.873 5.325 31.725 1.00 32.38 338 GLY A CA 1
ATOM 2591 C C . GLY A 1 338 ? -2.185 6.526 32.382 1.00 32.38 338 GLY A C 1
ATOM 2592 O O . GLY A 1 338 ? -2.868 7.442 32.839 1.00 32.38 338 GLY A O 1
ATOM 2593 N N . GLU A 1 339 ? -0.850 6.548 32.383 1.00 36.84 339 GLU A N 1
ATOM 2594 C CA . GLU A 1 339 ? 0.042 7.521 33.055 1.00 36.84 339 GLU A CA 1
ATOM 2595 C C . GLU A 1 339 ? -0.151 9.031 32.728 1.00 36.84 339 GLU A C 1
ATOM 2597 O O . GLU A 1 339 ? 0.617 9.866 33.202 1.00 36.84 339 GLU A O 1
ATOM 2602 N N . ASP A 1 340 ? -1.193 9.454 32.002 1.00 40.91 340 ASP A N 1
ATOM 2603 C CA . ASP A 1 340 ? -1.310 10.835 31.499 1.00 40.91 340 ASP A CA 1
ATOM 2604 C C . ASP A 1 340 ? -2.503 11.646 32.049 1.00 40.91 340 ASP A C 1
ATOM 2606 O O . ASP A 1 340 ? -2.649 12.820 31.695 1.00 40.91 340 ASP A O 1
ATOM 2610 N N . GLY A 1 341 ? -3.377 11.072 32.888 1.00 34.50 341 GLY A N 1
ATOM 2611 C CA . GLY A 1 341 ? -4.426 11.820 33.611 1.00 34.50 341 GLY A CA 1
ATOM 2612 C C . GLY A 1 341 ? -5.376 12.689 32.758 1.00 34.50 341 GLY A C 1
ATOM 2613 O O . GLY A 1 341 ? -5.980 13.632 33.277 1.00 34.50 341 GLY A O 1
ATOM 2614 N N . LYS A 1 342 ? -5.515 12.418 31.453 1.00 36.22 342 LYS A N 1
ATOM 2615 C CA . LYS A 1 342 ? -6.478 13.078 30.553 1.00 36.22 342 LYS A CA 1
ATOM 2616 C C . LYS A 1 342 ? -7.607 12.104 30.182 1.00 36.22 342 LYS A C 1
ATOM 2618 O O . LYS A 1 342 ? -7.310 10.950 29.888 1.00 36.22 342 LYS A O 1
ATOM 2623 N N . PRO A 1 343 ? -8.877 12.556 30.151 1.00 32.06 343 PRO A N 1
ATOM 2624 C CA . PRO A 1 343 ? -10.011 11.733 29.717 1.00 32.06 343 PRO A CA 1
ATOM 2625 C C . PRO A 1 343 ? -9.863 11.294 28.244 1.00 32.06 343 PRO A C 1
ATOM 2627 O O . PRO A 1 343 ? -9.120 11.946 27.503 1.00 32.06 343 PRO A O 1
ATOM 2630 N N . PRO A 1 344 ? -10.574 10.235 27.801 1.00 37.91 344 PRO A N 1
ATOM 2631 C CA . PRO A 1 344 ? -10.427 9.619 26.481 1.00 37.91 344 PRO A CA 1
ATOM 2632 C C . PRO A 1 344 ? -10.993 10.533 25.383 1.00 37.91 344 PRO A C 1
ATOM 2634 O O . PRO A 1 344 ? -12.118 10.390 24.920 1.00 37.91 344 PRO A O 1
ATOM 2637 N N . GLY A 1 345 ? -10.219 11.543 24.995 1.00 48.59 345 GLY A N 1
ATOM 2638 C CA . GLY A 1 345 ? -10.370 12.265 23.736 1.00 48.59 345 GLY A CA 1
ATOM 2639 C C . GLY A 1 345 ? -9.214 11.889 22.815 1.00 48.59 345 GLY A C 1
ATOM 2640 O O . GLY A 1 345 ? -8.105 11.665 23.302 1.00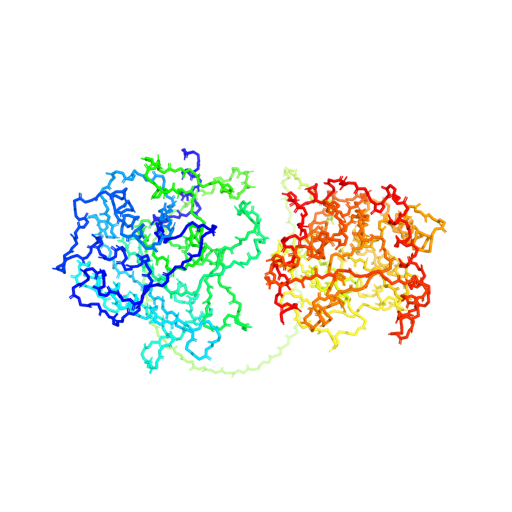 48.59 345 GLY A O 1
ATOM 2641 N N . HIS A 1 346 ? -9.451 11.822 21.501 1.00 61.91 346 HIS A N 1
ATOM 2642 C CA . HIS A 1 346 ? -8.406 11.503 20.520 1.00 61.91 346 HIS A CA 1
ATOM 2643 C C . HIS A 1 346 ? -7.174 12.391 20.743 1.00 61.91 346 HIS A C 1
ATOM 2645 O O . HIS A 1 346 ? -7.272 13.627 20.724 1.00 61.91 346 HIS A O 1
ATOM 2651 N N . ARG A 1 347 ? -6.016 11.765 20.979 1.00 89.00 347 ARG A N 1
ATOM 2652 C CA . ARG A 1 347 ? -4.760 12.487 21.221 1.00 89.00 347 ARG A CA 1
ATOM 2653 C C . ARG A 1 347 ? -4.379 13.244 19.947 1.00 89.00 347 ARG A C 1
ATOM 2655 O O . ARG A 1 347 ? -4.512 12.728 18.839 1.00 89.00 347 ARG A O 1
ATOM 2662 N N . LYS A 1 348 ? -3.926 14.488 20.083 1.00 96.88 348 LYS A N 1
ATOM 2663 C CA . LYS A 1 348 ? -3.633 15.370 18.946 1.00 96.88 348 LYS A CA 1
ATOM 2664 C C . LYS A 1 348 ? -2.160 15.323 18.585 1.00 96.88 348 LYS A C 1
ATOM 2666 O O . LYS A 1 348 ? -1.306 15.698 19.395 1.00 96.88 348 LYS A O 1
ATOM 2671 N N . VAL A 1 349 ? -1.876 14.945 17.344 1.00 98.00 349 VAL A N 1
ATOM 2672 C CA . VAL A 1 349 ? -0.517 14.843 16.802 1.00 98.00 349 VAL A CA 1
ATOM 2673 C C . VAL A 1 349 ? -0.314 15.880 15.707 1.00 98.00 349 VAL A C 1
ATOM 2675 O O . VAL A 1 349 ? -1.167 16.052 14.839 1.00 98.00 349 VAL A O 1
ATOM 2678 N N . ILE A 1 350 ? 0.821 16.577 15.742 1.00 98.44 350 ILE A N 1
ATOM 2679 C CA . ILE A 1 350 ? 1.216 17.533 14.703 1.00 98.44 350 ILE A CA 1
ATOM 2680 C C . ILE A 1 350 ? 2.521 17.120 14.024 1.00 98.44 350 ILE A C 1
ATOM 2682 O O . ILE A 1 350 ? 3.528 16.883 14.688 1.00 98.44 350 ILE A O 1
ATOM 2686 N N . VAL A 1 351 ? 2.528 17.117 12.691 1.00 98.44 351 VAL A N 1
ATOM 2687 C CA . VAL A 1 351 ? 3.737 16.953 11.872 1.00 98.44 351 VAL A CA 1
ATOM 2688 C C . VAL A 1 351 ? 4.216 18.329 11.416 1.00 98.44 351 VAL A C 1
ATOM 2690 O O . VAL A 1 351 ? 3.628 18.942 10.524 1.00 98.44 351 VAL A O 1
ATOM 2693 N N . ILE A 1 352 ? 5.267 18.859 12.043 1.00 97.44 352 ILE A N 1
ATOM 2694 C CA . ILE A 1 352 ? 5.850 20.159 11.687 1.00 97.44 352 ILE A CA 1
ATOM 2695 C C . ILE A 1 352 ? 6.875 19.955 10.571 1.00 97.44 352 ILE A C 1
ATOM 2697 O O . ILE A 1 352 ? 7.816 19.178 10.719 1.00 97.44 352 ILE A O 1
ATOM 2701 N N . GLY A 1 353 ? 6.708 20.685 9.466 1.00 92.94 353 GLY A N 1
ATOM 2702 C CA . GLY A 1 353 ? 7.430 20.409 8.217 1.00 92.94 353 GLY A CA 1
ATOM 2703 C C . GLY A 1 353 ? 6.635 19.519 7.255 1.00 92.94 353 GLY A C 1
ATOM 2704 O O . GLY A 1 353 ? 7.204 18.952 6.327 1.00 92.94 353 GLY A O 1
ATOM 2705 N N . ALA A 1 354 ? 5.313 19.447 7.449 1.00 92.56 354 ALA A N 1
ATOM 2706 C CA . ALA A 1 354 ? 4.370 18.634 6.681 1.00 92.56 354 ALA A CA 1
ATOM 2707 C C . ALA A 1 354 ? 4.432 18.812 5.153 1.00 92.56 354 ALA A C 1
ATOM 2709 O O . ALA A 1 354 ? 4.077 17.900 4.422 1.00 92.56 354 ALA A O 1
ATOM 2710 N N . SER A 1 355 ? 4.867 19.968 4.644 1.00 87.75 355 SER A N 1
ATOM 2711 C CA . SER A 1 355 ? 4.956 20.220 3.196 1.00 87.75 355 SER A CA 1
ATOM 2712 C C . SER A 1 355 ? 6.150 19.541 2.513 1.00 87.75 355 SER A C 1
ATOM 2714 O O . SER A 1 355 ? 6.204 19.527 1.286 1.00 87.75 355 SER A O 1
ATOM 2716 N N . GLY A 1 356 ? 7.129 19.047 3.278 1.00 86.19 356 GLY A N 1
ATOM 2717 C CA . GLY A 1 356 ? 8.290 18.338 2.739 1.00 86.19 356 GLY A CA 1
ATOM 2718 C C . GLY A 1 356 ? 7.958 16.903 2.327 1.00 86.19 356 GLY A C 1
ATOM 2719 O O . GLY A 1 356 ? 6.916 16.377 2.701 1.00 86.19 356 GLY A O 1
ATOM 2720 N N . MET A 1 357 ? 8.874 16.262 1.598 1.00 88.25 357 MET A N 1
ATOM 2721 C CA . MET A 1 357 ? 8.727 14.892 1.081 1.00 88.25 357 MET A CA 1
ATOM 2722 C C . MET A 1 357 ? 8.307 13.888 2.170 1.00 88.25 357 MET A C 1
ATOM 2724 O O . MET A 1 357 ? 7.251 13.276 2.060 1.00 88.25 357 MET A O 1
ATOM 2728 N N . VAL A 1 358 ? 9.063 13.808 3.271 1.00 92.25 358 VAL A N 1
ATOM 2729 C CA . VAL A 1 358 ? 8.734 12.926 4.407 1.00 92.25 358 VAL A CA 1
ATOM 2730 C C . VAL A 1 358 ? 7.433 13.346 5.092 1.00 92.25 358 VAL A C 1
ATOM 2732 O O . VAL A 1 358 ? 6.596 12.508 5.397 1.00 92.25 358 VAL A O 1
ATOM 2735 N N . GLY A 1 359 ? 7.222 14.649 5.301 1.00 90.19 359 GLY A N 1
ATOM 2736 C CA . GLY A 1 359 ? 6.019 15.152 5.969 1.00 90.19 359 GLY A CA 1
ATOM 2737 C C . GLY A 1 359 ? 4.734 14.806 5.218 1.00 90.19 359 GLY A C 1
ATOM 2738 O O . GLY A 1 359 ? 3.758 14.403 5.843 1.00 90.19 359 GLY A O 1
ATOM 2739 N N . ARG A 1 360 ? 4.753 14.904 3.885 1.00 87.38 360 ARG A N 1
ATOM 2740 C CA . ARG A 1 360 ? 3.634 14.514 3.021 1.00 87.38 360 ARG A CA 1
ATOM 2741 C C . ARG A 1 360 ? 3.374 13.015 3.045 1.00 87.38 360 ARG A C 1
ATOM 2743 O O . ARG A 1 360 ? 2.218 12.635 2.963 1.00 87.38 360 ARG A O 1
ATOM 2750 N N . ALA A 1 361 ? 4.418 12.199 3.170 1.00 83.56 361 ALA A N 1
ATOM 2751 C CA . ALA A 1 361 ? 4.283 10.748 3.239 1.00 83.56 361 ALA A CA 1
ATOM 2752 C C . ALA A 1 361 ? 3.746 10.271 4.601 1.00 83.56 361 ALA A C 1
ATOM 2754 O O . ALA A 1 361 ? 2.893 9.395 4.645 1.00 83.56 361 ALA A O 1
ATOM 2755 N N . VAL A 1 362 ? 4.184 10.878 5.712 1.00 91.06 362 VAL A N 1
ATOM 2756 C CA . VAL A 1 362 ? 3.756 10.497 7.076 1.00 91.06 362 VAL A CA 1
ATOM 2757 C C . VAL A 1 362 ? 2.267 10.745 7.306 1.00 91.06 362 VAL A C 1
ATOM 2759 O O . VAL A 1 362 ? 1.596 9.942 7.939 1.00 91.06 362 VAL A O 1
ATOM 2762 N N . LEU A 1 363 ? 1.742 11.875 6.833 1.00 88.81 363 LEU A N 1
ATOM 2763 C CA . LEU A 1 363 ? 0.375 12.305 7.134 1.00 88.81 363 LEU A CA 1
ATOM 2764 C C . LEU A 1 363 ? -0.727 11.300 6.743 1.00 88.81 363 LEU A C 1
ATOM 2766 O O . LEU A 1 363 ? -1.530 10.987 7.623 1.00 88.81 363 LEU A O 1
ATOM 2770 N N . PRO A 1 364 ? -0.807 10.805 5.490 1.00 64.12 364 PRO A N 1
ATOM 2771 C CA . PRO A 1 364 ? -1.818 9.824 5.108 1.00 64.12 364 PRO A CA 1
ATOM 2772 C C . PRO A 1 364 ? -1.634 8.493 5.844 1.00 64.12 364 PRO A C 1
ATOM 2774 O O . PRO A 1 364 ? -2.623 7.955 6.320 1.00 64.12 364 PRO A O 1
ATOM 2777 N N . VAL A 1 365 ? -0.395 8.022 6.037 1.00 75.50 365 VAL A N 1
ATOM 2778 C CA . VAL A 1 365 ? -0.111 6.769 6.764 1.00 75.50 365 VAL A CA 1
ATOM 2779 C C . VAL A 1 365 ? -0.556 6.858 8.227 1.00 75.50 365 VAL A C 1
ATOM 2781 O O . VAL A 1 365 ? -1.177 5.941 8.753 1.00 75.50 365 VAL A O 1
ATOM 2784 N N . LEU A 1 366 ? -0.302 7.993 8.884 1.00 83.12 366 LEU A N 1
ATOM 2785 C CA . LEU A 1 366 ? -0.707 8.220 10.270 1.00 83.12 366 LEU A CA 1
ATOM 2786 C C . LEU A 1 366 ? -2.234 8.311 10.425 1.00 83.12 366 LEU A C 1
ATOM 2788 O O . LEU A 1 366 ? -2.762 7.878 11.445 1.00 83.12 366 LEU A O 1
ATOM 2792 N N . VAL A 1 367 ? -2.941 8.887 9.445 1.00 75.38 367 VAL A N 1
ATOM 2793 C CA . VAL A 1 367 ? -4.415 8.907 9.432 1.00 75.38 367 VAL A CA 1
ATOM 2794 C C . VAL A 1 367 ? -4.975 7.520 9.172 1.00 75.38 367 VAL A C 1
ATOM 2796 O O . VAL A 1 367 ? -5.892 7.123 9.875 1.00 75.38 367 VAL A O 1
ATOM 2799 N N . PHE A 1 368 ? -4.437 6.809 8.184 1.00 69.00 368 PHE A N 1
ATOM 2800 C CA . PHE A 1 368 ? -4.904 5.480 7.814 1.00 69.00 368 PHE A CA 1
ATOM 2801 C C . PHE A 1 368 ? -4.781 4.513 8.998 1.00 69.00 368 PHE A C 1
ATOM 2803 O O . PHE A 1 368 ? -5.783 4.004 9.476 1.00 69.00 368 PHE A O 1
ATOM 2810 N N . ARG A 1 369 ? -3.575 4.380 9.566 1.00 77.31 369 ARG A N 1
ATOM 2811 C CA . ARG A 1 369 ? -3.291 3.388 10.619 1.00 77.31 369 ARG A CA 1
ATOM 2812 C C . ARG A 1 369 ? -3.834 3.761 11.998 1.00 77.31 369 ARG A C 1
ATOM 2814 O O . ARG A 1 369 ? -4.029 2.898 12.843 1.00 77.31 369 ARG A O 1
ATOM 2821 N N . TYR A 1 370 ? -3.996 5.056 12.280 1.00 83.75 370 TYR A N 1
ATOM 2822 C CA . TYR A 1 370 ? -4.244 5.526 13.649 1.00 83.75 370 TYR A CA 1
ATOM 2823 C C . TYR A 1 370 ? -5.293 6.638 13.756 1.00 83.75 370 TYR A C 1
ATOM 2825 O O . TYR A 1 370 ? -5.424 7.250 14.819 1.00 83.75 370 TYR A O 1
ATOM 2833 N N . GLY A 1 371 ? -6.050 6.921 12.692 1.00 76.62 371 GLY A N 1
ATOM 2834 C CA . GLY A 1 371 ? -7.037 8.007 12.638 1.00 76.62 371 GLY A CA 1
ATOM 2835 C C . GLY A 1 371 ? -8.212 7.853 13.606 1.00 76.62 371 GLY A C 1
ATOM 2836 O O . GLY A 1 371 ? -8.788 8.859 14.024 1.00 76.62 371 GLY A O 1
ATOM 2837 N N . GLU A 1 372 ? -8.523 6.626 14.030 1.00 74.94 372 GLU A N 1
ATOM 2838 C CA . GLU A 1 372 ? -9.551 6.347 15.045 1.00 74.94 372 GLU A CA 1
ATOM 2839 C C . GLU A 1 372 ? -9.124 6.760 16.463 1.00 74.94 372 GLU A C 1
ATOM 2841 O O . GLU A 1 372 ? -9.948 7.071 17.327 1.00 74.94 372 GLU A O 1
ATOM 2846 N N . HIS A 1 373 ? -7.814 6.797 16.721 1.00 81.00 373 HIS A N 1
ATOM 2847 C CA . HIS A 1 373 ? -7.248 7.079 18.043 1.00 81.00 373 HIS A CA 1
ATOM 2848 C C . HIS A 1 373 ? -6.514 8.425 18.106 1.00 81.00 373 HIS A C 1
ATOM 2850 O O . HIS A 1 373 ? -6.373 9.023 19.184 1.00 81.00 373 HIS A O 1
ATOM 2856 N N . LEU A 1 374 ? -6.057 8.929 16.958 1.00 88.44 374 LEU A N 1
ATOM 2857 C CA . LEU A 1 374 ? -5.283 10.153 16.815 1.00 88.44 374 LEU A CA 1
ATOM 2858 C C . LEU A 1 374 ? -5.995 11.157 15.914 1.00 88.44 374 LEU A C 1
ATOM 2860 O O . LEU A 1 374 ? -6.405 10.863 14.799 1.00 88.44 374 LEU A O 1
ATOM 2864 N N . GLN A 1 375 ? -6.023 12.413 16.350 1.00 94.44 375 GLN A N 1
ATOM 2865 C CA . GLN A 1 375 ? -6.331 13.520 15.450 1.00 94.44 375 GLN A CA 1
ATOM 2866 C C . GLN A 1 375 ? -5.031 14.052 14.852 1.00 94.44 375 GLN A C 1
ATOM 2868 O O . GLN A 1 375 ? -4.185 14.601 15.567 1.00 94.44 375 GLN A O 1
ATOM 2873 N N . VAL A 1 376 ? -4.893 13.911 13.534 1.00 93.88 376 VAL A N 1
ATOM 2874 C CA . VAL A 1 376 ? -3.670 14.236 12.794 1.00 93.88 376 VAL A CA 1
ATOM 2875 C C . VAL A 1 376 ? -3.718 15.653 12.233 1.00 93.88 376 VAL A C 1
ATOM 2877 O O . VAL A 1 376 ? -4.718 16.097 11.658 1.00 93.88 376 VAL A O 1
ATOM 2880 N N . TYR A 1 377 ? -2.608 16.375 12.392 1.00 98.06 377 TYR A N 1
ATOM 2881 C CA . TYR A 1 377 ? -2.473 17.740 11.912 1.00 98.06 377 TYR A CA 1
ATOM 2882 C C . TYR A 1 377 ? -1.191 17.974 11.109 1.00 98.06 377 TYR A C 1
ATOM 2884 O O . TYR A 1 377 ? -0.077 17.709 11.566 1.00 98.06 377 TYR A O 1
ATOM 2892 N N . ALA A 1 378 ? -1.347 18.592 9.942 1.00 97.62 378 ALA A N 1
ATOM 2893 C CA . ALA A 1 378 ? -0.258 19.131 9.143 1.00 97.62 378 ALA A CA 1
ATOM 2894 C C . ALA A 1 378 ? 0.158 20.509 9.678 1.00 97.62 378 ALA A C 1
ATOM 2896 O O . ALA A 1 378 ? -0.591 21.485 9.592 1.00 97.62 378 ALA A O 1
ATOM 2897 N N . GLY A 1 379 ? 1.373 20.604 10.218 1.00 97.25 379 GLY A N 1
ATOM 2898 C CA . GLY A 1 379 ? 1.986 21.853 10.652 1.00 97.25 379 GLY A CA 1
ATOM 2899 C C . GLY A 1 379 ? 2.797 22.496 9.529 1.00 97.25 379 GLY A C 1
ATOM 2900 O O . GLY A 1 379 ? 3.913 22.058 9.231 1.00 97.25 379 GLY A O 1
ATOM 2901 N N . THR A 1 380 ? 2.269 23.569 8.935 1.00 94.44 380 THR A N 1
ATOM 2902 C CA . THR A 1 380 ? 2.903 24.257 7.797 1.00 94.44 380 THR A CA 1
ATOM 2903 C C . THR A 1 380 ? 3.137 25.740 8.073 1.00 94.44 380 THR A C 1
ATOM 2905 O O . THR A 1 380 ? 2.428 26.379 8.855 1.00 94.44 380 THR A O 1
ATOM 2908 N N . ARG A 1 381 ? 4.130 26.339 7.405 1.00 92.38 381 ARG A N 1
ATOM 2909 C CA . ARG A 1 381 ? 4.370 27.792 7.495 1.00 92.38 381 ARG A CA 1
ATOM 2910 C C . ARG A 1 381 ? 3.201 28.597 6.917 1.00 92.38 381 ARG A C 1
ATOM 2912 O O . ARG A 1 381 ? 2.856 29.656 7.448 1.00 92.38 381 ARG A O 1
ATOM 2919 N N . ASP A 1 382 ? 2.618 28.089 5.837 1.00 91.00 382 ASP A N 1
ATOM 2920 C CA . ASP A 1 382 ? 1.483 28.674 5.134 1.00 91.00 382 ASP A CA 1
ATOM 2921 C C . ASP A 1 382 ? 0.410 27.599 4.883 1.00 91.00 382 ASP A C 1
ATOM 2923 O O . ASP A 1 382 ? 0.532 26.812 3.947 1.00 91.00 382 ASP A O 1
ATOM 2927 N N . PRO A 1 383 ? -0.644 27.548 5.715 1.00 91.81 383 PRO A N 1
ATOM 2928 C CA . PRO A 1 383 ? -1.742 26.598 5.541 1.00 91.81 383 PRO A CA 1
ATOM 2929 C C . PRO A 1 383 ? -2.492 26.742 4.218 1.00 91.81 383 PRO A C 1
ATOM 2931 O O . PRO A 1 383 ? -3.081 25.774 3.759 1.00 91.81 383 PRO A O 1
ATOM 2934 N N . SER A 1 384 ? -2.486 27.932 3.605 1.00 90.25 384 SER A N 1
ATOM 2935 C CA . SER A 1 384 ? -3.270 28.193 2.392 1.00 90.25 384 SER A CA 1
ATOM 2936 C C . SER A 1 384 ? -2.678 27.576 1.125 1.00 90.25 384 SER A C 1
ATOM 2938 O O . SER A 1 384 ? -3.397 27.401 0.147 1.00 90.25 384 SER A O 1
ATOM 2940 N N . SER A 1 385 ? -1.388 27.234 1.146 1.00 84.06 385 SER A N 1
ATOM 2941 C CA . SER A 1 385 ? -0.686 26.554 0.051 1.00 84.06 385 SER A CA 1
ATOM 2942 C C . SER A 1 385 ? -0.518 25.052 0.285 1.00 84.06 385 SER A C 1
ATOM 2944 O O . SER A 1 385 ? 0.131 24.377 -0.514 1.00 84.06 385 SER A O 1
ATOM 2946 N N . PHE A 1 386 ? -1.076 24.517 1.374 1.00 87.56 386 PHE A N 1
ATOM 2947 C CA . PHE A 1 386 ? -1.036 23.089 1.648 1.00 87.56 386 PHE A CA 1
ATOM 2948 C C . PHE A 1 386 ? -2.189 22.379 0.941 1.00 87.56 386 PHE A C 1
ATOM 2950 O O . PHE A 1 386 ? -3.347 22.773 1.069 1.00 87.56 386 PHE A O 1
ATOM 2957 N N . GLU A 1 387 ? -1.852 21.332 0.203 1.00 80.62 387 GLU A N 1
ATOM 2958 C CA . GLU A 1 387 ? -2.817 20.471 -0.468 1.00 80.62 387 GLU A CA 1
ATOM 2959 C C . GLU A 1 387 ? -3.591 19.641 0.559 1.00 80.62 387 GLU A C 1
ATOM 2961 O O . GLU A 1 387 ? -3.015 19.149 1.530 1.00 80.62 387 GLU A O 1
ATOM 2966 N N . ALA A 1 388 ? -4.907 19.537 0.385 1.00 74.50 388 ALA A N 1
ATOM 2967 C CA . ALA A 1 388 ? -5.752 18.844 1.344 1.00 74.50 388 ALA A CA 1
ATOM 2968 C C . ALA A 1 388 ? -5.445 17.340 1.351 1.00 74.50 388 ALA A C 1
ATOM 2970 O O . ALA A 1 388 ? -5.377 16.712 0.301 1.00 74.50 388 ALA A O 1
ATOM 2971 N N . VAL A 1 389 ? -5.316 16.767 2.547 1.00 76.31 389 VAL A N 1
ATOM 2972 C CA . VAL A 1 389 ? -5.203 15.320 2.760 1.00 76.31 389 VAL A CA 1
ATOM 2973 C C . VAL A 1 389 ? -6.408 14.891 3.596 1.00 76.31 389 VAL A C 1
ATOM 2975 O O . VAL A 1 389 ? -6.713 15.530 4.609 1.00 76.31 389 VAL A O 1
ATOM 2978 N N . LYS A 1 390 ? -7.129 13.851 3.160 1.00 74.06 390 LYS A N 1
ATOM 2979 C CA . LYS A 1 390 ? -8.317 13.338 3.864 1.00 74.06 390 LYS A CA 1
ATOM 2980 C C . LYS A 1 390 ? -7.940 12.967 5.305 1.00 74.06 390 LYS A C 1
ATOM 2982 O O . LYS A 1 390 ? -6.876 12.412 5.546 1.00 74.06 390 LYS A O 1
ATOM 2987 N N . GLY A 1 391 ? -8.780 13.343 6.270 1.00 74.06 391 GLY A N 1
ATOM 2988 C CA . GLY A 1 391 ? -8.537 13.094 7.700 1.00 74.06 391 GLY A CA 1
ATOM 2989 C C . GLY A 1 391 ? -7.439 13.950 8.352 1.00 74.06 391 GLY A C 1
ATOM 2990 O O . GLY A 1 391 ? -7.237 13.855 9.561 1.00 74.06 391 GLY A O 1
ATOM 2991 N N . VAL A 1 392 ? -6.772 14.841 7.607 1.00 87.88 392 VAL A N 1
ATOM 2992 C CA . VAL A 1 392 ? -5.717 15.720 8.135 1.00 87.88 392 VAL A CA 1
ATOM 2993 C C . VAL A 1 392 ? -6.216 17.150 8.287 1.00 87.88 392 VAL A C 1
ATOM 2995 O O . VAL A 1 392 ? -6.679 17.790 7.343 1.00 87.88 392 VAL A O 1
ATOM 2998 N N . ASN A 1 393 ? -6.024 17.713 9.476 1.00 91.81 393 ASN A N 1
ATOM 2999 C CA . ASN A 1 393 ? -6.285 19.126 9.727 1.00 91.81 393 ASN A CA 1
ATOM 3000 C C . ASN A 1 393 ? -5.030 19.973 9.468 1.00 91.81 393 ASN A C 1
ATOM 3002 O O . ASN A 1 393 ? -3.950 19.666 9.961 1.00 91.81 393 ASN A O 1
ATOM 3006 N N . VAL A 1 394 ? -5.148 21.095 8.760 1.00 95.56 394 VAL A N 1
ATOM 3007 C CA . VAL A 1 394 ? -3.990 21.960 8.465 1.00 95.56 394 VAL A CA 1
ATOM 3008 C C . VAL A 1 394 ? -3.924 23.129 9.445 1.00 95.56 394 VAL A C 1
ATOM 3010 O O . VAL A 1 394 ? -4.897 23.863 9.624 1.00 95.56 394 VAL A O 1
ATOM 3013 N N . VAL A 1 395 ? -2.764 23.341 10.071 1.00 96.88 395 VAL A N 1
ATOM 3014 C CA . VAL A 1 395 ? -2.537 24.434 11.029 1.00 96.88 395 VAL A CA 1
ATOM 3015 C C . VAL A 1 395 ? -1.241 25.181 10.752 1.00 96.88 395 VAL A C 1
ATOM 3017 O O . VAL A 1 395 ? -0.251 24.628 10.273 1.00 96.88 395 VAL A O 1
ATOM 3020 N N . LYS A 1 396 ? -1.223 26.471 11.108 1.00 96.88 396 LYS A N 1
ATOM 3021 C CA . LYS A 1 396 ? -0.013 27.284 10.991 1.00 96.88 396 LYS A CA 1
ATOM 3022 C C . LYS A 1 396 ? 1.011 26.883 12.058 1.00 96.88 396 LYS A C 1
ATOM 3024 O O . LYS A 1 396 ? 0.795 27.116 13.251 1.00 96.88 396 LYS A O 1
ATOM 3029 N N . ALA A 1 397 ? 2.151 26.375 11.611 1.00 96.50 397 ALA A N 1
ATOM 3030 C CA . ALA A 1 397 ? 3.321 26.040 12.410 1.00 96.50 397 ALA A CA 1
ATOM 3031 C C . ALA A 1 397 ? 4.592 26.553 11.709 1.00 96.50 397 ALA A C 1
ATOM 3033 O O . ALA A 1 397 ? 5.192 25.878 10.876 1.00 96.50 397 ALA A O 1
ATOM 3034 N N . ASP A 1 398 ? 4.990 27.785 12.036 1.00 95.25 398 ASP A N 1
ATOM 3035 C CA . ASP A 1 398 ? 6.199 28.421 11.504 1.00 95.25 398 ASP A CA 1
ATOM 3036 C C . ASP A 1 398 ? 7.331 28.361 12.537 1.00 95.25 398 ASP A C 1
ATOM 3038 O O . ASP A 1 398 ? 7.273 29.029 13.571 1.00 95.25 398 ASP A O 1
ATOM 3042 N N . MET A 1 399 ? 8.376 27.580 12.249 1.00 95.31 399 MET A N 1
ATOM 3043 C CA . MET A 1 399 ? 9.544 27.434 13.126 1.00 95.31 399 MET A CA 1
ATOM 3044 C C . MET A 1 399 ? 10.357 28.734 13.287 1.00 95.31 399 MET A C 1
ATOM 3046 O O . MET A 1 399 ? 11.112 28.875 14.252 1.00 95.31 399 MET A O 1
ATOM 3050 N N . ALA A 1 400 ? 10.204 29.708 12.381 1.00 94.81 400 ALA A N 1
ATOM 3051 C CA . ALA A 1 400 ? 10.830 31.025 12.508 1.00 94.81 400 ALA A CA 1
ATOM 3052 C C . ALA A 1 400 ? 10.080 31.949 13.488 1.00 94.81 400 ALA A C 1
ATOM 3054 O O . ALA A 1 400 ? 10.681 32.872 14.041 1.00 94.81 400 ALA A O 1
ATOM 3055 N N . ASP A 1 401 ? 8.794 31.692 13.755 1.00 95.25 401 ASP A N 1
ATOM 3056 C CA . ASP A 1 401 ? 7.990 32.418 14.743 1.00 95.25 401 ASP A CA 1
ATOM 3057 C C . ASP A 1 401 ? 7.710 31.541 15.968 1.00 95.25 401 ASP A C 1
ATOM 3059 O O . ASP A 1 401 ? 6.599 31.054 16.195 1.00 95.25 401 ASP A O 1
ATOM 3063 N N . LYS A 1 402 ? 8.734 31.398 16.817 1.00 95.19 402 LYS A N 1
ATOM 3064 C CA . LYS A 1 402 ? 8.663 30.629 18.069 1.00 95.19 402 LYS A CA 1
ATOM 3065 C C . LYS A 1 402 ? 7.450 31.004 18.932 1.00 95.19 402 LYS A C 1
ATOM 3067 O O . LYS A 1 402 ? 6.828 30.132 19.527 1.00 95.19 402 LYS A O 1
ATOM 3072 N N . LYS A 1 403 ? 7.076 32.290 19.004 1.00 96.44 403 LYS A N 1
ATOM 3073 C CA . LYS A 1 403 ? 5.945 32.742 19.838 1.00 96.44 403 LYS A CA 1
ATOM 3074 C C . LYS A 1 403 ? 4.609 32.265 19.282 1.00 96.44 403 LYS A C 1
ATOM 3076 O O . LYS A 1 403 ? 3.751 31.859 20.067 1.00 96.44 403 LYS A O 1
ATOM 3081 N N . SER A 1 404 ? 4.406 32.363 17.968 1.00 97.12 404 SER A N 1
ATOM 3082 C CA . SER A 1 404 ? 3.206 31.824 17.327 1.00 97.12 404 SER A CA 1
ATOM 3083 C C . SER A 1 404 ? 3.180 30.304 17.430 1.00 97.12 404 SER A C 1
ATOM 3085 O O . SER A 1 404 ? 2.153 29.748 17.809 1.00 97.12 404 SER A O 1
ATOM 3087 N N . LEU A 1 405 ? 4.312 29.642 17.181 1.00 97.88 405 LEU A N 1
ATOM 3088 C CA . LEU A 1 405 ? 4.420 28.190 17.247 1.00 97.88 405 LEU A CA 1
ATOM 3089 C C . LEU A 1 405 ? 4.092 27.649 18.644 1.00 97.88 405 LEU A C 1
ATOM 3091 O O . LEU A 1 405 ? 3.270 26.749 18.758 1.00 97.88 405 LEU A O 1
ATOM 3095 N N . THR A 1 406 ? 4.618 28.248 19.719 1.00 98.25 406 THR A N 1
ATOM 3096 C CA . THR A 1 406 ? 4.254 27.863 21.095 1.00 98.25 406 THR A CA 1
ATOM 3097 C C . THR A 1 406 ? 2.752 27.986 21.356 1.00 98.25 406 THR A C 1
ATOM 3099 O O . THR A 1 406 ? 2.194 27.172 22.085 1.00 98.25 406 THR A O 1
ATOM 3102 N N . LYS A 1 407 ? 2.067 28.993 20.792 1.00 97.69 407 LYS A N 1
ATOM 3103 C CA . LYS A 1 407 ? 0.606 29.114 20.942 1.00 97.69 407 LYS A CA 1
ATOM 3104 C C . LYS A 1 407 ? -0.121 27.981 20.226 1.00 97.69 407 LYS A C 1
ATOM 3106 O O . LYS A 1 407 ? -1.045 27.435 20.812 1.00 97.69 407 LYS A O 1
ATOM 3111 N N . THR A 1 408 ? 0.303 27.632 19.012 1.00 97.81 408 THR A N 1
ATOM 3112 C CA . THR A 1 408 ? -0.251 26.498 18.260 1.00 97.81 408 THR A CA 1
ATOM 3113 C C . THR A 1 408 ? -0.045 25.192 19.028 1.00 97.81 408 THR A C 1
ATOM 3115 O O . THR A 1 408 ? -1.005 24.467 19.264 1.00 97.81 408 THR A O 1
ATOM 3118 N N . LEU A 1 409 ? 1.183 24.928 19.490 1.00 98.12 409 LEU A N 1
ATOM 3119 C CA . LEU A 1 409 ? 1.565 23.656 20.111 1.00 98.12 409 LEU A CA 1
ATOM 3120 C C . LEU A 1 409 ? 0.850 23.355 21.434 1.00 98.12 409 LEU A C 1
ATOM 3122 O O . LEU A 1 409 ? 0.735 22.188 21.779 1.00 98.12 409 LEU A O 1
ATOM 3126 N N . LYS A 1 410 ? 0.277 24.361 22.115 1.00 97.62 410 LYS A N 1
ATOM 3127 C CA . LYS A 1 410 ? -0.554 24.183 23.328 1.00 97.62 410 LYS A CA 1
ATOM 3128 C C . LYS A 1 410 ? -1.785 23.295 23.137 1.00 97.62 410 LYS A C 1
ATOM 3130 O O . LYS A 1 410 ? -2.416 22.910 24.118 1.00 97.62 410 LYS A O 1
ATOM 3135 N N . HIS A 1 411 ? -2.167 23.046 21.890 1.00 96.75 411 HIS A N 1
ATOM 3136 C CA . HIS A 1 411 ? -3.339 22.257 21.527 1.00 96.75 411 HIS A CA 1
ATOM 3137 C C . HIS A 1 411 ? -2.999 20.819 21.128 1.00 96.75 411 HIS A C 1
ATOM 3139 O O . HIS A 1 411 ? -3.890 20.110 20.671 1.00 96.75 411 HIS A O 1
ATOM 3145 N N . PHE A 1 412 ? -1.738 20.414 21.278 1.00 97.88 412 PHE A N 1
ATOM 3146 C CA . PHE A 1 412 ? -1.218 19.131 20.824 1.00 97.88 412 PHE A CA 1
ATOM 3147 C C . PHE A 1 412 ? -0.557 18.377 21.965 1.00 97.88 412 PHE A C 1
ATOM 3149 O O . PHE A 1 412 ? -0.006 18.995 22.883 1.00 97.88 412 PHE A O 1
ATOM 3156 N N . ASP A 1 413 ? -0.603 17.053 21.862 1.00 97.06 413 ASP A N 1
ATOM 3157 C CA . ASP A 1 413 ? 0.012 16.118 22.797 1.00 97.06 413 ASP A CA 1
ATOM 3158 C C . ASP A 1 413 ? 1.359 15.629 22.256 1.00 97.06 413 ASP A C 1
ATOM 3160 O O . ASP A 1 413 ? 2.320 15.510 23.005 1.00 97.06 413 ASP A O 1
ATOM 3164 N N . ARG A 1 414 ? 1.475 15.406 20.942 1.00 97.75 414 ARG A N 1
ATOM 3165 C CA . ARG A 1 414 ? 2.696 14.864 20.324 1.00 97.75 414 ARG A CA 1
ATOM 3166 C C . ARG A 1 414 ? 3.101 15.690 19.113 1.00 97.75 414 ARG A C 1
ATOM 3168 O O . ARG A 1 414 ? 2.237 16.198 18.395 1.00 97.75 414 ARG A O 1
ATOM 3175 N N . ALA A 1 415 ? 4.403 15.816 18.872 1.00 98.44 415 ALA A N 1
ATOM 3176 C CA . ALA A 1 415 ? 4.915 16.527 17.704 1.00 98.44 415 ALA A CA 1
ATOM 3177 C C . ALA A 1 415 ? 6.023 15.749 16.990 1.00 98.44 415 ALA A C 1
ATOM 3179 O O . ALA A 1 415 ? 7.011 15.362 17.607 1.00 98.44 415 ALA A O 1
ATOM 3180 N N . MET A 1 416 ? 5.899 15.614 15.671 1.00 98.56 416 MET A N 1
ATOM 3181 C CA . MET A 1 416 ? 7.024 15.287 14.802 1.00 98.56 416 MET A CA 1
ATOM 3182 C C . MET A 1 416 ? 7.679 16.580 14.318 1.00 98.56 416 MET A C 1
ATOM 3184 O O . MET A 1 416 ? 7.000 17.496 13.847 1.00 98.56 416 MET A O 1
ATOM 3188 N N . ILE A 1 417 ? 9.000 16.657 14.424 1.00 98.25 417 ILE A N 1
ATOM 3189 C CA . ILE A 1 417 ? 9.806 17.792 13.983 1.00 98.25 417 ILE A CA 1
ATOM 3190 C C . ILE A 1 417 ? 10.707 17.314 12.850 1.00 98.25 417 ILE A C 1
ATOM 3192 O O . ILE A 1 417 ? 11.702 16.625 13.076 1.00 98.25 417 ILE A O 1
ATOM 3196 N N . ILE A 1 418 ? 10.358 17.710 11.627 1.00 96.81 418 ILE A N 1
ATOM 3197 C CA . ILE A 1 418 ? 11.189 17.494 10.444 1.00 96.81 418 ILE A CA 1
ATOM 3198 C C . ILE A 1 418 ? 12.174 18.658 10.342 1.00 96.81 418 ILE A C 1
ATOM 3200 O O . ILE A 1 418 ? 11.765 19.813 10.194 1.00 96.81 418 ILE A O 1
ATOM 3204 N N . VAL A 1 419 ? 13.471 18.367 10.448 1.00 91.62 419 VAL A N 1
ATOM 3205 C CA . VAL A 1 419 ? 14.524 19.389 10.393 1.00 91.62 419 VAL A CA 1
ATOM 3206 C C . VAL A 1 419 ? 14.558 20.021 8.993 1.00 91.62 419 VAL A C 1
ATOM 3208 O O . VAL A 1 419 ? 14.733 19.305 8.009 1.00 91.62 419 VAL A O 1
ATOM 3211 N N . PRO A 1 420 ? 14.394 21.352 8.851 1.00 84.50 420 PRO A N 1
ATOM 3212 C CA . PRO A 1 420 ? 14.387 21.984 7.535 1.00 84.50 420 PRO A CA 1
ATOM 3213 C C . PRO A 1 420 ? 15.764 21.945 6.863 1.00 84.50 420 PRO A C 1
ATOM 3215 O O . PRO A 1 420 ? 16.732 22.487 7.398 1.00 84.50 420 PRO A O 1
ATOM 3218 N N . ASN A 1 421 ? 15.821 21.419 5.637 1.00 73.38 421 ASN A N 1
ATOM 3219 C CA . ASN A 1 421 ? 17.064 21.249 4.870 1.00 73.38 421 ASN A CA 1
ATOM 3220 C C . ASN A 1 421 ? 17.858 22.539 4.622 1.00 73.38 421 ASN A C 1
ATOM 3222 O O . ASN A 1 421 ? 19.064 22.477 4.445 1.00 73.38 421 ASN A O 1
ATOM 3226 N N . ASN A 1 422 ? 17.214 23.710 4.603 1.00 73.88 422 ASN A N 1
ATOM 3227 C CA . ASN A 1 422 ? 17.877 24.991 4.335 1.00 73.88 422 ASN A CA 1
ATOM 3228 C C . ASN A 1 422 ? 18.241 25.784 5.603 1.00 73.88 422 ASN A C 1
ATOM 3230 O O . ASN A 1 422 ? 19.027 26.731 5.527 1.00 73.88 422 ASN A O 1
ATOM 3234 N N . ARG A 1 423 ? 17.634 25.442 6.745 1.00 80.88 423 ARG A N 1
ATOM 3235 C CA . ARG A 1 423 ? 17.699 26.179 8.015 1.00 80.88 423 ARG A CA 1
ATOM 3236 C C . ARG A 1 423 ? 17.518 25.217 9.202 1.00 80.88 423 ARG A C 1
ATOM 3238 O O . ARG A 1 423 ? 16.512 25.308 9.912 1.00 80.88 423 ARG A O 1
ATOM 3245 N N . PRO A 1 424 ? 18.467 24.290 9.428 1.00 79.44 424 PRO A N 1
ATOM 3246 C CA . PRO A 1 424 ? 18.371 23.276 10.481 1.00 79.44 424 PRO A CA 1
ATOM 3247 C C . PRO A 1 424 ? 18.283 23.904 11.877 1.00 79.44 424 PRO A C 1
ATOM 3249 O O . PRO A 1 424 ? 17.637 23.360 12.770 1.00 79.44 424 PRO A O 1
ATOM 3252 N N . ASP A 1 425 ? 18.834 25.111 12.046 1.00 84.69 425 ASP A N 1
ATOM 3253 C CA . ASP A 1 425 ? 18.741 25.909 13.269 1.00 84.69 425 ASP A CA 1
ATOM 3254 C C . ASP A 1 425 ? 17.291 26.178 13.715 1.00 84.69 425 ASP A C 1
ATOM 3256 O O . ASP A 1 425 ? 17.023 26.343 14.906 1.00 84.69 425 ASP A O 1
ATOM 3260 N N . LEU A 1 426 ? 16.328 26.167 12.787 1.00 90.81 426 LEU A N 1
ATOM 3261 C CA . LEU A 1 426 ? 14.914 26.351 13.107 1.00 90.81 426 LEU A CA 1
ATOM 3262 C C . LEU A 1 426 ? 14.300 25.157 13.852 1.00 90.81 426 LEU A C 1
ATOM 3264 O O . LEU A 1 426 ? 13.340 25.351 14.600 1.00 90.81 426 LEU A O 1
ATOM 3268 N N . ALA A 1 427 ? 14.857 23.949 13.730 1.00 93.81 427 ALA A N 1
ATOM 3269 C CA . ALA A 1 427 ? 14.374 22.793 14.485 1.00 93.81 427 ALA A CA 1
ATOM 3270 C C . ALA A 1 427 ? 14.561 22.986 16.001 1.00 93.81 427 ALA A C 1
ATOM 3272 O O . ALA A 1 427 ? 13.688 22.621 16.790 1.00 93.81 427 ALA A O 1
ATOM 3273 N N . ALA A 1 428 ? 15.639 23.662 16.417 1.00 93.75 428 ALA A N 1
ATOM 3274 C CA . ALA A 1 428 ? 15.848 24.026 17.817 1.00 93.75 428 ALA A CA 1
ATOM 3275 C C . ALA A 1 428 ? 14.747 24.971 18.333 1.00 93.75 428 ALA A C 1
ATOM 3277 O O . ALA A 1 428 ? 14.269 24.806 19.457 1.00 93.75 428 ALA A O 1
ATOM 3278 N N . ASN A 1 429 ? 14.279 25.916 17.506 1.00 94.88 429 ASN A N 1
ATOM 3279 C CA . ASN A 1 429 ? 13.146 26.775 17.866 1.00 94.88 429 ASN A CA 1
ATOM 3280 C C . ASN A 1 429 ? 11.857 25.968 18.050 1.00 94.88 429 ASN A C 1
ATOM 3282 O O . ASN A 1 429 ? 11.083 26.282 18.955 1.00 94.88 429 ASN A O 1
ATOM 3286 N N . ALA A 1 430 ? 11.624 24.949 17.216 1.00 96.81 430 ALA A N 1
ATOM 3287 C CA . ALA A 1 430 ? 10.462 24.072 17.328 1.00 96.81 430 ALA A CA 1
ATOM 3288 C C . ALA A 1 430 ? 10.490 23.250 18.624 1.00 96.81 430 ALA A C 1
ATOM 3290 O O . ALA A 1 430 ? 9.495 23.238 19.347 1.00 96.81 430 ALA A O 1
ATOM 3291 N N . LEU A 1 431 ? 11.640 22.663 18.973 1.00 97.88 431 LEU A N 1
ATOM 3292 C CA . LEU A 1 431 ? 11.836 21.932 20.232 1.00 97.88 431 LEU A CA 1
ATOM 3293 C C . LEU A 1 431 ? 11.592 22.825 21.454 1.00 97.88 431 LEU A C 1
ATOM 3295 O O . LEU A 1 431 ? 10.841 22.471 22.361 1.00 97.88 431 LEU A O 1
ATOM 3299 N N . GLU A 1 432 ? 12.166 24.030 21.466 1.00 97.12 432 GLU A N 1
ATOM 3300 C CA . GLU A 1 432 ? 11.941 24.975 22.561 1.00 97.12 432 GLU A CA 1
ATOM 3301 C C . GLU A 1 432 ? 10.494 25.487 22.614 1.00 97.12 432 GLU A C 1
ATOM 3303 O O . GLU A 1 432 ? 9.985 25.804 23.693 1.00 97.12 432 GLU A O 1
ATOM 3308 N N . ALA A 1 433 ? 9.831 25.622 21.461 1.00 97.81 433 ALA A N 1
ATOM 3309 C CA . ALA A 1 433 ? 8.427 26.003 21.395 1.00 97.81 433 ALA A CA 1
ATOM 3310 C C . ALA A 1 433 ? 7.515 24.901 21.945 1.00 97.81 433 ALA A C 1
ATOM 3312 O O . ALA A 1 433 ? 6.565 25.237 22.654 1.00 97.81 433 ALA A O 1
ATOM 3313 N N . ALA A 1 434 ? 7.819 23.636 21.637 1.00 97.62 434 ALA A N 1
ATOM 3314 C CA . ALA A 1 434 ? 7.116 22.457 22.130 1.00 97.62 434 ALA A CA 1
ATOM 3315 C C . ALA A 1 434 ? 7.224 22.350 23.656 1.00 97.62 434 ALA A C 1
ATOM 3317 O O . ALA A 1 434 ? 6.203 22.272 24.336 1.00 97.62 434 ALA A O 1
ATOM 3318 N N . ASP A 1 435 ? 8.427 22.492 24.219 1.00 97.31 435 ASP A N 1
ATOM 3319 C CA . ASP A 1 435 ? 8.600 22.515 25.678 1.00 97.31 435 ASP A CA 1
ATOM 3320 C C . ASP A 1 435 ? 7.911 23.710 26.335 1.00 97.31 435 ASP A C 1
ATOM 3322 O O . ASP A 1 435 ? 7.258 23.582 27.370 1.00 97.31 435 ASP A O 1
ATOM 3326 N N . SER A 1 436 ? 7.972 24.885 25.708 1.00 97.69 436 SER A N 1
ATOM 3327 C CA . SER A 1 436 ? 7.265 26.067 26.215 1.00 97.69 436 SER A CA 1
ATOM 3328 C C . SER A 1 436 ? 5.739 25.914 26.172 1.00 97.69 436 SER A C 1
ATOM 3330 O O . SER A 1 436 ? 5.039 26.620 26.903 1.00 97.69 436 SER A O 1
ATOM 3332 N N . ALA A 1 437 ? 5.205 25.035 25.316 1.00 96.94 437 ALA A N 1
ATOM 3333 C CA . ALA A 1 437 ? 3.774 24.772 25.228 1.00 96.94 437 ALA A CA 1
ATOM 3334 C C . ALA A 1 437 ? 3.261 23.941 26.411 1.00 96.94 437 ALA A C 1
ATOM 3336 O O . ALA A 1 437 ? 2.102 24.111 26.789 1.00 96.94 437 ALA A O 1
ATOM 3337 N N . LYS A 1 438 ? 4.119 23.107 27.018 1.00 94.25 438 LYS A N 1
ATOM 3338 C CA . LYS A 1 438 ? 3.837 22.224 28.169 1.00 94.25 438 LYS A CA 1
ATOM 3339 C C . LYS A 1 438 ? 2.752 21.160 27.953 1.00 94.25 438 LYS A C 1
ATOM 3341 O O . LYS A 1 438 ? 2.593 20.307 28.813 1.00 94.25 438 LYS A O 1
ATOM 3346 N N . SER A 1 439 ? 2.021 21.197 26.839 1.00 96.19 439 SER A N 1
ATOM 3347 C CA . SER A 1 439 ? 1.053 20.165 26.451 1.00 96.19 439 SER A CA 1
ATOM 3348 C C . SER A 1 439 ? 1.685 19.018 25.667 1.00 96.19 439 SER A C 1
ATOM 3350 O O . SER A 1 439 ? 1.139 17.922 25.696 1.00 96.19 439 SER A O 1
ATOM 3352 N N . ILE A 1 440 ? 2.814 19.270 24.991 1.00 97.69 440 ILE A N 1
ATOM 3353 C CA . ILE A 1 440 ? 3.551 18.246 24.253 1.00 97.69 440 ILE A CA 1
ATOM 3354 C C . ILE A 1 440 ? 4.206 17.306 25.262 1.00 97.69 440 ILE A C 1
ATOM 3356 O O . ILE A 1 440 ? 5.074 17.737 26.022 1.00 97.69 440 ILE A O 1
ATOM 3360 N N . ASN A 1 441 ? 3.789 16.046 25.264 1.00 95.50 441 ASN A N 1
ATOM 3361 C CA . ASN A 1 441 ? 4.339 14.996 26.104 1.00 95.50 441 ASN A CA 1
ATOM 3362 C C . ASN A 1 441 ? 5.315 14.086 25.360 1.00 95.50 441 ASN A C 1
ATOM 3364 O O . ASN A 1 441 ? 6.065 13.410 26.044 1.00 95.50 441 ASN A O 1
ATOM 3368 N N . PHE A 1 442 ? 5.373 14.116 24.022 1.00 98.44 442 PHE A N 1
ATOM 3369 C CA . PHE A 1 442 ? 6.329 13.340 23.226 1.00 98.44 442 PHE A CA 1
ATOM 3370 C C . PHE A 1 442 ? 6.781 14.080 21.958 1.00 98.44 442 PHE A C 1
ATOM 3372 O O . PHE A 1 442 ? 5.963 14.709 21.273 1.00 98.44 442 PHE A O 1
ATOM 3379 N N . VAL A 1 443 ? 8.071 13.978 21.616 1.00 98.56 443 VAL A N 1
ATOM 3380 C CA . VAL A 1 443 ? 8.629 14.513 20.363 1.00 98.56 443 VAL A CA 1
ATOM 3381 C C . VAL A 1 443 ? 9.371 13.458 19.547 1.00 98.56 443 VAL A C 1
ATOM 3383 O O . VAL A 1 443 ? 10.298 12.819 20.033 1.00 98.56 443 VAL A O 1
ATOM 3386 N N . LEU A 1 444 ? 9.015 13.344 18.268 1.00 98.75 444 LEU A N 1
ATOM 3387 C CA . LEU A 1 444 ? 9.776 12.595 17.269 1.00 98.75 444 LEU A CA 1
ATOM 3388 C C . LEU A 1 444 ? 10.610 13.574 16.441 1.00 98.75 444 LEU A C 1
ATOM 3390 O O . LEU A 1 444 ? 10.063 14.502 15.846 1.00 98.75 444 LEU A O 1
ATOM 3394 N N . VAL A 1 445 ? 11.923 13.382 16.380 1.00 98.50 445 VAL A N 1
ATOM 3395 C CA . VAL A 1 445 ? 12.823 14.237 15.593 1.00 98.50 445 VAL A CA 1
ATOM 3396 C C . VAL A 1 445 ? 13.381 13.451 14.417 1.00 98.50 445 VAL A C 1
ATOM 3398 O O . VAL A 1 445 ? 14.076 12.456 14.617 1.00 98.50 445 VAL A O 1
ATOM 3401 N N . LEU A 1 446 ? 13.122 13.932 13.199 1.00 97.94 446 LEU A N 1
ATOM 3402 C CA . LEU A 1 446 ? 13.749 13.389 11.996 1.00 97.94 446 LEU A CA 1
ATOM 3403 C C . LEU A 1 446 ? 15.181 13.928 11.889 1.00 97.94 446 LEU A C 1
ATOM 3405 O O . LEU A 1 446 ? 15.387 15.127 11.699 1.00 97.94 446 LEU A O 1
ATOM 3409 N N . SER A 1 447 ? 16.156 13.040 12.034 1.00 96.88 447 SER A N 1
ATOM 3410 C CA . SER A 1 447 ? 17.590 13.320 11.991 1.00 96.88 447 SER A CA 1
ATOM 3411 C C . SER A 1 447 ? 18.247 12.615 10.798 1.00 96.88 447 SER A C 1
ATOM 3413 O O . SER A 1 447 ? 17.582 11.940 10.011 1.00 96.88 447 SER A O 1
ATOM 3415 N N . VAL A 1 448 ? 19.562 12.753 10.661 1.00 95.44 448 VAL A N 1
ATOM 3416 C CA . VAL A 1 448 ? 20.359 12.112 9.604 1.00 95.44 448 VAL A CA 1
ATOM 3417 C C . VAL A 1 448 ? 21.241 11.010 10.170 1.00 95.44 448 VAL A C 1
ATOM 3419 O O . VAL A 1 448 ? 21.698 11.086 11.313 1.00 95.44 448 VAL A O 1
ATOM 3422 N N . LEU A 1 449 ? 21.529 10.000 9.351 1.00 95.25 449 LEU A N 1
ATOM 3423 C CA . LEU A 1 449 ? 22.361 8.859 9.736 1.00 95.25 449 LEU A CA 1
ATOM 3424 C C . LEU A 1 449 ? 23.765 9.282 10.196 1.00 95.25 449 LEU A C 1
ATOM 3426 O O . LEU A 1 449 ? 24.290 8.742 11.166 1.00 95.25 449 LEU A O 1
ATOM 3430 N N . THR A 1 450 ? 24.320 10.336 9.592 1.00 95.81 450 THR A N 1
ATOM 3431 C CA . THR A 1 450 ? 25.649 10.887 9.906 1.00 95.81 450 THR A CA 1
ATOM 3432 C C . THR A 1 450 ? 25.695 11.804 11.134 1.00 95.81 450 THR A C 1
ATOM 3434 O O . THR A 1 450 ? 26.760 12.324 11.458 1.00 95.81 450 THR A O 1
ATOM 3437 N N . ALA A 1 451 ? 24.594 11.979 11.880 1.00 96.31 451 ALA A N 1
ATOM 3438 C CA . ALA A 1 451 ? 24.556 12.776 13.116 1.00 96.31 451 ALA A CA 1
ATOM 3439 C C . ALA A 1 451 ? 25.654 12.437 14.161 1.00 96.31 451 ALA A C 1
ATOM 3441 O O . ALA A 1 451 ? 26.079 13.334 14.893 1.00 96.31 451 ALA A O 1
ATOM 3442 N N . PRO A 1 452 ? 26.163 11.193 14.275 1.00 96.62 452 PRO A N 1
ATOM 3443 C CA . PRO A 1 452 ? 27.310 10.888 15.139 1.00 96.62 452 PRO A CA 1
ATOM 3444 C C . PRO A 1 452 ? 28.654 11.483 14.683 1.00 96.62 452 PRO A C 1
ATOM 3446 O O . PRO A 1 452 ? 29.547 11.653 15.513 1.00 96.62 452 PRO A O 1
ATOM 3449 N N . LEU A 1 453 ? 28.818 11.805 13.397 1.00 96.50 453 LEU A N 1
ATOM 3450 C CA . LEU A 1 453 ? 30.072 12.281 12.801 1.00 96.50 453 LEU A CA 1
ATOM 3451 C C . LEU A 1 453 ? 30.217 13.799 12.975 1.00 96.50 453 LEU A C 1
ATOM 3453 O O . LEU A 1 453 ? 30.054 14.574 12.037 1.00 96.50 453 LEU A O 1
ATOM 3457 N N . THR A 1 454 ? 30.453 14.258 14.205 1.00 94.75 454 THR A N 1
ATOM 3458 C CA . THR A 1 454 ? 30.374 15.693 14.571 1.00 94.75 454 THR A CA 1
ATOM 3459 C C . THR A 1 454 ? 31.399 16.618 13.898 1.00 94.75 454 THR A C 1
ATOM 3461 O O . THR A 1 454 ? 31.304 17.839 14.027 1.00 94.75 454 THR A O 1
ATOM 3464 N N . ASP A 1 455 ? 32.390 16.056 13.217 1.00 94.25 455 ASP A N 1
ATOM 3465 C CA . ASP A 1 455 ? 33.369 16.752 12.382 1.00 94.25 455 ASP A CA 1
ATOM 3466 C C . ASP A 1 455 ? 32.865 17.038 10.956 1.00 94.25 455 ASP A C 1
ATOM 3468 O O . ASP A 1 455 ? 33.427 17.907 10.291 1.00 94.25 455 ASP A O 1
ATOM 3472 N N . THR A 1 456 ? 31.774 16.391 10.536 1.00 94.81 456 THR A N 1
ATOM 3473 C CA . THR A 1 456 ? 31.076 16.627 9.260 1.00 94.81 456 THR A CA 1
ATOM 3474 C C . THR A 1 456 ? 30.052 17.763 9.368 1.00 94.81 456 THR A C 1
ATOM 3476 O O . THR A 1 456 ? 29.562 18.101 10.455 1.00 94.81 456 THR A O 1
ATOM 3479 N N . ILE A 1 457 ? 29.685 18.354 8.231 1.00 93.94 457 ILE A N 1
ATOM 3480 C CA . ILE A 1 457 ? 28.740 19.472 8.125 1.00 93.94 457 ILE A CA 1
ATOM 3481 C C . ILE A 1 457 ? 27.372 19.075 8.683 1.00 93.94 457 ILE A C 1
ATOM 3483 O O . ILE A 1 457 ? 26.837 19.769 9.554 1.00 93.94 457 ILE A O 1
ATOM 3487 N N . PHE A 1 458 ? 26.789 17.974 8.202 1.00 94.19 458 PHE A N 1
ATOM 3488 C CA . PHE A 1 458 ? 25.493 17.504 8.695 1.00 94.19 458 PHE A CA 1
ATOM 3489 C C . PHE A 1 458 ? 25.602 16.922 10.099 1.00 94.19 458 PHE A C 1
ATOM 3491 O O . PHE A 1 458 ? 24.782 17.268 10.953 1.00 94.19 458 PHE A O 1
ATOM 3498 N N . GLY A 1 459 ? 26.644 16.136 10.377 1.00 94.81 459 GLY A N 1
ATOM 3499 C CA . GLY A 1 459 ? 26.828 15.526 11.685 1.00 94.81 459 GLY A CA 1
ATOM 3500 C C . GLY A 1 459 ? 26.840 16.556 12.807 1.00 94.81 459 GLY A C 1
ATOM 3501 O O . GLY A 1 459 ? 26.088 16.425 13.769 1.00 94.81 459 GLY A O 1
ATOM 3502 N N . LYS A 1 460 ? 27.579 17.659 12.643 1.00 93.25 460 LYS A N 1
ATOM 3503 C CA . LYS A 1 460 ? 27.594 18.756 13.617 1.00 93.25 460 LYS A CA 1
ATOM 3504 C C . LYS A 1 460 ? 26.200 19.332 13.901 1.00 93.25 460 LYS A C 1
ATOM 3506 O O . LYS A 1 460 ? 25.794 19.407 15.059 1.00 93.25 460 LYS A O 1
ATOM 3511 N N . HIS A 1 461 ? 25.469 19.755 12.868 1.00 91.88 461 HIS A N 1
ATOM 3512 C CA . HIS A 1 461 ? 24.189 20.451 13.051 1.00 91.88 461 HIS A CA 1
ATOM 3513 C C . HIS A 1 461 ? 23.102 19.530 13.613 1.00 91.88 461 HIS A C 1
ATOM 3515 O O . HIS A 1 461 ? 22.357 19.923 14.511 1.00 91.88 461 HIS A O 1
ATOM 3521 N N . PHE A 1 462 ? 23.013 18.299 13.111 1.00 95.25 462 PHE A N 1
ATOM 3522 C CA . PHE A 1 462 ? 22.005 17.349 13.570 1.00 95.25 462 PHE A CA 1
ATOM 3523 C C . PHE A 1 462 ? 22.314 16.823 14.974 1.00 95.25 462 PHE A C 1
ATOM 3525 O O . PHE A 1 462 ? 21.393 16.691 15.777 1.00 95.25 462 PHE A O 1
ATOM 3532 N N . ASN A 1 463 ? 23.588 16.643 15.337 1.00 96.06 463 ASN A N 1
ATOM 3533 C CA . ASN A 1 463 ? 23.967 16.299 16.709 1.00 96.06 463 ASN A CA 1
ATOM 3534 C C . ASN A 1 463 ? 23.545 17.370 17.726 1.00 96.06 463 ASN A C 1
ATOM 3536 O O . ASN A 1 463 ? 23.055 17.044 18.810 1.00 96.06 463 ASN A O 1
ATOM 3540 N N . GLU A 1 464 ? 23.697 18.653 17.377 1.00 95.31 464 GLU A N 1
ATOM 3541 C CA . GLU A 1 464 ? 23.244 19.768 18.215 1.00 95.31 464 GLU A CA 1
ATOM 3542 C C . GLU A 1 464 ? 21.715 19.734 18.417 1.00 95.31 464 GLU A C 1
ATOM 3544 O O . GLU A 1 464 ? 21.235 19.947 19.535 1.00 95.31 464 GLU A O 1
ATOM 3549 N N . ILE A 1 465 ? 20.948 19.398 17.372 1.00 96.62 465 ILE A N 1
ATOM 3550 C CA . ILE A 1 465 ? 19.482 19.252 17.431 1.00 96.62 465 ILE A CA 1
ATOM 3551 C C . ILE A 1 465 ? 19.077 18.038 18.277 1.00 96.62 465 ILE A C 1
ATOM 3553 O O . ILE A 1 465 ? 18.218 18.167 19.150 1.00 96.62 465 ILE A O 1
ATOM 3557 N N . GLU A 1 466 ? 19.709 16.879 18.077 1.00 97.69 466 GLU A N 1
ATOM 3558 C CA . GLU A 1 466 ? 19.461 15.677 18.883 1.00 97.69 466 GLU A CA 1
ATOM 3559 C C . GLU A 1 466 ? 19.765 15.930 20.362 1.00 97.69 466 GLU A C 1
ATOM 3561 O O . GLU A 1 466 ? 18.963 15.609 21.238 1.00 97.69 466 GLU A O 1
ATOM 3566 N N . THR A 1 467 ? 20.900 16.571 20.650 1.00 97.38 467 THR A N 1
ATOM 3567 C CA . THR A 1 467 ? 21.288 16.958 22.011 1.00 97.38 467 THR A CA 1
ATOM 3568 C C . THR A 1 467 ? 20.246 17.884 22.628 1.00 97.38 467 THR A C 1
ATOM 3570 O O . THR A 1 467 ? 19.873 17.715 23.790 1.00 97.38 467 THR A O 1
ATOM 3573 N N . LYS A 1 468 ? 19.730 18.843 21.854 1.00 96.94 468 LYS A N 1
ATOM 3574 C CA . LYS A 1 468 ? 18.670 19.742 22.308 1.00 96.94 468 LYS A CA 1
ATOM 3575 C C . LYS A 1 468 ? 17.376 18.988 22.612 1.00 96.94 468 LYS A C 1
ATOM 3577 O O . LYS A 1 468 ? 16.771 19.260 23.645 1.00 96.94 468 LYS A O 1
ATOM 3582 N N . ALA A 1 469 ? 16.967 18.047 21.764 1.00 97.56 469 ALA A N 1
ATOM 3583 C CA . ALA A 1 469 ? 15.775 17.235 21.993 1.00 97.56 469 ALA A CA 1
ATOM 3584 C C . ALA A 1 469 ? 15.891 16.441 23.302 1.00 97.56 469 ALA A C 1
ATOM 3586 O O . ALA A 1 469 ? 15.018 16.550 24.158 1.00 97.56 469 ALA A O 1
ATOM 3587 N N . LYS A 1 470 ? 17.033 15.775 23.513 1.00 97.81 470 LYS A N 1
ATOM 3588 C CA . LYS A 1 470 ? 17.359 15.030 24.741 1.00 97.81 470 LYS A CA 1
ATOM 3589 C C . LYS A 1 470 ? 17.365 15.908 25.992 1.00 97.81 470 LYS A C 1
ATOM 3591 O O . LYS A 1 470 ? 16.921 15.492 27.052 1.00 97.81 470 LYS A O 1
ATOM 3596 N N . GLN A 1 471 ? 17.866 17.138 25.890 1.00 96.88 471 GLN A N 1
ATOM 3597 C CA . GLN A 1 471 ? 17.885 18.077 27.018 1.00 96.88 471 GLN A CA 1
ATOM 3598 C C . GLN A 1 471 ? 16.493 18.584 27.395 1.00 96.88 471 GLN A C 1
ATOM 3600 O O . GLN A 1 471 ? 16.230 18.851 28.565 1.00 96.88 471 GLN A O 1
ATOM 3605 N N . VAL A 1 472 ? 15.639 18.791 26.396 1.00 96.38 472 VAL A N 1
ATOM 3606 C CA . VAL A 1 472 ? 14.346 19.455 26.560 1.00 96.38 472 VAL A CA 1
ATOM 3607 C C . VAL A 1 472 ? 13.225 18.448 26.861 1.00 96.38 472 VAL A C 1
ATOM 3609 O O . VAL A 1 472 ? 12.301 18.782 27.596 1.00 96.38 472 VAL A O 1
ATOM 3612 N N . PHE A 1 473 ? 13.344 17.212 26.370 1.00 96.81 473 PHE A N 1
ATOM 3613 C CA . PHE A 1 473 ? 12.390 16.115 26.567 1.00 96.81 473 PHE A CA 1
ATOM 3614 C C . PHE A 1 473 ? 13.090 14.847 27.083 1.00 96.81 473 PHE A C 1
ATOM 3616 O O . PHE A 1 473 ? 13.039 13.826 26.413 1.00 96.81 473 PHE A O 1
ATOM 3623 N N . PRO A 1 474 ? 13.759 14.863 28.250 1.00 92.19 474 PRO A N 1
ATOM 3624 C CA . PRO A 1 474 ? 14.711 13.820 28.657 1.00 92.19 474 PRO A CA 1
ATOM 3625 C C . PRO A 1 474 ? 14.157 12.395 28.779 1.00 92.19 474 PRO A C 1
ATOM 3627 O O . PRO A 1 474 ? 14.956 11.472 28.731 1.00 92.19 474 PRO A O 1
ATOM 3630 N N . ALA A 1 475 ? 12.838 12.219 28.901 1.00 92.88 475 ALA A N 1
ATOM 3631 C CA . ALA A 1 475 ? 12.175 10.913 28.995 1.00 92.88 475 ALA A CA 1
ATOM 3632 C C . ALA A 1 475 ? 11.081 10.713 27.929 1.00 92.88 475 ALA A C 1
ATOM 3634 O O . ALA A 1 475 ? 10.258 9.813 28.032 1.00 92.88 475 ALA A O 1
ATOM 3635 N N . SER A 1 476 ? 10.998 11.600 26.932 1.00 96.25 476 SER A N 1
ATOM 3636 C CA . SER A 1 476 ? 9.886 11.578 25.977 1.00 96.25 476 SER A CA 1
ATOM 3637 C C . SER A 1 476 ? 10.251 12.110 24.597 1.00 96.25 476 SER A C 1
ATOM 3639 O O . SER A 1 476 ? 9.504 12.831 23.931 1.00 96.25 476 SER A O 1
ATOM 3641 N N . TYR A 1 477 ? 11.443 11.736 24.157 1.00 98.38 477 TYR A N 1
ATOM 3642 C CA . TYR A 1 477 ? 11.906 11.962 22.801 1.00 98.38 477 TYR A CA 1
ATOM 3643 C C . TYR A 1 477 ? 12.097 10.628 22.085 1.00 98.38 477 TYR A C 1
ATOM 3645 O O . TYR A 1 477 ? 12.401 9.621 22.718 1.00 98.38 477 TYR A O 1
ATOM 3653 N N . CYS A 1 478 ? 12.016 10.656 20.764 1.00 98.69 478 CYS A N 1
ATOM 3654 C CA . CYS A 1 478 ? 12.581 9.637 19.896 1.00 98.69 478 CYS A CA 1
ATOM 3655 C C . CYS A 1 478 ? 13.340 10.333 18.762 1.00 98.69 478 CYS A C 1
ATOM 3657 O O . CYS A 1 478 ? 12.883 11.347 18.221 1.00 98.69 478 CYS A O 1
ATOM 3659 N N . ILE A 1 479 ? 14.526 9.826 18.431 1.00 98.75 479 ILE A N 1
ATOM 3660 C CA . ILE A 1 479 ? 15.317 10.305 17.294 1.00 98.75 479 ILE A CA 1
ATOM 3661 C C . ILE A 1 479 ? 15.239 9.269 16.177 1.00 98.75 479 ILE A C 1
ATOM 3663 O O . ILE A 1 479 ? 15.581 8.110 16.393 1.00 98.75 479 ILE A O 1
ATOM 3667 N N . LEU A 1 480 ? 14.859 9.705 14.979 1.00 98.25 480 LEU A N 1
ATOM 3668 C CA . LEU A 1 480 ? 14.768 8.860 13.794 1.00 98.25 480 LEU A CA 1
ATOM 3669 C C . LEU A 1 480 ? 15.808 9.297 12.768 1.00 98.25 480 LEU A C 1
ATOM 3671 O O . LEU A 1 480 ? 15.624 10.306 12.088 1.00 98.25 480 LEU A O 1
ATOM 3675 N N . ARG A 1 481 ? 16.930 8.584 12.685 1.00 97.75 481 ARG A N 1
ATOM 3676 C CA . ARG A 1 481 ? 18.022 8.903 11.763 1.00 97.75 481 ARG A CA 1
ATOM 3677 C C . ARG A 1 481 ? 17.791 8.244 10.414 1.00 97.75 481 ARG A C 1
ATOM 3679 O O . ARG A 1 481 ? 17.727 7.021 10.333 1.00 97.75 481 ARG A O 1
ATOM 3686 N N . CYS A 1 482 ? 17.717 9.058 9.368 1.00 96.31 482 CYS A N 1
ATOM 3687 C CA . CYS A 1 482 ? 17.551 8.584 7.999 1.00 96.31 482 CYS A CA 1
ATOM 3688 C C . CYS A 1 482 ? 18.836 8.769 7.169 1.00 96.31 482 CYS A C 1
ATOM 3690 O O . CYS A 1 482 ? 19.518 9.791 7.323 1.00 96.31 482 CYS A O 1
ATOM 3692 N N . PRO A 1 483 ? 19.180 7.814 6.291 1.00 95.00 483 PRO A N 1
ATOM 3693 C CA . PRO A 1 483 ? 20.206 7.963 5.267 1.00 95.00 483 PRO A CA 1
ATOM 3694 C C . PRO A 1 483 ? 19.692 8.770 4.064 1.00 95.00 483 PRO A C 1
ATOM 3696 O O . PRO A 1 483 ? 18.676 9.463 4.129 1.00 95.00 483 PRO A O 1
ATOM 3699 N N . VAL A 1 484 ? 20.418 8.677 2.949 1.00 93.69 484 VAL A N 1
ATOM 3700 C CA . VAL A 1 484 ? 19.940 9.101 1.630 1.00 93.69 484 VAL A CA 1
ATOM 3701 C C . VAL A 1 484 ? 18.677 8.312 1.269 1.00 93.69 484 VAL A C 1
ATOM 3703 O O . VAL A 1 484 ? 18.604 7.105 1.492 1.00 93.69 484 VAL A O 1
ATOM 3706 N N . PHE A 1 485 ? 17.684 8.989 0.695 1.00 96.06 485 PHE A N 1
ATOM 3707 C CA . PHE A 1 485 ? 16.441 8.340 0.286 1.00 96.06 485 PHE A CA 1
ATOM 3708 C C . PHE A 1 485 ? 16.566 7.692 -1.089 1.00 96.06 485 PHE A C 1
ATOM 3710 O O . PHE A 1 485 ? 17.120 8.319 -1.998 1.00 96.06 485 PHE A O 1
ATOM 3717 N N . ILE A 1 486 ? 15.967 6.509 -1.267 1.00 95.56 486 ILE A N 1
ATOM 3718 C CA . ILE A 1 486 ? 15.810 5.886 -2.595 1.00 95.56 486 ILE A CA 1
ATOM 3719 C C . ILE A 1 486 ? 15.047 6.840 -3.527 1.00 95.56 486 ILE A C 1
ATOM 3721 O O . ILE A 1 486 ? 15.451 7.055 -4.667 1.00 95.56 486 ILE A O 1
ATOM 3725 N N . ASP A 1 487 ? 14.045 7.541 -2.984 1.00 94.38 487 ASP A N 1
ATOM 3726 C CA . ASP A 1 487 ? 13.239 8.567 -3.655 1.00 94.38 487 ASP A CA 1
ATOM 3727 C C . ASP A 1 487 ? 14.036 9.713 -4.293 1.00 94.38 487 ASP A C 1
ATOM 3729 O O . ASP A 1 487 ? 13.506 10.435 -5.139 1.00 94.38 487 ASP A O 1
ATOM 3733 N N . SER A 1 488 ? 15.320 9.868 -3.959 1.00 91.31 488 SER A N 1
ATOM 3734 C CA . SER A 1 488 ? 16.208 10.813 -4.646 1.00 91.31 488 SER A CA 1
ATOM 3735 C C . SER A 1 488 ? 16.368 10.473 -6.136 1.00 91.31 488 SER A C 1
ATOM 3737 O O . SER A 1 488 ? 16.609 11.381 -6.932 1.00 91.31 488 SER A O 1
ATOM 3739 N N . LEU A 1 489 ? 16.149 9.212 -6.541 1.00 92.25 489 LEU A N 1
ATOM 3740 C CA . LEU A 1 489 ? 16.114 8.787 -7.947 1.00 92.25 489 LEU A CA 1
ATOM 3741 C C . LEU A 1 489 ? 15.061 9.533 -8.775 1.00 92.25 489 LEU A C 1
ATOM 3743 O O . LEU A 1 489 ? 15.257 9.742 -9.969 1.00 92.25 489 LEU A O 1
ATOM 3747 N N . LEU A 1 490 ? 13.976 10.004 -8.150 1.00 90.75 490 LEU A N 1
ATOM 3748 C CA . LEU A 1 490 ? 12.936 10.780 -8.832 1.00 90.75 490 LEU A CA 1
ATOM 3749 C C . LEU A 1 490 ? 13.458 12.110 -9.392 1.00 90.75 490 LEU A C 1
ATOM 3751 O O . LEU A 1 490 ? 12.856 12.667 -10.304 1.00 90.75 490 LEU A O 1
ATOM 3755 N N . THR A 1 491 ? 14.589 12.616 -8.892 1.00 90.25 491 THR A N 1
ATOM 3756 C CA . THR A 1 491 ? 15.233 13.809 -9.467 1.00 90.25 491 THR A CA 1
ATOM 3757 C C . THR A 1 491 ? 15.792 13.561 -10.869 1.00 90.25 491 THR A C 1
ATOM 3759 O O . THR A 1 491 ? 15.933 14.505 -11.641 1.00 90.25 491 THR A O 1
ATOM 3762 N N . TYR A 1 492 ? 16.037 12.297 -11.221 1.00 93.06 492 TYR A N 1
ATOM 3763 C CA . TYR A 1 492 ? 16.501 11.864 -12.537 1.00 93.06 492 TYR A CA 1
ATOM 3764 C C . TYR A 1 492 ? 15.365 11.342 -13.423 1.00 93.06 492 TYR A C 1
ATOM 3766 O O . TYR A 1 492 ? 15.630 10.780 -14.482 1.00 93.06 492 TYR A O 1
ATOM 3774 N N . ALA A 1 493 ? 14.100 11.503 -13.013 1.00 91.75 493 ALA A N 1
ATOM 3775 C CA . ALA A 1 493 ? 12.958 10.936 -13.727 1.00 91.75 493 ALA A CA 1
ATOM 3776 C C . ALA A 1 493 ? 12.925 11.344 -15.208 1.00 91.75 493 ALA A C 1
ATOM 3778 O O . ALA A 1 493 ? 12.804 10.485 -16.079 1.00 91.75 493 ALA A O 1
ATOM 3779 N N . GLU A 1 494 ? 13.121 12.635 -15.499 1.00 92.31 494 GLU A N 1
ATOM 3780 C CA . GLU A 1 494 ? 13.150 13.146 -16.875 1.00 92.31 494 GLU A CA 1
ATOM 3781 C C . GLU A 1 494 ? 14.317 12.561 -17.687 1.00 92.31 494 GLU A C 1
ATOM 3783 O O . GLU A 1 494 ? 14.096 12.076 -18.794 1.00 92.31 494 GLU A O 1
ATOM 3788 N N . SER A 1 495 ? 15.540 12.515 -17.143 1.00 93.62 495 SER A N 1
ATOM 3789 C CA . SER A 1 495 ? 16.697 11.977 -17.879 1.00 93.62 495 SER A CA 1
ATOM 3790 C C . SER A 1 495 ? 16.609 10.462 -18.086 1.00 93.62 495 SER A C 1
ATOM 3792 O O . SER A 1 495 ? 17.004 9.940 -19.125 1.00 93.62 495 SER A O 1
ATOM 3794 N N . ILE A 1 496 ? 16.045 9.726 -17.128 1.00 95.12 496 ILE A N 1
ATOM 3795 C CA . ILE A 1 496 ? 15.797 8.285 -17.261 1.00 95.12 496 ILE A CA 1
ATOM 3796 C C . ILE A 1 496 ? 14.740 8.033 -18.345 1.00 95.12 496 ILE A C 1
ATOM 3798 O O . ILE A 1 496 ? 14.923 7.168 -19.215 1.00 95.12 496 ILE A O 1
ATOM 3802 N N . LYS A 1 497 ? 13.670 8.832 -18.350 1.00 91.88 497 LYS A N 1
ATOM 3803 C CA . LYS A 1 497 ? 12.610 8.765 -19.356 1.00 91.88 497 LYS A CA 1
ATOM 3804 C C . LYS A 1 497 ? 13.131 9.080 -20.758 1.00 91.88 497 LYS A C 1
ATOM 3806 O O . LYS A 1 497 ? 12.939 8.279 -21.674 1.00 91.88 497 LYS A O 1
ATOM 3811 N N . GLU A 1 498 ? 13.836 10.195 -20.927 1.00 93.69 498 GLU A N 1
ATOM 3812 C CA . GLU A 1 498 ? 14.303 10.671 -22.234 1.00 93.69 498 GLU A CA 1
ATOM 3813 C C . GLU A 1 498 ? 15.540 9.909 -22.730 1.00 93.69 498 GLU A C 1
ATOM 3815 O O . GLU A 1 498 ? 15.530 9.360 -23.834 1.00 93.69 498 GLU A O 1
ATOM 3820 N N . ASP A 1 499 ? 16.573 9.800 -21.896 1.00 94.56 499 ASP A N 1
ATOM 3821 C CA . ASP A 1 499 ? 17.899 9.323 -22.301 1.00 94.56 499 ASP A CA 1
ATOM 3822 C C . ASP A 1 499 ? 18.196 7.885 -21.853 1.00 94.56 499 ASP A C 1
ATOM 3824 O O . ASP A 1 499 ? 19.173 7.288 -22.304 1.00 94.56 499 ASP A O 1
ATOM 3828 N N . GLY A 1 500 ? 17.383 7.308 -20.960 1.00 95.94 500 GLY A N 1
ATOM 3829 C CA . GLY A 1 500 ? 17.679 5.998 -20.368 1.00 95.94 500 GLY A CA 1
ATOM 3830 C C . GLY A 1 500 ? 18.914 6.032 -19.469 1.00 95.94 500 GLY A C 1
ATOM 3831 O O . GLY A 1 500 ? 19.631 5.039 -19.355 1.00 95.94 500 GLY A O 1
ATOM 3832 N N . SER A 1 501 ? 19.223 7.183 -18.865 1.00 96.56 501 SER A N 1
ATOM 3833 C CA . SER A 1 501 ? 20.404 7.305 -18.015 1.00 96.56 501 SER A CA 1
ATOM 3834 C C . SER A 1 501 ? 20.264 8.345 -16.910 1.00 96.56 501 SER A C 1
ATOM 3836 O O . SER A 1 501 ? 19.426 9.248 -16.968 1.00 96.56 501 SER A O 1
ATOM 3838 N N . PHE A 1 502 ? 21.109 8.212 -15.892 1.00 96.62 502 PHE A N 1
ATOM 3839 C CA . PHE A 1 502 ? 21.295 9.222 -14.856 1.00 96.62 502 PHE A CA 1
ATOM 3840 C C . PHE A 1 502 ? 22.777 9.379 -14.507 1.00 96.62 502 PHE A C 1
ATOM 3842 O O . PHE A 1 502 ? 23.612 8.529 -14.828 1.00 96.62 502 PHE A O 1
ATOM 3849 N N . SER A 1 503 ? 23.115 10.518 -13.904 1.00 94.75 503 SER A N 1
ATOM 3850 C CA . SER A 1 503 ? 24.493 10.879 -13.570 1.00 94.75 503 SER A CA 1
ATOM 3851 C C . SER A 1 503 ? 24.651 11.155 -12.082 1.00 94.75 503 SER A C 1
ATOM 3853 O O . SER A 1 503 ? 23.878 11.927 -11.514 1.00 94.75 503 SER A O 1
ATOM 3855 N N . ASP A 1 504 ? 25.678 10.568 -11.476 1.00 95.94 504 ASP A N 1
ATOM 3856 C CA . ASP A 1 504 ? 25.962 10.677 -10.043 1.00 95.94 504 ASP A CA 1
ATOM 3857 C C . ASP A 1 504 ? 27.480 10.794 -9.813 1.00 95.94 504 ASP A C 1
ATOM 3859 O O . ASP A 1 504 ? 28.249 10.215 -10.580 1.00 95.94 504 ASP A O 1
ATOM 3863 N N . PRO A 1 505 ? 27.960 11.578 -8.834 1.00 97.06 505 PRO A N 1
ATOM 3864 C CA . PRO A 1 505 ? 29.394 11.692 -8.579 1.00 97.06 505 PRO A CA 1
ATOM 3865 C C . PRO A 1 505 ? 30.019 10.507 -7.832 1.00 97.06 505 PRO A C 1
ATOM 3867 O O . PRO A 1 505 ? 31.246 10.417 -7.800 1.00 97.06 505 PRO A O 1
ATOM 3870 N N . ARG A 1 506 ? 29.210 9.639 -7.216 1.00 97.19 506 ARG A N 1
ATOM 3871 C CA . ARG A 1 506 ? 29.685 8.493 -6.429 1.00 97.19 506 ARG A CA 1
ATOM 3872 C C . ARG A 1 506 ? 30.251 7.378 -7.306 1.00 97.19 506 ARG A C 1
ATOM 3874 O O . ARG A 1 506 ? 29.952 7.285 -8.501 1.00 97.19 506 ARG A O 1
ATOM 3881 N N . ASP A 1 507 ? 31.044 6.509 -6.689 1.00 97.12 507 ASP A N 1
ATOM 3882 C CA . ASP A 1 507 ? 31.467 5.243 -7.284 1.00 97.12 507 ASP A CA 1
ATOM 3883 C C . ASP A 1 507 ? 30.225 4.360 -7.530 1.00 97.12 507 ASP A C 1
ATOM 3885 O O . ASP A 1 507 ? 29.521 4.010 -6.576 1.00 97.12 507 ASP A O 1
ATOM 3889 N N . PRO A 1 508 ? 29.909 4.008 -8.791 1.00 97.31 508 PRO A N 1
ATOM 3890 C CA . PRO A 1 508 ? 28.670 3.314 -9.109 1.00 97.31 508 PRO A CA 1
ATOM 3891 C C . PRO A 1 508 ? 28.633 1.862 -8.625 1.00 97.31 508 PRO A C 1
ATOM 3893 O O . PRO A 1 508 ? 27.539 1.304 -8.545 1.00 97.31 508 PRO A O 1
ATOM 3896 N N . ASP A 1 509 ? 29.786 1.275 -8.285 1.00 96.75 509 ASP A N 1
ATOM 3897 C CA . ASP A 1 509 ? 29.907 -0.081 -7.744 1.00 96.75 509 ASP A CA 1
ATOM 3898 C C . ASP A 1 509 ? 29.903 -0.106 -6.204 1.00 96.75 509 ASP A C 1
ATOM 3900 O O . ASP A 1 509 ? 29.805 -1.181 -5.610 1.00 96.75 509 ASP A O 1
ATOM 3904 N N . MET A 1 510 ? 30.020 1.049 -5.535 1.00 96.50 510 MET A N 1
ATOM 3905 C CA . MET A 1 510 ? 30.095 1.108 -4.074 1.00 96.50 510 MET A CA 1
ATOM 3906 C C . MET A 1 510 ? 28.700 0.954 -3.445 1.00 96.50 510 MET A C 1
ATOM 3908 O O . MET A 1 510 ? 27.840 1.817 -3.651 1.00 96.50 510 MET A O 1
ATOM 3912 N N . PRO A 1 511 ? 28.446 -0.101 -2.643 1.00 94.56 511 PRO A N 1
ATOM 3913 C CA . PRO A 1 511 ? 27.170 -0.253 -1.961 1.00 94.56 511 PRO A CA 1
ATOM 3914 C C . PRO A 1 511 ? 27.019 0.792 -0.864 1.00 94.56 511 PRO A C 1
ATOM 3916 O O . PRO A 1 511 ? 27.956 1.038 -0.104 1.00 94.56 511 PRO A O 1
ATOM 3919 N N . PHE A 1 512 ? 25.829 1.359 -0.737 1.00 95.00 512 PHE A N 1
ATOM 3920 C CA . PHE A 1 512 ? 25.461 2.264 0.347 1.00 95.00 512 PHE A CA 1
ATOM 3921 C C . PHE A 1 512 ? 24.109 1.868 0.911 1.00 95.00 512 PHE A C 1
ATOM 3923 O O . PHE A 1 512 ? 23.409 1.040 0.331 1.00 95.00 512 PHE A O 1
ATOM 3930 N N . THR A 1 513 ? 23.752 2.473 2.037 1.00 93.25 513 THR A N 1
ATOM 3931 C CA . THR A 1 513 ? 22.585 2.063 2.811 1.00 93.25 513 THR A CA 1
ATOM 3932 C C . THR A 1 513 ? 21.512 3.150 2.785 1.00 93.25 513 THR A C 1
ATOM 3934 O O . THR A 1 513 ? 21.622 4.118 3.540 1.00 93.25 513 THR A O 1
ATOM 3937 N N . PRO A 1 514 ? 20.498 3.059 1.907 1.00 95.50 514 PRO A N 1
ATOM 3938 C CA . PRO A 1 514 ? 19.423 4.039 1.821 1.00 95.50 514 PRO A CA 1
ATOM 3939 C C . PRO A 1 514 ? 18.174 3.616 2.603 1.00 95.50 514 PRO A C 1
ATOM 3941 O O . PRO A 1 514 ? 18.181 2.653 3.363 1.00 95.50 514 PRO A O 1
ATOM 3944 N N . ILE A 1 515 ? 17.098 4.387 2.447 1.00 95.94 515 ILE A N 1
ATOM 3945 C CA . ILE A 1 515 ? 15.752 4.018 2.897 1.00 95.94 515 ILE A CA 1
ATOM 3946 C C . ILE A 1 515 ? 14.702 4.617 1.959 1.00 95.94 515 ILE A C 1
ATOM 3948 O O . ILE A 1 515 ? 14.889 5.721 1.436 1.00 95.94 515 ILE A O 1
ATOM 3952 N N . ALA A 1 516 ? 13.590 3.921 1.734 1.00 93.88 516 ALA A N 1
ATOM 3953 C CA . ALA A 1 516 ? 12.457 4.493 1.017 1.00 93.88 516 ALA A CA 1
ATOM 3954 C C . ALA A 1 516 ? 11.688 5.479 1.913 1.00 93.88 516 ALA A C 1
ATOM 3956 O O . ALA A 1 516 ? 11.474 5.236 3.102 1.00 93.88 516 ALA A O 1
ATOM 3957 N N . VAL A 1 517 ? 11.195 6.587 1.356 1.00 92.62 517 VAL A N 1
ATOM 3958 C CA . VAL A 1 517 ? 10.414 7.574 2.127 1.00 92.62 517 VAL A CA 1
ATOM 3959 C C . VAL A 1 517 ? 9.129 6.964 2.698 1.00 92.62 517 VAL A C 1
ATOM 3961 O O . VAL A 1 517 ? 8.702 7.358 3.785 1.00 92.62 517 VAL A O 1
ATOM 3964 N N . ARG A 1 518 ? 8.534 5.981 2.009 1.00 88.19 518 ARG A N 1
ATOM 3965 C CA . ARG A 1 518 ? 7.363 5.235 2.505 1.00 88.19 518 ARG A CA 1
ATOM 3966 C C . ARG A 1 518 ? 7.644 4.485 3.810 1.00 88.19 518 ARG A C 1
ATOM 3968 O O . ARG A 1 518 ? 6.781 4.444 4.681 1.00 88.19 518 ARG A O 1
ATOM 3975 N N . ASP A 1 519 ? 8.858 3.977 3.986 1.00 90.81 519 ASP A N 1
ATOM 3976 C CA . ASP A 1 519 ? 9.257 3.263 5.202 1.00 90.81 519 ASP A CA 1
ATOM 3977 C C . ASP A 1 519 ? 9.503 4.248 6.342 1.00 90.81 519 ASP A C 1
ATOM 3979 O O . ASP A 1 519 ? 9.048 4.044 7.466 1.00 90.81 519 ASP A O 1
ATOM 3983 N N . VAL A 1 520 ? 10.107 5.401 6.037 1.00 96.38 520 VAL A N 1
ATOM 3984 C CA . VAL A 1 520 ? 10.196 6.509 6.998 1.00 96.38 520 VAL A CA 1
ATOM 3985 C C . VAL A 1 520 ? 8.803 6.928 7.471 1.00 96.38 520 VAL A C 1
ATOM 3987 O O . VAL A 1 520 ? 8.619 7.194 8.657 1.00 96.38 520 VAL A O 1
ATOM 3990 N N . ALA A 1 521 ? 7.818 6.969 6.569 1.00 88.12 521 ALA A N 1
ATOM 3991 C CA . ALA A 1 521 ? 6.439 7.298 6.907 1.00 88.12 521 ALA A CA 1
ATOM 3992 C C . ALA A 1 521 ? 5.780 6.258 7.822 1.00 88.12 521 ALA A C 1
ATOM 3994 O O . ALA A 1 521 ? 5.168 6.651 8.819 1.00 88.12 521 ALA A O 1
ATOM 3995 N N . ARG A 1 522 ? 5.945 4.961 7.529 1.00 87.25 522 ARG A N 1
ATOM 3996 C CA . ARG A 1 522 ? 5.435 3.856 8.358 1.00 87.25 522 ARG A CA 1
ATOM 3997 C C . ARG A 1 522 ? 6.046 3.888 9.759 1.00 87.25 522 ARG A C 1
ATOM 3999 O O . ARG A 1 522 ? 5.325 4.072 10.737 1.00 87.25 522 ARG A O 1
ATOM 4006 N N . ALA A 1 523 ? 7.375 3.869 9.847 1.00 96.00 523 ALA A N 1
ATOM 4007 C CA . ALA A 1 523 ? 8.089 3.889 11.119 1.00 96.00 523 ALA A CA 1
ATOM 4008 C C . ALA A 1 523 ? 7.790 5.148 11.949 1.00 96.00 523 ALA A C 1
ATOM 4010 O O . ALA A 1 523 ? 7.526 5.065 13.147 1.00 96.00 523 ALA A O 1
ATOM 4011 N N . ALA A 1 524 ? 7.776 6.335 11.330 1.00 97.81 524 ALA A N 1
ATOM 4012 C CA . ALA A 1 524 ? 7.421 7.562 12.041 1.00 97.81 524 ALA A CA 1
ATOM 4013 C C . ALA A 1 524 ? 5.979 7.531 12.569 1.00 97.81 524 ALA A C 1
ATOM 4015 O O . ALA A 1 524 ? 5.727 8.055 13.657 1.00 97.81 524 ALA A O 1
ATOM 4016 N N . SER A 1 525 ? 5.048 6.925 11.827 1.00 91.25 525 SER A N 1
ATOM 4017 C CA . SER A 1 525 ? 3.648 6.820 12.242 1.00 91.25 525 SER A CA 1
ATOM 4018 C C . SER A 1 525 ? 3.484 5.899 13.450 1.00 91.25 525 SER A C 1
ATOM 4020 O O . SER A 1 525 ? 2.874 6.306 14.440 1.00 91.25 525 SER A O 1
ATOM 4022 N N . ASP A 1 526 ? 4.119 4.726 13.426 1.00 89.44 526 ASP A N 1
ATOM 4023 C CA . ASP A 1 526 ? 4.090 3.762 14.533 1.00 89.44 526 ASP A CA 1
ATOM 4024 C C . ASP A 1 526 ? 4.745 4.340 15.802 1.00 89.44 526 ASP A C 1
ATOM 4026 O O . ASP A 1 526 ? 4.183 4.255 16.899 1.00 89.44 526 ASP A O 1
ATOM 4030 N N . ILE A 1 527 ? 5.871 5.053 15.661 1.00 98.12 527 ILE A N 1
ATOM 4031 C CA . ILE A 1 527 ? 6.523 5.758 16.778 1.00 98.12 527 ILE A CA 1
ATOM 4032 C C . ILE A 1 527 ? 5.605 6.830 17.380 1.00 98.12 527 ILE A C 1
ATOM 4034 O O . ILE A 1 527 ? 5.499 6.953 18.605 1.00 98.12 527 ILE A O 1
ATOM 4038 N N . LEU A 1 528 ? 4.943 7.630 16.537 1.00 97.00 528 LEU A N 1
ATOM 4039 C CA . LEU A 1 528 ? 4.032 8.684 16.992 1.00 97.00 528 LEU A CA 1
ATOM 4040 C C . LEU A 1 528 ? 2.783 8.120 17.665 1.00 97.00 528 LEU A C 1
ATOM 4042 O O . LEU A 1 528 ? 2.249 8.780 18.562 1.00 97.00 528 LEU A O 1
ATOM 4046 N N . ALA A 1 529 ? 2.316 6.940 17.258 1.00 93.00 529 ALA A N 1
ATOM 4047 C CA . ALA A 1 529 ? 1.181 6.252 17.859 1.00 93.00 529 ALA A CA 1
ATOM 4048 C C . ALA A 1 529 ? 1.532 5.612 19.209 1.00 93.00 529 ALA A C 1
ATOM 4050 O O . ALA A 1 529 ? 0.742 5.729 20.155 1.00 93.00 529 ALA A O 1
ATOM 4051 N N . LYS A 1 530 ? 2.744 5.056 19.332 1.00 94.69 530 LYS A N 1
ATOM 4052 C CA . LYS A 1 530 ? 3.230 4.283 20.486 1.00 94.69 530 LYS A CA 1
ATOM 4053 C C . LYS A 1 530 ? 4.388 5.004 21.220 1.00 94.69 530 LYS A C 1
ATOM 4055 O O . LYS A 1 530 ? 5.486 4.455 21.326 1.00 94.69 530 LYS A O 1
ATOM 4060 N N . PRO A 1 531 ? 4.199 6.225 21.766 1.00 95.06 531 PRO A N 1
ATOM 4061 C CA . PRO A 1 531 ? 5.298 7.039 22.298 1.00 95.06 531 PRO A CA 1
ATOM 4062 C C . PRO A 1 531 ? 6.020 6.398 23.488 1.00 95.06 531 PRO A C 1
ATOM 4064 O O . PRO A 1 531 ? 7.233 6.528 23.596 1.00 95.06 531 PRO A O 1
ATOM 4067 N N . ASN A 1 532 ? 5.304 5.679 24.360 1.00 93.12 532 ASN A N 1
ATOM 4068 C CA . ASN A 1 532 ? 5.889 5.082 25.565 1.00 93.12 532 ASN A CA 1
ATOM 4069 C C . ASN A 1 532 ? 6.878 3.959 25.220 1.00 93.12 532 ASN A C 1
ATOM 4071 O O . ASN A 1 532 ? 7.932 3.857 25.836 1.00 93.12 532 ASN A O 1
ATOM 4075 N N . GLN A 1 533 ? 6.576 3.161 24.191 1.00 94.56 533 GLN A N 1
ATOM 4076 C CA . GLN A 1 533 ? 7.460 2.091 23.709 1.00 94.56 533 GLN A CA 1
ATOM 4077 C C . GLN A 1 533 ? 8.712 2.640 23.007 1.00 94.56 533 GLN A C 1
ATOM 4079 O O . GLN A 1 533 ? 9.734 1.962 22.918 1.00 94.56 533 GLN A O 1
ATOM 4084 N N . ASN A 1 534 ? 8.631 3.877 22.511 1.00 97.19 534 ASN A N 1
ATOM 4085 C CA . ASN A 1 534 ? 9.656 4.509 21.685 1.00 97.19 534 ASN A CA 1
ATOM 4086 C C . ASN A 1 534 ? 10.406 5.644 22.400 1.00 97.19 534 ASN A C 1
ATOM 4088 O O . ASN A 1 534 ? 11.260 6.302 21.798 1.00 97.19 534 ASN A O 1
ATOM 4092 N N . ALA A 1 535 ? 10.097 5.884 23.674 1.00 96.88 535 ALA A N 1
ATOM 4093 C CA . ALA A 1 535 ? 10.725 6.915 24.479 1.00 96.88 535 ALA A CA 1
ATOM 4094 C C . ALA A 1 535 ? 12.216 6.628 24.692 1.00 96.88 535 ALA A C 1
ATOM 4096 O O . ALA A 1 535 ? 12.636 5.494 24.903 1.00 96.88 535 ALA A O 1
ATOM 4097 N N . GLU A 1 536 ? 13.021 7.686 24.619 1.00 97.81 536 GLU A N 1
ATOM 4098 C CA . GLU A 1 536 ? 14.475 7.678 24.810 1.00 97.81 536 GLU A CA 1
ATOM 4099 C C . GLU A 1 536 ? 15.267 6.860 23.778 1.00 97.81 536 GLU A C 1
ATOM 4101 O O . GLU A 1 536 ? 16.489 6.728 23.891 1.00 97.81 536 GLU A O 1
ATOM 4106 N N . LYS A 1 537 ? 14.603 6.371 22.727 1.00 97.94 537 LYS A N 1
ATOM 4107 C CA . LYS A 1 537 ? 15.240 5.600 21.663 1.00 97.94 537 LYS A CA 1
ATOM 4108 C C . LYS A 1 537 ? 15.821 6.491 20.565 1.00 97.94 537 LYS A C 1
ATOM 4110 O O . LYS A 1 537 ? 15.419 7.636 20.334 1.00 97.94 537 LYS A O 1
ATOM 4115 N N . THR A 1 538 ? 16.838 5.963 19.894 1.00 98.25 538 THR A N 1
ATOM 4116 C CA . THR A 1 538 ? 17.433 6.543 18.687 1.00 98.25 538 THR A CA 1
ATOM 4117 C C . THR A 1 538 ? 17.566 5.430 17.663 1.00 98.25 538 THR A C 1
ATOM 4119 O O . THR A 1 538 ? 18.408 4.558 17.846 1.00 98.25 538 THR A O 1
ATOM 4122 N N . TYR A 1 539 ? 16.755 5.489 16.614 1.00 98.00 539 TYR A N 1
ATOM 4123 C CA . TYR A 1 539 ? 16.703 4.490 15.551 1.00 98.00 539 TYR A CA 1
ATOM 4124 C C . TYR A 1 539 ? 17.443 4.970 14.302 1.00 98.00 539 TYR A C 1
ATOM 4126 O O . TYR A 1 539 ? 17.517 6.175 14.032 1.00 98.00 539 TYR A O 1
ATOM 4134 N N . LYS A 1 540 ? 17.963 4.025 13.525 1.00 96.69 540 LYS A N 1
ATOM 4135 C CA . LYS A 1 540 ? 18.565 4.184 12.200 1.00 96.69 540 LYS A CA 1
ATOM 4136 C C . LYS A 1 540 ? 17.677 3.457 11.193 1.00 96.69 540 LYS A C 1
ATOM 4138 O O . LYS A 1 540 ? 17.659 2.231 11.166 1.00 96.69 540 LYS A O 1
ATOM 4143 N N . LEU A 1 541 ? 16.946 4.193 10.363 1.00 95.00 541 LEU A N 1
ATOM 4144 C CA . LEU A 1 541 ? 16.105 3.573 9.339 1.00 95.00 541 LEU A CA 1
ATOM 4145 C C . LEU A 1 541 ? 16.914 3.315 8.083 1.00 95.00 541 LEU A C 1
ATOM 4147 O O . LEU A 1 541 ? 17.187 4.244 7.332 1.00 95.00 541 LEU A O 1
ATOM 4151 N N . VAL A 1 542 ? 17.293 2.064 7.880 1.00 93.62 542 VAL A N 1
ATOM 4152 C CA . VAL A 1 542 ? 18.104 1.611 6.755 1.00 93.62 542 VAL A CA 1
ATOM 4153 C C . VAL A 1 542 ? 17.471 0.376 6.120 1.00 93.62 542 VAL A C 1
ATOM 4155 O O . VAL A 1 542 ? 16.896 -0.441 6.836 1.00 93.62 542 VAL A O 1
ATOM 4158 N N . CYS A 1 543 ? 17.572 0.246 4.798 1.00 90.25 543 CYS A N 1
ATOM 4159 C CA . CYS A 1 543 ? 17.306 -1.000 4.079 1.00 90.25 543 CYS A CA 1
ATOM 4160 C C . CYS A 1 543 ? 18.618 -1.737 3.770 1.00 90.25 543 CYS A C 1
ATOM 4162 O O . CYS A 1 543 ? 19.703 -1.213 4.032 1.00 90.25 543 CYS A O 1
ATOM 4164 N N . ALA A 1 544 ? 18.517 -2.928 3.176 1.00 89.25 544 ALA A N 1
ATOM 4165 C CA . ALA A 1 544 ? 19.684 -3.666 2.705 1.00 89.25 544 ALA A CA 1
ATOM 4166 C C . ALA A 1 544 ? 20.523 -2.816 1.719 1.00 89.25 544 ALA A C 1
ATOM 4168 O O . ALA A 1 544 ? 19.942 -2.074 0.915 1.00 89.25 544 ALA A O 1
ATOM 4169 N N . PRO A 1 545 ? 21.869 -2.893 1.751 1.00 92.75 545 PRO A N 1
ATOM 4170 C CA . PRO A 1 545 ? 22.710 -2.027 0.940 1.00 92.75 545 PRO A CA 1
ATOM 4171 C C . PRO A 1 545 ? 22.725 -2.463 -0.518 1.00 92.75 545 PRO A C 1
ATOM 4173 O O . PRO A 1 545 ? 22.756 -3.656 -0.823 1.00 92.75 545 PRO A O 1
ATOM 4176 N N . PHE A 1 546 ? 22.818 -1.487 -1.412 1.00 94.94 546 PHE A N 1
ATOM 4177 C CA . PHE A 1 546 ? 22.961 -1.713 -2.846 1.00 94.94 546 PHE A CA 1
ATOM 4178 C C . PHE A 1 546 ? 23.773 -0.583 -3.495 1.00 94.94 546 PHE A C 1
ATOM 4180 O O . PHE A 1 546 ? 23.975 0.483 -2.906 1.00 94.94 546 PHE A O 1
ATOM 4187 N N . SER A 1 547 ? 24.279 -0.826 -4.700 1.00 96.75 547 SER A N 1
ATOM 4188 C CA . SER A 1 547 ? 25.081 0.119 -5.486 1.00 96.75 547 SER A CA 1
ATOM 4189 C C . SER A 1 547 ? 24.228 0.944 -6.462 1.00 96.75 547 SER A C 1
ATOM 4191 O O . SER A 1 547 ? 23.043 0.675 -6.673 1.00 96.75 547 SER A O 1
ATOM 4193 N N . LEU A 1 548 ? 24.814 1.956 -7.112 1.00 97.56 548 LEU A N 1
ATOM 4194 C CA . LEU A 1 548 ? 24.109 2.686 -8.179 1.00 97.56 548 LEU A CA 1
ATOM 4195 C C . LEU A 1 548 ? 23.884 1.814 -9.417 1.00 97.56 548 LEU A C 1
ATOM 4197 O O . LEU A 1 548 ? 22.902 2.005 -10.138 1.00 97.56 548 LEU A O 1
ATOM 4201 N N . HIS A 1 549 ? 24.774 0.853 -9.666 1.00 98.12 549 HIS A N 1
ATOM 4202 C CA . HIS A 1 549 ? 24.560 -0.150 -10.699 1.00 98.12 549 HIS A CA 1
ATOM 4203 C C . HIS A 1 549 ? 23.359 -1.045 -10.391 1.00 98.12 549 HIS A C 1
ATOM 4205 O O . HIS A 1 549 ? 22.583 -1.314 -11.307 1.00 98.12 549 HIS A O 1
ATOM 4211 N N . ASP A 1 550 ? 23.144 -1.416 -9.129 1.00 97.88 550 ASP A N 1
ATOM 4212 C CA . ASP A 1 550 ? 21.952 -2.168 -8.719 1.00 97.88 550 ASP A CA 1
ATOM 4213 C C . ASP A 1 550 ? 20.676 -1.330 -8.906 1.00 97.88 550 ASP A C 1
ATOM 4215 O O . ASP A 1 550 ? 19.698 -1.827 -9.459 1.00 97.88 550 ASP A O 1
ATOM 4219 N N . GLN A 1 551 ? 20.701 -0.027 -8.580 1.00 97.00 551 GLN A N 1
ATOM 4220 C CA . GLN A 1 551 ? 19.579 0.882 -8.883 1.00 97.00 551 GLN A CA 1
ATOM 4221 C C . GLN A 1 551 ? 19.255 0.926 -10.382 1.00 97.00 551 GLN A C 1
ATOM 4223 O O . GLN A 1 551 ? 18.093 0.840 -10.783 1.00 97.00 551 GLN A O 1
ATOM 4228 N N . ALA A 1 552 ? 20.281 1.065 -11.226 1.00 97.69 552 ALA A N 1
ATOM 4229 C CA . ALA A 1 552 ? 20.111 1.079 -12.674 1.00 97.69 552 ALA A CA 1
ATOM 4230 C C . ALA A 1 552 ? 19.594 -0.273 -13.200 1.00 97.69 552 ALA A C 1
ATOM 4232 O O . ALA A 1 552 ? 18.765 -0.299 -14.112 1.00 97.69 552 ALA A O 1
ATOM 4233 N N . ALA A 1 553 ? 20.042 -1.390 -12.622 1.00 97.88 553 ALA A N 1
ATOM 4234 C CA . ALA A 1 553 ? 19.587 -2.730 -12.976 1.00 97.88 553 ALA A CA 1
ATOM 4235 C C . ALA A 1 553 ? 18.117 -2.962 -12.590 1.00 97.88 553 ALA A C 1
ATOM 4237 O O . ALA A 1 553 ? 17.345 -3.423 -13.432 1.00 97.88 553 ALA A O 1
ATOM 4238 N N . ALA A 1 554 ? 17.713 -2.573 -11.378 1.00 95.38 554 ALA A N 1
ATOM 4239 C CA . ALA A 1 554 ? 16.331 -2.670 -10.911 1.00 95.38 554 ALA A CA 1
ATOM 4240 C C . ALA A 1 554 ? 15.379 -1.856 -11.804 1.00 95.38 554 ALA A C 1
ATOM 4242 O O . ALA A 1 554 ? 14.398 -2.394 -12.320 1.00 95.38 554 ALA A O 1
ATOM 4243 N N . LEU A 1 555 ? 15.721 -0.595 -12.101 1.00 94.50 555 LEU A N 1
ATOM 4244 C CA . LEU A 1 555 ? 14.963 0.225 -13.053 1.00 94.50 555 LEU A CA 1
ATOM 4245 C C . LEU A 1 555 ? 14.930 -0.399 -14.452 1.00 94.50 555 LEU A C 1
ATOM 4247 O O . LEU A 1 555 ? 13.893 -0.369 -15.109 1.00 94.50 555 LEU A O 1
ATOM 4251 N N . SER A 1 556 ? 16.043 -0.982 -14.910 1.00 96.50 556 SER A N 1
ATOM 4252 C CA . SER A 1 556 ? 16.086 -1.616 -16.230 1.00 96.50 556 SER A CA 1
ATOM 4253 C C . SER A 1 556 ? 15.144 -2.806 -16.341 1.00 96.50 556 SER A C 1
ATOM 4255 O O . SER A 1 556 ? 14.511 -2.996 -17.379 1.00 96.50 556 SER A O 1
ATOM 4257 N N . SER A 1 557 ? 15.065 -3.601 -15.273 1.00 91.81 557 SER A N 1
ATOM 4258 C CA . SER A 1 557 ? 14.178 -4.755 -15.193 1.00 91.81 557 SER A CA 1
ATOM 4259 C C . SER A 1 557 ? 12.714 -4.326 -15.213 1.00 91.81 557 SER A C 1
ATOM 4261 O O . SER A 1 557 ? 11.933 -4.873 -15.981 1.00 91.81 557 SER A O 1
ATOM 4263 N N . VAL A 1 558 ? 12.350 -3.330 -14.402 1.00 83.19 558 VAL A N 1
ATOM 4264 C CA . VAL A 1 558 ? 10.958 -2.880 -14.248 1.00 83.19 558 VAL A CA 1
ATOM 4265 C C . VAL A 1 558 ? 10.445 -2.128 -15.479 1.00 83.19 558 VAL A C 1
ATOM 4267 O O . VAL A 1 558 ? 9.286 -2.266 -15.849 1.00 83.19 558 VAL A O 1
ATOM 4270 N N . LEU A 1 559 ? 11.293 -1.323 -16.121 1.00 85.44 559 LEU A N 1
ATOM 4271 C CA . LEU A 1 559 ? 10.900 -0.508 -17.278 1.00 85.44 559 LEU A CA 1
ATOM 4272 C C . LEU A 1 559 ? 11.057 -1.239 -18.616 1.00 85.44 559 LEU A C 1
ATOM 4274 O O . LEU A 1 559 ? 10.794 -0.643 -19.660 1.00 85.44 559 LEU A O 1
ATOM 4278 N N . GLU A 1 560 ? 11.575 -2.472 -18.602 1.00 90.56 560 GLU A N 1
ATOM 4279 C CA . GLU A 1 560 ? 11.972 -3.229 -19.798 1.00 90.56 560 GLU A CA 1
ATOM 4280 C C . GLU A 1 560 ? 12.856 -2.411 -20.768 1.00 90.56 560 GLU A C 1
ATOM 4282 O O . GLU A 1 560 ? 12.851 -2.586 -21.991 1.00 90.56 560 GLU A O 1
ATOM 4287 N N . LYS A 1 561 ? 13.647 -1.486 -20.213 1.00 91.38 561 LYS A N 1
ATOM 4288 C CA . LYS A 1 561 ? 14.466 -0.509 -20.940 1.00 91.38 561 LYS A CA 1
ATOM 4289 C C . LYS A 1 561 ? 15.855 -0.478 -20.326 1.00 91.38 561 LYS A C 1
ATOM 4291 O O . LYS A 1 561 ? 15.987 -0.396 -19.118 1.00 91.38 561 LYS A O 1
ATOM 4296 N N . ALA A 1 562 ? 16.908 -0.480 -21.140 1.00 95.88 562 ALA A N 1
ATOM 4297 C CA . ALA A 1 562 ? 18.265 -0.349 -20.612 1.00 95.88 562 ALA A CA 1
ATOM 4298 C C . ALA A 1 562 ? 18.458 1.022 -19.937 1.00 95.88 562 ALA A C 1
ATOM 4300 O O . ALA A 1 562 ? 18.438 2.047 -20.621 1.00 95.88 562 ALA A O 1
ATOM 4301 N N . ILE A 1 563 ? 18.662 1.018 -18.618 1.00 97.94 563 ILE A N 1
ATOM 4302 C CA . ILE A 1 563 ? 19.008 2.187 -17.811 1.00 97.94 563 ILE A CA 1
ATOM 4303 C C . ILE A 1 563 ? 20.481 2.102 -17.415 1.00 97.94 563 ILE A C 1
ATOM 4305 O O . ILE A 1 563 ? 20.946 1.083 -16.907 1.00 97.94 563 ILE A O 1
ATOM 4309 N N . THR A 1 564 ? 21.234 3.177 -17.646 1.00 97.38 564 THR A N 1
ATOM 4310 C CA . THR A 1 564 ? 22.663 3.239 -17.303 1.00 97.38 564 THR A CA 1
ATOM 4311 C C . THR A 1 564 ? 22.977 4.394 -16.364 1.00 97.38 564 THR A C 1
ATOM 4313 O O . THR A 1 564 ? 22.480 5.502 -16.554 1.00 97.38 564 THR A O 1
ATOM 4316 N N . VAL A 1 565 ? 23.869 4.161 -15.406 1.00 97.62 565 VAL A N 1
ATOM 4317 C CA . VAL A 1 565 ? 24.468 5.216 -14.582 1.00 97.62 565 VAL A CA 1
ATOM 4318 C C . VAL A 1 565 ? 25.814 5.644 -15.168 1.00 97.62 565 VAL A C 1
ATOM 4320 O O . VAL A 1 565 ? 26.577 4.813 -15.664 1.00 97.62 565 VAL A O 1
ATOM 4323 N N . SER A 1 566 ? 26.109 6.944 -15.130 1.00 95.19 566 SER A N 1
ATOM 4324 C CA . SER A 1 566 ? 27.422 7.489 -15.488 1.00 95.19 566 SER A CA 1
ATOM 4325 C C . SER A 1 566 ? 27.976 8.382 -14.383 1.00 95.19 566 SER A C 1
ATOM 4327 O O . SER A 1 566 ? 27.224 9.080 -13.704 1.00 95.19 566 SER A O 1
ATOM 4329 N N . THR A 1 567 ? 29.296 8.365 -14.204 1.00 96.31 567 THR A N 1
ATOM 4330 C CA . THR A 1 567 ? 29.942 9.160 -13.157 1.00 96.31 567 THR A CA 1
ATOM 4331 C C . THR A 1 567 ? 30.260 10.568 -13.647 1.00 96.31 567 THR A C 1
ATOM 4333 O O . THR A 1 567 ? 30.803 10.749 -14.741 1.00 96.31 567 THR A O 1
ATOM 4336 N N . ILE A 1 568 ? 29.965 11.567 -12.817 1.00 95.88 568 ILE A N 1
ATOM 4337 C CA . ILE A 1 568 ? 30.378 12.962 -13.027 1.00 95.88 568 ILE A CA 1
ATOM 4338 C C . ILE A 1 568 ? 31.379 13.399 -11.959 1.00 95.88 568 ILE A C 1
ATOM 4340 O O . ILE A 1 568 ? 31.404 12.875 -10.855 1.00 95.88 568 ILE A O 1
ATOM 4344 N N . GLU A 1 569 ? 32.211 14.392 -12.260 1.00 97.12 569 GLU A N 1
ATOM 4345 C CA . GLU A 1 569 ? 33.128 14.929 -11.252 1.00 97.12 569 GLU A CA 1
ATOM 4346 C C . GLU A 1 569 ? 32.349 15.594 -10.108 1.00 97.12 569 GLU A C 1
ATOM 4348 O O . GLU A 1 569 ? 31.404 16.351 -10.347 1.00 97.12 569 GLU A O 1
ATOM 4353 N N . TYR A 1 570 ? 32.795 15.388 -8.866 1.00 96.88 570 TYR A N 1
ATOM 4354 C CA . TYR A 1 570 ? 32.196 16.004 -7.675 1.00 96.88 570 TYR A CA 1
ATOM 4355 C C . TYR A 1 570 ? 32.043 17.527 -7.797 1.00 96.88 570 TYR A C 1
ATOM 4357 O O . TYR A 1 570 ? 31.035 18.078 -7.364 1.00 96.88 570 TYR A O 1
ATOM 4365 N N . GLU A 1 571 ? 33.016 18.207 -8.410 1.00 95.75 571 GLU A N 1
ATOM 4366 C CA . GLU A 1 571 ? 32.953 19.658 -8.631 1.00 95.75 571 GLU A CA 1
ATOM 4367 C C . GLU A 1 571 ? 31.851 20.039 -9.633 1.00 95.75 571 GLU A C 1
ATOM 4369 O O . GLU A 1 571 ? 31.124 21.000 -9.416 1.00 95.75 571 GLU A O 1
ATOM 4374 N N . ALA A 1 572 ? 31.659 19.246 -10.692 1.00 95.25 572 ALA A N 1
ATOM 4375 C CA . ALA A 1 572 ? 30.587 19.480 -11.658 1.00 95.25 572 ALA A CA 1
ATOM 4376 C C . ALA A 1 572 ? 29.204 19.225 -11.036 1.00 95.25 572 ALA A C 1
ATOM 4378 O O . ALA A 1 572 ? 28.265 19.982 -11.278 1.00 95.25 572 ALA A O 1
ATOM 4379 N N . CYS A 1 573 ? 29.085 18.192 -10.195 1.00 94.88 573 CYS A N 1
ATOM 4380 C CA . CYS A 1 573 ? 27.877 17.939 -9.412 1.00 94.88 573 CYS A CA 1
ATOM 4381 C C . CYS A 1 573 ? 27.572 19.110 -8.459 1.00 94.88 573 CYS A C 1
ATOM 4383 O O . CYS A 1 573 ? 26.433 19.578 -8.385 1.00 94.88 573 CYS A O 1
ATOM 4385 N N . ARG A 1 574 ? 28.605 19.636 -7.784 1.00 96.19 574 ARG A N 1
ATOM 4386 C CA . ARG A 1 574 ? 28.506 20.810 -6.908 1.00 96.19 574 ARG A CA 1
ATOM 4387 C C . ARG A 1 574 ? 27.965 22.029 -7.647 1.00 96.19 574 ARG A C 1
ATOM 4389 O O . ARG A 1 574 ? 27.004 22.639 -7.180 1.00 96.19 574 ARG A O 1
ATOM 4396 N N . ASP A 1 575 ? 28.562 22.363 -8.788 1.00 95.19 575 ASP A N 1
ATOM 4397 C CA . ASP A 1 575 ? 28.146 23.499 -9.612 1.00 95.19 575 ASP A CA 1
ATOM 4398 C C . ASP A 1 575 ? 26.685 23.347 -10.063 1.00 95.19 575 ASP A C 1
ATOM 4400 O O . ASP A 1 575 ? 25.903 24.289 -9.927 1.00 95.19 575 ASP A O 1
ATOM 4404 N N . GLY A 1 576 ? 26.280 22.141 -10.479 1.00 92.81 576 GLY A N 1
ATOM 4405 C CA . GLY A 1 576 ? 24.898 21.841 -10.859 1.00 92.81 576 GLY A CA 1
ATOM 4406 C C . GLY A 1 576 ? 23.883 22.106 -9.741 1.00 92.81 576 GLY A C 1
ATOM 4407 O O . GLY A 1 576 ? 22.863 22.759 -9.973 1.00 92.81 576 GLY A O 1
ATOM 4408 N N . TYR A 1 577 ? 24.165 21.676 -8.506 1.00 91.38 577 TYR A N 1
ATOM 4409 C CA . TYR A 1 577 ? 23.281 21.969 -7.371 1.00 91.38 577 TYR A CA 1
ATOM 4410 C C . TYR A 1 577 ? 23.222 23.468 -7.036 1.00 91.38 577 TYR A C 1
ATOM 4412 O O . TYR A 1 577 ? 22.152 23.996 -6.720 1.00 91.38 577 TYR A O 1
ATOM 4420 N N . LEU A 1 578 ? 24.349 24.180 -7.114 1.00 93.38 578 LEU A N 1
ATOM 4421 C CA . LEU A 1 578 ? 24.383 25.623 -6.859 1.00 93.38 578 LEU A CA 1
AT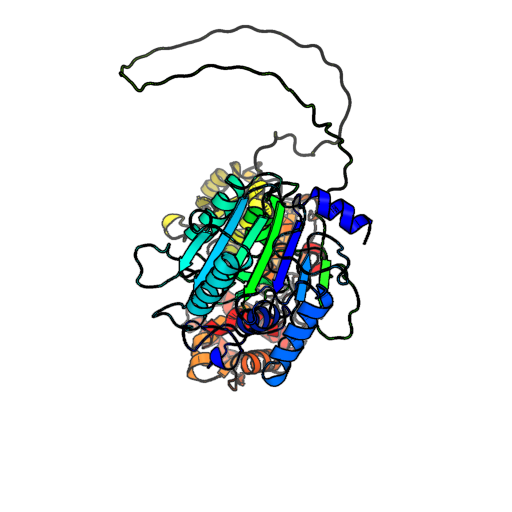OM 4422 C C . LEU A 1 578 ? 23.591 26.409 -7.912 1.00 93.38 578 LEU A C 1
ATOM 4424 O O . LEU A 1 578 ? 22.868 27.344 -7.560 1.00 93.38 578 LEU A O 1
ATOM 4428 N N . GLU A 1 579 ? 23.672 26.017 -9.185 1.00 93.12 579 GLU A N 1
ATOM 4429 C CA . GLU A 1 579 ? 22.896 26.618 -10.277 1.00 93.12 579 GLU A CA 1
ATOM 4430 C C . GLU A 1 579 ? 21.385 26.411 -10.110 1.00 93.12 579 GLU A C 1
ATOM 4432 O O . GLU A 1 579 ? 20.599 27.312 -10.412 1.00 93.12 579 GLU A O 1
ATOM 4437 N N . GLN A 1 580 ? 20.972 25.273 -9.544 1.00 85.69 580 GLN A N 1
ATOM 4438 C CA . GLN A 1 580 ? 19.578 24.989 -9.180 1.00 85.69 580 GLN A CA 1
ATOM 4439 C C . GLN A 1 580 ? 19.103 25.751 -7.925 1.00 85.69 580 GLN A C 1
ATOM 4441 O O . GLN A 1 580 ? 17.933 25.673 -7.548 1.00 85.69 580 GLN A O 1
ATOM 4446 N N . GLY A 1 581 ? 19.982 26.529 -7.284 1.00 88.75 581 GLY A N 1
ATOM 4447 C CA . GLY A 1 581 ? 19.644 27.401 -6.160 1.00 88.75 581 GLY A CA 1
ATOM 4448 C C . GLY A 1 581 ? 19.693 26.726 -4.789 1.00 88.75 581 GLY A C 1
ATOM 4449 O O . GLY A 1 581 ? 19.172 27.290 -3.819 1.00 88.75 581 GLY A O 1
ATOM 4450 N N . TYR A 1 582 ? 20.317 25.549 -4.678 1.00 86.56 582 TYR A N 1
ATOM 4451 C CA . TYR A 1 582 ? 20.531 24.910 -3.383 1.00 86.56 582 TYR A CA 1
ATOM 4452 C C . TYR A 1 582 ? 21.527 25.722 -2.530 1.00 86.56 582 TYR A C 1
ATOM 4454 O O . TYR A 1 582 ? 22.518 26.242 -3.049 1.00 86.56 582 TYR A O 1
ATOM 4462 N N . PRO A 1 583 ? 21.301 25.856 -1.208 1.00 89.00 583 PRO A N 1
ATOM 4463 C CA . PRO A 1 583 ? 22.242 26.524 -0.313 1.00 89.00 583 PRO A CA 1
ATOM 4464 C C . PRO A 1 583 ? 23.608 25.829 -0.289 1.00 89.00 583 PRO A C 1
ATOM 4466 O O . PRO A 1 583 ? 23.673 24.618 -0.102 1.00 89.00 583 PRO A O 1
ATOM 4469 N N . GLU A 1 584 ? 24.693 26.604 -0.363 1.00 92.12 584 GLU A N 1
ATOM 4470 C CA . GLU A 1 584 ? 26.073 26.088 -0.430 1.00 92.12 584 GLU A CA 1
ATOM 4471 C C . GLU A 1 584 ? 26.394 25.045 0.649 1.00 92.12 584 GLU A C 1
ATOM 4473 O O . GLU A 1 584 ? 26.857 23.955 0.337 1.00 92.12 584 GLU A O 1
ATOM 4478 N N . TRP A 1 585 ? 26.053 25.320 1.909 1.00 88.81 585 TRP A N 1
ATOM 4479 C CA . TRP A 1 585 ? 26.311 24.387 3.011 1.00 88.81 585 TRP A CA 1
ATOM 4480 C C . TRP A 1 585 ? 25.549 23.053 2.878 1.00 88.81 585 TRP A C 1
ATOM 4482 O O . TRP A 1 585 ? 26.026 22.029 3.360 1.00 88.81 585 TRP A O 1
ATOM 4492 N N . GLN A 1 586 ? 24.367 23.060 2.248 1.00 89.88 586 GLN A N 1
ATOM 4493 C CA . GLN A 1 586 ? 23.563 21.858 2.016 1.00 89.88 586 GLN A CA 1
ATOM 4494 C C . GLN A 1 586 ? 24.172 21.025 0.885 1.00 89.88 586 GLN A C 1
ATOM 4496 O O . GLN A 1 586 ? 24.231 19.801 0.993 1.00 89.88 586 GLN A O 1
ATOM 4501 N N . VAL A 1 587 ? 24.644 21.687 -0.175 1.00 93.31 587 VAL A N 1
ATOM 4502 C CA . VAL A 1 587 ? 25.370 21.036 -1.273 1.00 93.31 587 VAL A CA 1
ATOM 4503 C C . VAL A 1 587 ? 26.650 20.402 -0.739 1.00 93.31 587 VAL A C 1
ATOM 4505 O O . VAL A 1 587 ? 26.848 19.202 -0.902 1.00 93.31 587 VAL A O 1
ATOM 4508 N N . ASP A 1 588 ? 27.467 21.174 -0.023 1.00 94.88 588 ASP A N 1
ATOM 4509 C CA . ASP A 1 588 ? 28.732 20.696 0.535 1.00 94.88 588 ASP A CA 1
ATOM 4510 C C . ASP A 1 588 ? 28.516 19.532 1.514 1.00 94.88 588 ASP A C 1
ATOM 4512 O O . ASP A 1 588 ? 29.243 18.545 1.450 1.00 94.88 588 ASP A O 1
ATOM 4516 N N . GLY A 1 589 ? 27.486 19.600 2.367 1.00 94.56 589 GLY A N 1
ATOM 4517 C CA . GLY A 1 589 ? 27.132 18.504 3.273 1.00 94.56 589 GLY A CA 1
ATOM 4518 C C . GLY A 1 589 ? 26.652 17.244 2.548 1.00 94.56 589 GLY A C 1
ATOM 4519 O O . GLY A 1 589 ? 27.018 16.139 2.936 1.00 94.56 589 GLY A O 1
ATOM 4520 N N . THR A 1 590 ? 25.887 17.387 1.462 1.00 94.56 590 THR A N 1
ATOM 4521 C CA . THR A 1 590 ? 25.439 16.243 0.643 1.00 94.56 590 THR A CA 1
ATOM 4522 C C . THR A 1 590 ? 26.626 15.567 -0.040 1.00 94.56 590 THR A C 1
ATOM 4524 O O . THR A 1 590 ? 26.772 14.349 0.033 1.00 94.56 590 THR A O 1
ATOM 4527 N N . LEU A 1 591 ? 27.523 16.354 -0.639 1.00 96.75 591 LEU A N 1
ATOM 4528 C CA . LEU A 1 591 ? 28.727 15.830 -1.285 1.00 96.75 591 LEU A CA 1
ATOM 4529 C C . LEU A 1 591 ? 29.724 15.234 -0.283 1.00 96.75 591 LEU A C 1
ATOM 4531 O O . LEU A 1 591 ? 30.469 14.326 -0.636 1.00 96.75 591 LEU A O 1
ATOM 4535 N N . GLU A 1 592 ? 29.756 15.720 0.958 1.00 97.50 592 GLU A N 1
ATOM 4536 C CA . GLU A 1 592 ? 30.525 15.097 2.037 1.00 97.50 592 GLU A CA 1
ATOM 4537 C C . GLU A 1 592 ? 29.965 13.713 2.401 1.00 97.50 592 GLU A C 1
ATOM 4539 O O . GLU A 1 592 ? 30.741 12.770 2.524 1.00 97.50 592 GLU A O 1
ATOM 4544 N N . VAL A 1 593 ? 28.636 13.549 2.475 1.00 97.00 593 VAL A N 1
ATOM 4545 C CA . VAL A 1 593 ? 28.002 12.227 2.665 1.00 97.00 593 VAL A CA 1
ATOM 4546 C C . VAL A 1 593 ? 28.319 11.280 1.506 1.00 97.00 593 VAL A C 1
ATOM 4548 O O . VAL A 1 593 ? 28.633 10.118 1.742 1.00 97.00 593 VAL A O 1
ATOM 4551 N N . PHE A 1 594 ? 28.289 11.764 0.264 1.00 97.44 594 PHE A N 1
ATOM 4552 C CA . PHE A 1 594 ? 28.655 10.961 -0.907 1.00 97.44 594 PHE A CA 1
ATOM 4553 C C . PHE A 1 594 ? 30.114 10.490 -0.862 1.00 97.44 594 PHE A C 1
ATOM 4555 O O . PHE A 1 594 ? 30.388 9.325 -1.128 1.00 97.44 594 PHE A O 1
ATOM 4562 N N . LYS A 1 595 ? 31.042 11.343 -0.415 1.00 97.56 595 LYS A N 1
ATOM 4563 C CA . LYS A 1 595 ? 32.442 10.937 -0.216 1.00 97.56 595 LYS A CA 1
ATOM 4564 C C . LYS A 1 595 ? 32.594 9.891 0.883 1.00 97.56 595 LYS A C 1
ATOM 4566 O O . LYS A 1 595 ? 33.375 8.966 0.717 1.00 97.56 595 LYS A O 1
ATOM 4571 N N . LEU A 1 596 ? 31.842 10.008 1.980 1.00 97.56 596 LEU A N 1
ATOM 4572 C CA . LEU A 1 596 ? 31.841 8.991 3.038 1.00 97.56 596 LEU A CA 1
ATOM 4573 C C . LEU A 1 596 ? 31.353 7.632 2.520 1.00 97.56 596 LEU A C 1
ATOM 4575 O O . LEU A 1 596 ? 31.915 6.607 2.902 1.00 97.56 596 LEU A O 1
ATOM 4579 N N . ILE A 1 597 ? 30.357 7.635 1.627 1.00 96.88 597 ILE A N 1
ATOM 4580 C CA . ILE A 1 597 ? 29.889 6.430 0.932 1.00 96.88 597 ILE A CA 1
ATOM 4581 C C . ILE A 1 597 ? 31.020 5.807 0.108 1.00 96.88 597 ILE A C 1
ATOM 4583 O O . ILE A 1 597 ? 31.312 4.627 0.294 1.00 96.88 597 ILE A O 1
ATOM 4587 N N . ASP A 1 598 ? 31.679 6.595 -0.746 1.00 97.25 598 ASP A N 1
ATOM 4588 C CA . ASP A 1 598 ? 32.787 6.129 -1.596 1.00 97.25 598 ASP A CA 1
ATOM 4589 C C . ASP A 1 598 ? 33.998 5.646 -0.774 1.00 97.25 598 ASP A C 1
ATOM 4591 O O . ASP A 1 598 ? 34.766 4.789 -1.208 1.00 97.25 598 ASP A O 1
ATOM 4595 N N . GLU A 1 599 ? 34.181 6.183 0.433 1.00 96.69 599 GLU A N 1
ATOM 4596 C CA . GLU A 1 599 ? 35.217 5.760 1.381 1.00 96.69 599 GLU A CA 1
ATOM 4597 C C . GLU A 1 599 ? 34.848 4.478 2.154 1.00 96.69 599 GLU A C 1
ATOM 4599 O O . GLU A 1 599 ? 35.683 3.958 2.901 1.00 96.69 599 GLU A O 1
ATOM 4604 N N . GLY A 1 600 ? 33.630 3.951 1.980 1.00 95.06 600 GLY A N 1
ATOM 4605 C CA . GLY A 1 600 ? 33.146 2.760 2.679 1.00 95.06 600 GLY A CA 1
ATOM 4606 C C . GLY A 1 600 ? 32.940 2.993 4.176 1.00 95.06 600 GLY A C 1
ATOM 4607 O O . GLY A 1 600 ? 33.259 2.123 4.989 1.00 95.06 600 GLY A O 1
ATOM 4608 N N . ASN A 1 601 ? 32.485 4.187 4.566 1.00 94.94 601 ASN A N 1
ATOM 4609 C CA . ASN A 1 601 ? 32.306 4.543 5.968 1.00 94.94 601 ASN A CA 1
ATOM 4610 C C . ASN A 1 601 ? 31.286 3.620 6.665 1.00 94.94 601 ASN A C 1
ATOM 4612 O O . ASN A 1 601 ? 30.191 3.378 6.164 1.00 94.94 601 ASN A O 1
ATOM 4616 N N . GLU A 1 602 ? 31.625 3.160 7.873 1.00 91.94 602 GLU A N 1
ATOM 4617 C CA . GLU A 1 602 ? 30.828 2.183 8.632 1.00 91.94 602 GLU A CA 1
ATOM 4618 C C . GLU A 1 602 ? 29.393 2.641 8.943 1.00 91.94 602 GLU A C 1
ATOM 4620 O O . GLU A 1 602 ? 28.553 1.800 9.230 1.00 91.94 602 GLU A O 1
ATOM 4625 N N . ILE A 1 603 ? 29.104 3.949 8.908 1.00 92.12 603 ILE A N 1
ATOM 4626 C CA . ILE A 1 603 ? 27.763 4.494 9.158 1.00 92.12 603 ILE A CA 1
ATOM 4627 C C . ILE A 1 603 ? 26.946 4.589 7.867 1.00 92.12 603 ILE A C 1
ATOM 4629 O O . ILE A 1 603 ? 25.763 4.276 7.877 1.00 92.12 603 ILE A O 1
ATOM 4633 N N . THR A 1 604 ? 27.533 5.047 6.760 1.00 93.19 604 THR A N 1
ATOM 4634 C CA . THR A 1 604 ? 26.795 5.253 5.496 1.00 93.19 604 THR A CA 1
ATOM 4635 C C . THR A 1 604 ? 26.655 3.986 4.654 1.00 93.19 604 THR A C 1
ATOM 4637 O O . THR A 1 604 ? 25.854 3.964 3.718 1.00 93.19 604 THR A O 1
ATOM 4640 N N . ASN A 1 605 ? 27.423 2.948 4.991 1.00 92.25 605 ASN A N 1
ATOM 4641 C CA . ASN A 1 605 ? 27.479 1.666 4.291 1.00 92.25 605 ASN A CA 1
ATOM 4642 C C . ASN A 1 605 ? 27.179 0.491 5.251 1.00 92.25 605 ASN A C 1
ATOM 4644 O O . ASN A 1 605 ? 27.545 -0.652 4.976 1.00 92.25 605 ASN A O 1
ATOM 4648 N N . GLU A 1 606 ? 26.573 0.769 6.411 1.00 84.19 606 GLU A N 1
ATOM 4649 C CA . GLU A 1 606 ? 26.164 -0.247 7.387 1.00 84.19 606 GLU A CA 1
ATOM 4650 C C . GLU A 1 606 ? 25.180 -1.240 6.755 1.00 84.19 606 GLU A C 1
ATOM 4652 O O . GLU A 1 606 ? 24.220 -0.815 6.124 1.00 84.19 606 GLU A O 1
ATOM 4657 N N . ALA A 1 607 ? 25.384 -2.548 6.939 1.00 73.88 607 ALA A N 1
ATOM 4658 C CA . ALA A 1 607 ? 24.557 -3.551 6.271 1.00 73.88 607 ALA A CA 1
ATOM 4659 C C . ALA A 1 607 ? 23.073 -3.456 6.659 1.00 73.88 607 ALA A C 1
ATOM 4661 O O . ALA A 1 607 ? 22.237 -3.241 5.795 1.00 73.88 607 ALA A O 1
ATOM 4662 N N . GLU A 1 608 ? 22.749 -3.566 7.947 1.00 77.25 608 GLU A N 1
ATOM 4663 C CA . GLU A 1 608 ? 21.380 -3.448 8.460 1.00 77.25 608 GLU A CA 1
ATOM 4664 C C . GLU A 1 608 ? 21.421 -3.012 9.930 1.00 77.25 608 GLU A C 1
ATOM 4666 O O . GLU A 1 608 ? 22.347 -3.371 10.663 1.00 77.25 608 GLU A O 1
ATOM 4671 N N . SER A 1 609 ? 20.416 -2.253 10.375 1.00 82.25 609 SER A N 1
ATOM 4672 C CA . SER A 1 609 ? 20.246 -1.897 11.790 1.00 82.25 609 SER A CA 1
ATOM 4673 C C . SER A 1 609 ? 19.275 -2.817 12.535 1.00 82.25 609 SER A C 1
ATOM 4675 O O . SER A 1 609 ? 19.387 -2.932 13.750 1.00 82.25 609 SER A O 1
ATOM 4677 N N . GLY A 1 610 ? 18.316 -3.432 11.830 1.00 89.38 610 GLY A N 1
ATOM 4678 C CA . GLY A 1 610 ? 17.151 -4.107 12.422 1.00 89.38 610 GLY A CA 1
ATOM 4679 C C . GLY A 1 610 ? 16.098 -3.152 13.004 1.00 89.38 610 GLY A C 1
ATOM 4680 O O . GLY A 1 610 ? 15.009 -3.586 13.362 1.00 89.38 610 GLY A O 1
ATOM 4681 N N . ASP A 1 611 ? 16.377 -1.845 13.059 1.00 95.94 611 ASP A N 1
ATOM 4682 C CA . ASP A 1 611 ? 15.513 -0.877 13.744 1.00 95.94 611 ASP A CA 1
ATOM 4683 C C . ASP A 1 611 ? 14.159 -0.703 13.034 1.00 95.94 611 ASP A C 1
ATOM 4685 O O . ASP A 1 611 ? 13.148 -0.470 13.688 1.00 95.94 611 ASP A O 1
ATOM 4689 N N . PHE A 1 612 ? 14.111 -0.791 11.698 1.00 92.81 612 PHE A N 1
ATOM 4690 C CA . PHE A 1 612 ? 12.843 -0.681 10.963 1.00 92.81 612 PHE A CA 1
ATOM 4691 C C . PHE A 1 612 ? 11.897 -1.843 11.292 1.00 92.81 612 PHE A C 1
ATOM 4693 O O . PHE A 1 612 ? 10.715 -1.615 11.553 1.00 92.81 612 PHE A O 1
ATOM 4700 N N . GLU A 1 613 ? 12.436 -3.061 11.336 1.00 90.25 613 GLU A N 1
ATOM 4701 C CA . GLU A 1 613 ? 11.697 -4.267 11.710 1.00 90.25 613 GLU A CA 1
ATOM 4702 C C . GLU A 1 613 ? 11.267 -4.203 13.181 1.00 90.25 613 GLU A C 1
ATOM 4704 O O . GLU A 1 613 ? 10.104 -4.449 13.467 1.00 90.25 613 GLU A O 1
ATOM 4709 N N . GLU A 1 614 ? 12.130 -3.730 14.094 1.00 94.00 614 GLU A N 1
ATOM 4710 C CA . GLU A 1 614 ? 11.762 -3.503 15.507 1.00 94.00 614 GLU A CA 1
ATOM 4711 C C . GLU A 1 614 ? 10.568 -2.543 15.664 1.00 94.00 614 GLU A C 1
ATOM 4713 O O . GLU A 1 614 ? 9.769 -2.685 16.589 1.00 94.00 614 GLU A O 1
ATOM 4718 N N . ILE A 1 615 ? 10.463 -1.524 14.807 1.00 92.75 615 ILE A N 1
ATOM 4719 C CA . ILE A 1 615 ? 9.408 -0.508 14.909 1.00 92.75 615 ILE A CA 1
ATOM 4720 C C . ILE A 1 615 ? 8.095 -0.977 14.274 1.00 92.75 615 ILE A C 1
ATOM 4722 O O . ILE A 1 615 ? 7.027 -0.629 14.783 1.00 92.75 615 ILE A O 1
ATOM 4726 N N . THR A 1 616 ? 8.182 -1.667 13.134 1.00 82.50 616 THR A N 1
ATOM 4727 C CA . THR A 1 616 ? 7.048 -1.869 12.214 1.00 82.50 616 THR A CA 1
ATOM 4728 C C . THR A 1 616 ? 6.615 -3.319 12.043 1.00 82.50 616 THR A C 1
ATOM 4730 O O . THR A 1 616 ? 5.615 -3.546 11.359 1.00 82.50 616 THR A O 1
ATOM 4733 N N . ASP A 1 617 ? 7.369 -4.264 12.615 1.00 80.94 617 ASP A N 1
ATOM 4734 C CA . ASP A 1 617 ? 7.210 -5.711 12.443 1.00 80.94 617 ASP A CA 1
ATOM 4735 C C . ASP A 1 617 ? 7.248 -6.139 10.958 1.00 80.94 617 ASP A C 1
ATOM 4737 O O . ASP A 1 617 ? 6.595 -7.085 10.532 1.00 80.94 617 ASP A O 1
ATOM 4741 N N . SER A 1 618 ? 7.998 -5.409 10.122 1.00 78.62 618 SER A N 1
ATOM 4742 C CA . SER A 1 618 ? 8.121 -5.670 8.683 1.00 78.62 618 SER A CA 1
ATOM 4743 C C . SER A 1 618 ? 9.505 -5.328 8.144 1.00 78.62 618 SER A C 1
ATOM 4745 O O . SER A 1 618 ? 10.264 -4.563 8.742 1.00 78.62 618 SER A O 1
ATOM 4747 N N . LYS A 1 619 ? 9.836 -5.876 6.971 1.00 84.88 619 LYS A N 1
ATOM 4748 C CA . LYS A 1 619 ? 11.098 -5.588 6.282 1.00 84.88 619 LYS A CA 1
ATOM 4749 C C . LYS A 1 619 ? 11.038 -4.259 5.536 1.00 84.88 619 LYS A C 1
ATOM 4751 O O . LYS A 1 619 ? 9.992 -3.855 5.035 1.00 84.88 619 LYS A O 1
ATOM 4756 N N . ALA A 1 620 ? 12.179 -3.574 5.475 1.00 88.19 620 ALA A N 1
ATOM 4757 C CA . ALA A 1 620 ? 12.306 -2.342 4.706 1.00 88.19 620 ALA A CA 1
ATOM 4758 C C . ALA A 1 620 ? 12.176 -2.631 3.203 1.00 88.19 620 ALA A C 1
ATOM 4760 O O . ALA A 1 620 ? 12.650 -3.663 2.730 1.00 88.19 620 ALA A O 1
ATOM 4761 N N . THR A 1 621 ? 11.584 -1.690 2.469 1.00 83.62 621 THR A N 1
ATOM 4762 C CA . THR A 1 621 ? 11.315 -1.802 1.033 1.00 83.62 621 THR A CA 1
ATOM 4763 C C . THR A 1 621 ? 12.623 -1.998 0.261 1.00 83.62 621 THR A C 1
ATOM 4765 O O . THR A 1 621 ? 13.576 -1.227 0.437 1.00 83.62 621 THR A O 1
ATOM 4768 N N . THR A 1 622 ? 12.665 -2.998 -0.618 1.00 89.75 622 THR A N 1
ATOM 4769 C CA . THR A 1 622 ? 13.824 -3.273 -1.485 1.00 89.75 622 THR A CA 1
ATOM 4770 C C . THR A 1 622 ? 13.925 -2.272 -2.644 1.00 89.75 622 THR A C 1
ATOM 4772 O O . THR A 1 622 ? 12.999 -1.502 -2.920 1.00 89.75 622 THR A O 1
ATOM 4775 N N . ILE A 1 623 ? 15.066 -2.235 -3.346 1.00 92.38 623 ILE A N 1
ATOM 4776 C CA . ILE A 1 623 ? 15.208 -1.357 -4.520 1.00 92.38 623 ILE A CA 1
ATOM 4777 C C . ILE A 1 623 ? 14.305 -1.814 -5.669 1.00 92.38 623 ILE A C 1
ATOM 4779 O O . ILE A 1 623 ? 13.744 -0.972 -6.370 1.00 92.38 623 ILE A O 1
ATOM 4783 N N . GLU A 1 624 ? 14.120 -3.121 -5.833 1.00 88.00 624 GLU A N 1
ATOM 4784 C CA . GLU A 1 624 ? 13.230 -3.725 -6.818 1.00 88.00 624 GLU A CA 1
ATOM 4785 C C . GLU A 1 624 ? 11.774 -3.324 -6.562 1.00 88.00 624 GLU A C 1
ATOM 4787 O O . GLU A 1 624 ? 11.145 -2.746 -7.451 1.00 88.00 624 GLU A O 1
ATOM 4792 N N . GLU A 1 625 ? 11.276 -3.524 -5.337 1.00 76.44 625 GLU A N 1
ATOM 4793 C CA . GLU A 1 625 ? 9.929 -3.101 -4.924 1.00 76.44 625 GLU A CA 1
ATOM 4794 C C . GLU A 1 625 ? 9.741 -1.596 -5.120 1.00 76.44 625 GLU A C 1
ATOM 4796 O O . GLU A 1 625 ? 8.750 -1.143 -5.698 1.00 76.44 625 GLU A O 1
ATOM 4801 N N . TRP A 1 626 ? 10.713 -0.785 -4.684 1.00 89.94 626 TRP A N 1
ATOM 4802 C CA . TRP A 1 626 ? 10.629 0.663 -4.844 1.00 89.94 626 TRP A CA 1
ATOM 4803 C C . TRP A 1 626 ? 10.537 1.066 -6.322 1.00 89.94 626 TRP A C 1
ATOM 4805 O O . TRP A 1 626 ? 9.745 1.951 -6.667 1.00 89.94 626 TRP A O 1
ATOM 4815 N N . CYS A 1 627 ? 11.315 0.422 -7.199 1.00 85.56 627 CYS A N 1
ATOM 4816 C CA . CYS A 1 627 ? 11.271 0.665 -8.640 1.00 85.56 627 CYS A CA 1
ATOM 4817 C C . CYS A 1 627 ? 9.923 0.255 -9.239 1.00 85.56 627 CYS A C 1
ATOM 4819 O O . CYS A 1 627 ? 9.376 1.025 -10.025 1.00 85.56 627 CYS A O 1
ATOM 4821 N N . GLN A 1 628 ? 9.367 -0.895 -8.844 1.00 74.94 628 GLN A N 1
ATOM 4822 C CA . GLN A 1 628 ? 8.041 -1.354 -9.276 1.00 74.94 628 GLN A CA 1
ATOM 4823 C C . GLN A 1 628 ? 6.957 -0.333 -8.913 1.00 74.94 628 GLN A C 1
ATOM 4825 O O . GLN A 1 628 ? 6.227 0.133 -9.787 1.00 74.94 628 GLN A O 1
ATOM 4830 N N . ILE A 1 629 ? 6.930 0.118 -7.655 1.00 71.31 629 ILE A N 1
ATOM 4831 C CA . ILE A 1 629 ? 5.957 1.106 -7.158 1.00 71.31 629 ILE A CA 1
ATOM 4832 C C . ILE A 1 629 ? 6.050 2.438 -7.919 1.00 71.31 629 ILE A C 1
ATOM 4834 O O . ILE A 1 629 ? 5.051 3.133 -8.108 1.00 71.31 629 ILE A O 1
ATOM 4838 N N . ASN A 1 630 ? 7.254 2.839 -8.335 1.00 78.19 630 ASN A N 1
ATOM 4839 C CA . ASN A 1 630 ? 7.500 4.151 -8.938 1.00 78.19 630 ASN A CA 1
ATOM 4840 C C . ASN A 1 630 ? 7.692 4.112 -10.460 1.00 78.19 630 ASN A C 1
ATOM 4842 O O . ASN A 1 630 ? 7.999 5.153 -11.043 1.00 78.19 630 ASN A O 1
ATOM 4846 N N . ALA A 1 631 ? 7.484 2.962 -11.107 1.00 78.75 631 ALA A N 1
ATOM 4847 C CA . ALA A 1 631 ? 7.794 2.734 -12.519 1.00 78.75 631 ALA A CA 1
ATOM 4848 C C . ALA A 1 631 ? 7.176 3.791 -13.447 1.00 78.75 631 ALA A C 1
ATOM 4850 O O . ALA A 1 631 ? 7.860 4.365 -14.294 1.00 78.75 631 ALA A O 1
ATOM 4851 N N . SER A 1 632 ? 5.905 4.133 -13.214 1.00 74.94 632 SER A N 1
ATOM 4852 C CA . SER A 1 632 ? 5.145 5.112 -14.003 1.00 74.94 632 SER A CA 1
ATOM 4853 C C . SER A 1 632 ? 5.766 6.512 -14.031 1.00 74.94 632 SER A C 1
ATOM 4855 O O . SER A 1 632 ? 5.545 7.268 -14.974 1.00 74.94 632 SER A O 1
ATOM 4857 N N . LYS A 1 633 ? 6.583 6.871 -13.033 1.00 79.38 633 LYS A N 1
ATOM 4858 C CA . LYS A 1 633 ? 7.273 8.169 -12.981 1.00 79.38 633 LYS A CA 1
ATOM 4859 C C . LYS A 1 633 ? 8.471 8.241 -13.933 1.00 79.38 633 LYS A C 1
ATOM 4861 O O . LYS A 1 633 ? 8.968 9.337 -14.179 1.00 79.38 633 LYS A O 1
ATOM 4866 N N . PHE A 1 634 ? 8.925 7.102 -14.454 1.00 84.00 634 PHE A N 1
ATOM 4867 C CA . PHE A 1 634 ? 10.085 6.972 -15.339 1.00 84.00 634 PHE A CA 1
ATOM 4868 C C . PHE A 1 634 ? 9.719 6.570 -16.782 1.00 84.00 634 PHE A C 1
ATOM 4870 O O . PHE A 1 634 ? 10.616 6.475 -17.624 1.00 84.00 634 PHE A O 1
ATOM 4877 N N . MET A 1 635 ? 8.430 6.337 -17.065 1.00 78.50 635 MET A N 1
ATOM 4878 C CA . MET A 1 635 ? 7.892 5.964 -18.385 1.00 78.50 635 MET A CA 1
ATOM 4879 C C . MET A 1 635 ? 7.511 7.174 -19.229 1.00 78.50 635 MET A C 1
ATOM 4881 O O . MET A 1 635 ? 6.964 8.155 -18.670 1.00 78.50 635 MET A O 1
#

Sequence (635 aa):
MEEAQEQAEKYIPADVRLISGCRDEQTSADVSNVADFKLPDPSGKAGGACTSAMLQVLYADHTDTSEDLTFEEVILKIRDNLSENFSQIPQLSSSRNMNVNEKFHIVPDEFEGTKRAVMIGINYVGQDGELSGCHNDVNNMMEYLLEVHGFEHENITLLMDDDDDDHIEPTKENILAAYEKLVEETEEGDVVFCHFSGHGGRLKDDDGDEDDGFDESLVPLDYSTGGQIRDDDLLTNLVRKMPSGVTMTCVFDCCHSGTVLDLPFVFIGDGEHEAMESAEGYNFGGGGGDDDEEFVDDENENNNAAAASPPPKKKSGGFCCFGGKEEESDDEFDGEEGEDGKPPGHRKVIVIGASGMVGRAVLPVLVFRYGEHLQVYAGTRDPSSFEAVKGVNVVKADMADKKSLTKTLKHFDRAMIIVPNNRPDLAANALEAADSAKSINFVLVLSVLTAPLTDTIFGKHFNEIETKAKQVFPASYCILRCPVFIDSLLTYAESIKEDGSFSDPRDPDMPFTPIAVRDVARAASDILAKPNQNAEKTYKLVCAPFSLHDQAAALSSVLEKAITVSTIEYEACRDGYLEQGYPEWQVDGTLEVFKLIDEGNEITNEAESGDFEEITDSKATTIEEWCQINASKFM

InterPro domains:
  IPR008030 NmrA-like domain [PF05368] (347-626)
  IPR011600 Peptidase C14, caspase domain [PF00656] (7-95)
  IPR011600 Peptidase C14, caspase domain [PF00656] (115-277)
  IPR036291 NAD(P)-binding domain superfamily [SSF51735] (348-603)
  IPR050452 Metacaspase [PTHR48104] (112-301)